Protein AF-0000000071006969 (afdb_homodimer)

Organism: Aspergillus flavus (strain ATCC 200026 / FGSC A1120 / IAM 13836 / NRRL 3357 / JCM 12722 / SRRC 167) (NCBI:txid332952)

Structure (mmCIF, N/CA/C/O backbone):
data_AF-0000000071006969-model_v1
#
loop_
_entity.id
_entity.type
_entity.pdbx_description
1 polymer 'Uncharacterized protein'
#
loop_
_atom_site.group_PDB
_atom_site.id
_atom_site.type_symbol
_atom_site.label_atom_id
_atom_site.label_alt_id
_atom_site.label_comp_id
_atom_site.label_asym_id
_atom_site.label_entity_id
_atom_site.label_seq_id
_atom_site.pdbx_PDB_ins_code
_atom_site.Cartn_x
_atom_site.Cartn_y
_atom_site.Cartn_z
_atom_site.occupancy
_atom_site.B_iso_or_equiv
_atom_site.auth_seq_id
_atom_site.auth_comp_id
_atom_site.auth_asym_id
_atom_site.auth_atom_id
_atom_site.pdbx_PDB_model_num
ATOM 1 N N . MET A 1 1 ? -21.594 11.992 -5.602 1 29.88 1 MET A N 1
ATOM 2 C CA . MET A 1 1 ? -21.719 12.938 -4.488 1 29.88 1 MET A CA 1
ATOM 3 C C . MET A 1 1 ? -23.078 13.617 -4.5 1 29.88 1 MET A C 1
ATOM 5 O O . MET A 1 1 ? -23.547 14.062 -5.547 1 29.88 1 MET A O 1
ATOM 9 N N . TYR A 1 2 ? -23.828 13.289 -3.615 1 34.81 2 TYR A N 1
ATOM 10 C CA . TYR A 1 2 ? -25.125 13.953 -3.523 1 34.81 2 TYR A CA 1
ATOM 11 C C . TYR A 1 2 ? -24.953 15.469 -3.611 1 34.81 2 TYR A C 1
ATOM 13 O O . TYR A 1 2 ? -23.953 16.016 -3.148 1 34.81 2 TYR A O 1
ATOM 21 N N . ASP A 1 3 ? -25.453 16 -4.625 1 36.06 3 ASP A N 1
ATOM 22 C CA . ASP A 1 3 ? -25.641 17.453 -4.578 1 36.06 3 ASP A CA 1
ATOM 23 C C . ASP A 1 3 ? -26.016 17.906 -3.172 1 36.06 3 ASP A C 1
ATOM 25 O O . ASP A 1 3 ? -26.984 17.406 -2.588 1 36.06 3 ASP A O 1
ATOM 29 N N . ASN A 1 4 ? -25.047 18.328 -2.479 1 39.75 4 ASN A N 1
ATOM 30 C CA . ASN A 1 4 ? -25.281 18.906 -1.158 1 39.75 4 ASN A CA 1
ATOM 31 C C . ASN A 1 4 ? -26.641 19.609 -1.08 1 39.75 4 ASN A C 1
ATOM 33 O O . ASN A 1 4 ? -27.047 20.078 -0.011 1 39.75 4 ASN A O 1
ATOM 37 N N . THR A 1 5 ? -27.156 19.922 -2.189 1 41.53 5 THR A N 1
ATOM 38 C CA . THR A 1 5 ? -28.391 20.688 -2.1 1 41.53 5 THR A CA 1
ATOM 39 C C . THR A 1 5 ? -29.531 19.812 -1.578 1 41.53 5 THR A C 1
ATOM 41 O O . THR A 1 5 ? -30.469 20.328 -0.952 1 41.53 5 THR A O 1
ATOM 44 N N . ASP A 1 6 ? -29.562 18.625 -2.066 1 43.06 6 ASP A N 1
ATOM 45 C CA . ASP A 1 6 ? -30.672 17.812 -1.592 1 43.06 6 ASP A CA 1
ATOM 46 C C . ASP A 1 6 ? -30.25 16.938 -0.41 1 43.06 6 ASP A C 1
ATOM 48 O O . ASP A 1 6 ? -30.672 15.789 -0.304 1 43.06 6 ASP A O 1
ATOM 52 N N . TYR A 1 7 ? -29.375 17.484 0.213 1 48.09 7 TYR A N 1
ATOM 53 C CA . TYR A 1 7 ? -28.844 16.922 1.445 1 48.09 7 TYR A CA 1
ATOM 54 C C . TYR A 1 7 ? -29.938 16.703 2.471 1 48.09 7 TYR A C 1
ATOM 56 O O . TYR A 1 7 ? -30.719 17.625 2.754 1 48.09 7 TYR A O 1
ATOM 64 N N . ASP A 1 8 ? -30.312 15.562 2.594 1 55.59 8 ASP A N 1
ATOM 65 C CA . ASP A 1 8 ? -31.25 15.312 3.684 1 55.59 8 ASP A CA 1
ATOM 66 C C . ASP A 1 8 ? -30.703 15.828 5.012 1 55.59 8 ASP A C 1
ATOM 68 O O . ASP A 1 8 ? -30 15.102 5.723 1 55.59 8 ASP A O 1
ATOM 72 N N . HIS A 1 9 ? -30.844 17.141 5.176 1 54.31 9 HIS A N 1
ATOM 73 C CA . HIS A 1 9 ? -30.344 17.844 6.344 1 54.31 9 HIS A CA 1
ATOM 74 C C . HIS A 1 9 ? -30.922 17.281 7.633 1 54.31 9 HIS A C 1
ATOM 76 O O . HIS A 1 9 ? -30.422 17.578 8.727 1 54.31 9 HIS A O 1
ATOM 82 N N . VAL A 1 10 ? -31.828 16.547 7.426 1 61.34 10 VAL A N 1
ATOM 83 C CA . VAL A 1 10 ? -32.438 15.977 8.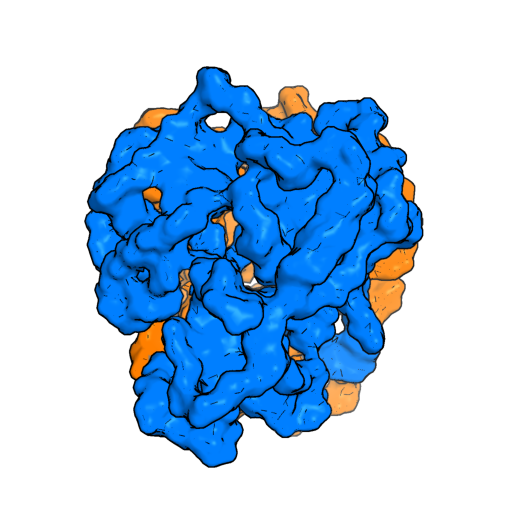617 1 61.34 10 VAL A CA 1
ATOM 84 C C . VAL A 1 10 ? -31.609 14.805 9.125 1 61.34 10 VAL A C 1
ATOM 86 O O . VAL A 1 10 ? -31.406 14.648 10.328 1 61.34 10 VAL A O 1
ATOM 89 N N . ARG A 1 11 ? -30.969 14.234 8.242 1 78.69 11 ARG A N 1
ATOM 90 C CA . ARG A 1 11 ? -30.312 13 8.656 1 78.69 11 ARG A CA 1
ATOM 91 C C . ARG A 1 11 ? -28.797 13.195 8.742 1 78.69 11 ARG A C 1
ATOM 93 O O . ARG A 1 11 ? -28.109 12.469 9.461 1 78.69 11 ARG A O 1
ATOM 100 N N . PHE A 1 12 ? -28.359 14.32 8.078 1 86.56 12 PHE A N 1
ATOM 101 C CA . PHE A 1 12 ? -26.906 14.469 8.016 1 86.56 12 PHE A CA 1
ATOM 102 C C . PHE A 1 12 ? -26.5 15.906 8.344 1 86.56 12 PHE A C 1
ATOM 104 O O . PHE A 1 12 ? -27.078 16.859 7.816 1 86.56 12 PHE A O 1
ATOM 111 N N . ASP A 1 13 ? -25.531 16.062 9.227 1 87.25 13 ASP A N 1
ATOM 112 C CA . ASP A 1 13 ? -25.031 17.359 9.641 1 87.25 13 ASP A CA 1
ATOM 113 C C . ASP A 1 13 ? -24.312 18.062 8.492 1 87.25 13 ASP A C 1
ATOM 115 O O . ASP A 1 13 ? -23.609 17.406 7.707 1 87.25 13 ASP A O 1
ATOM 119 N N . PRO A 1 14 ? -24.484 19.328 8.438 1 88.25 14 PRO A N 1
ATOM 120 C CA . PRO A 1 14 ? -23.688 20.062 7.449 1 88.25 14 PRO A CA 1
ATOM 121 C C . PRO A 1 14 ? -22.188 19.922 7.684 1 88.25 14 PRO A C 1
ATOM 123 O O . PRO A 1 14 ? -21.75 19.781 8.828 1 88.25 14 PRO A O 1
ATOM 126 N N . ILE A 1 15 ? -21.422 19.969 6.57 1 91.5 15 ILE A N 1
ATOM 127 C CA . ILE A 1 15 ? -19.969 19.938 6.672 1 91.5 15 ILE A CA 1
ATOM 128 C C . ILE A 1 15 ? -19.359 21.094 5.895 1 91.5 15 ILE A C 1
ATOM 130 O O . ILE A 1 15 ? -20.016 21.703 5.059 1 91.5 15 ILE A O 1
ATOM 134 N N . TRP A 1 16 ? -18.188 21.422 6.227 1 91.44 16 TRP A N 1
ATOM 135 C CA . TRP A 1 16 ? -17.422 22.391 5.434 1 91.44 16 TRP A CA 1
ATOM 136 C C . TRP A 1 16 ? -16.844 21.734 4.184 1 91.44 16 TRP A C 1
ATOM 138 O O . TRP A 1 16 ? -16.156 20.719 4.273 1 91.44 16 TRP A O 1
ATOM 148 N N . TYR A 1 17 ? -17.141 22.219 3.037 1 88.06 17 TYR A N 1
ATOM 149 C CA . TYR A 1 17 ? -16.656 21.75 1.742 1 88.06 17 TYR A CA 1
ATOM 150 C C . TYR A 1 17 ? -16.391 22.922 0.807 1 88.06 17 TYR A C 1
ATOM 152 O O . TYR A 1 17 ? -16.969 23.016 -0.276 1 88.06 17 TYR A O 1
ATOM 160 N N . GLY A 1 18 ? -15.406 23.766 1.217 1 82.31 18 GLY A N 1
ATOM 161 C CA . GLY A 1 18 ? -15.164 25.031 0.561 1 82.31 18 GLY A CA 1
ATOM 162 C C . GLY A 1 18 ? -15.961 26.172 1.156 1 82.31 18 GLY A C 1
ATOM 163 O O . GLY A 1 18 ? -15.5 27.312 1.178 1 82.31 18 GLY A O 1
ATOM 164 N N . ASP A 1 19 ? -17.109 25.766 1.57 1 86.75 19 ASP A N 1
ATOM 165 C CA . ASP A 1 19 ? -18 26.641 2.312 1 86.75 19 ASP A CA 1
ATOM 166 C C . ASP A 1 19 ? -18.859 25.844 3.299 1 86.75 19 ASP A C 1
ATOM 168 O O . ASP A 1 19 ? -18.906 24.625 3.227 1 86.75 19 ASP A O 1
ATOM 172 N N . TYR A 1 20 ? -19.375 26.609 4.277 1 89.81 20 TYR A N 1
ATOM 173 C CA . TYR A 1 20 ? -20.25 25.953 5.246 1 89.81 20 TYR A CA 1
ATOM 174 C C . TYR A 1 20 ? -21.688 26.375 5.039 1 89.81 20 TYR A C 1
ATOM 176 O O . TYR A 1 20 ? -22.031 27.562 5.18 1 89.81 20 TYR A O 1
ATOM 184 N N . PRO A 1 21 ? -22.578 25.5 4.746 1 86 21 PRO A N 1
ATOM 185 C CA . PRO A 1 21 ? -23.938 25.875 4.379 1 86 21 PRO A CA 1
ATOM 186 C C . PRO A 1 21 ? -24.812 26.188 5.59 1 86 21 PRO A C 1
ATOM 188 O O . PRO A 1 21 ? -25.875 26.797 5.453 1 86 21 PRO A O 1
ATOM 191 N N . GLY A 1 22 ? -24.438 25.922 6.754 1 81.06 22 GLY A N 1
ATOM 192 C CA . GLY A 1 22 ? -25.234 26.203 7.938 1 81.06 22 GLY A CA 1
ATOM 193 C C . GLY A 1 22 ? -25.109 27.641 8.422 1 81.06 22 GLY A C 1
ATOM 194 O O . GLY A 1 22 ? -24.281 28.406 7.91 1 81.06 22 GLY A O 1
ATOM 195 N N . ASP A 1 23 ? -25.969 28.031 9.312 1 83.81 23 ASP A N 1
ATOM 196 C CA . ASP A 1 23 ? -26 29.375 9.859 1 83.81 23 ASP A CA 1
ATOM 197 C C . ASP A 1 23 ? -24.703 29.672 10.625 1 83.81 23 ASP A C 1
ATOM 199 O O . ASP A 1 23 ? -24.094 30.734 10.445 1 83.81 23 ASP A O 1
ATOM 203 N N . GLU A 1 24 ? -24.375 28.719 11.492 1 89.38 24 GLU A N 1
ATOM 204 C CA . GLU A 1 24 ? -23.141 28.859 12.273 1 89.38 24 GLU A CA 1
ATOM 205 C C . GLU A 1 24 ? -22.297 27.594 12.195 1 89.38 24 GLU A C 1
ATOM 207 O O . GLU A 1 24 ? -22.797 26.484 12.375 1 89.38 24 GLU A O 1
ATOM 212 N N . MET A 1 25 ? -21.156 27.875 11.922 1 90.88 25 MET A N 1
ATOM 213 C CA . MET A 1 25 ? -20.219 26.75 11.875 1 90.88 25 MET A CA 1
ATOM 214 C C . MET A 1 25 ? -19.906 26.234 13.281 1 90.88 25 MET A C 1
ATOM 216 O O . MET A 1 25 ? -19.484 27.016 14.141 1 90.88 25 MET A O 1
ATOM 220 N N . PRO A 1 26 ? -20.094 24.984 13.469 1 90.62 26 PRO A N 1
ATOM 221 C CA . PRO A 1 26 ? -19.75 24.438 14.781 1 90.62 26 PRO A CA 1
ATOM 222 C C . PRO A 1 26 ? -18.281 24.641 15.141 1 90.62 26 PRO A C 1
ATOM 224 O O . PRO A 1 26 ? -17.422 24.562 14.266 1 90.62 26 PRO A O 1
ATOM 227 N N . LEU A 1 27 ? -18.062 24.734 16.422 1 91.25 27 LEU A N 1
ATOM 228 C CA . LEU A 1 27 ? -16.719 24.984 16.938 1 91.25 27 LEU A CA 1
ATOM 229 C C . LEU A 1 27 ? -15.773 23.844 16.547 1 91.25 27 LEU A C 1
ATOM 231 O O . LEU A 1 27 ? -14.602 24.062 16.25 1 91.25 27 LEU A O 1
ATOM 235 N N . GLU A 1 28 ? -16.266 22.656 16.562 1 90.25 28 GLU A N 1
ATOM 236 C CA . GLU A 1 28 ? -15.453 21.469 16.266 1 90.25 28 GLU A CA 1
ATOM 237 C C . GLU A 1 28 ? -14.914 21.516 14.844 1 90.25 28 GLU A C 1
ATOM 239 O O . GLU A 1 28 ? -13.805 21.031 14.578 1 90.25 28 GLU A O 1
ATOM 244 N N . ILE A 1 29 ? -15.656 22.078 13.969 1 92.19 29 ILE A N 1
ATOM 245 C CA . ILE A 1 29 ? -15.219 22.203 12.586 1 92.19 29 ILE A CA 1
ATOM 246 C C . ILE A 1 29 ? -14.273 23.406 12.453 1 92.19 29 ILE A C 1
ATOM 248 O O . ILE A 1 29 ? -13.227 23.297 11.812 1 92.19 29 ILE A O 1
ATOM 252 N N . ALA A 1 30 ? -14.641 24.453 13.117 1 92.62 30 ALA A N 1
ATOM 253 C CA . ALA A 1 30 ? -13.859 25.688 13.055 1 92.62 30 ALA A CA 1
ATOM 254 C C . ALA A 1 30 ? -12.445 25.469 13.586 1 92.62 30 ALA A C 1
ATOM 256 O O . ALA A 1 30 ? -11.492 26.094 13.094 1 92.62 30 ALA A O 1
ATOM 257 N N . GLU A 1 31 ? -12.266 24.641 14.539 1 91.5 31 GLU A N 1
ATOM 258 C CA . GLU A 1 31 ? -10.961 24.375 15.133 1 91.5 31 GLU A CA 1
ATOM 259 C C . GLU A 1 31 ? -9.984 23.828 14.094 1 91.5 31 GLU A C 1
ATOM 261 O O . GLU A 1 31 ? -8.781 24.109 14.164 1 91.5 31 GLU A O 1
ATOM 266 N N . TYR A 1 32 ? -10.516 23.078 13.148 1 92.12 32 TYR A N 1
ATOM 267 C CA . TYR A 1 32 ? -9.664 22.531 12.094 1 92.12 32 TYR A CA 1
ATOM 268 C C . TYR A 1 32 ? -9.273 23.625 11.102 1 92.12 32 TYR A C 1
ATOM 270 O O . TYR A 1 32 ? -8.156 23.625 10.578 1 92.12 32 TYR A O 1
ATOM 278 N N . LEU A 1 33 ? -10.172 24.531 10.906 1 92.25 33 LEU A N 1
ATOM 279 C CA . LEU A 1 33 ? -10.031 25.484 9.82 1 92.25 33 LEU A CA 1
ATOM 280 C C . LEU A 1 33 ? -9.297 26.734 10.297 1 92.25 33 LEU A C 1
ATOM 282 O O . LEU A 1 33 ? -8.789 27.516 9.484 1 92.25 33 LEU A O 1
ATOM 286 N N . GLY A 1 34 ? -9.266 26.906 11.578 1 89.19 34 GLY A N 1
ATOM 287 C CA . GLY A 1 34 ? -8.727 28.141 12.133 1 89.19 34 GLY A CA 1
ATOM 288 C C . GLY A 1 34 ? -9.773 29.219 12.336 1 89.19 34 GLY A C 1
ATOM 289 O O . GLY A 1 34 ? -10.812 29.219 11.672 1 89.19 34 GLY A O 1
ATOM 290 N N . GLU A 1 35 ? -9.469 30.156 13.195 1 83.38 35 GLU A N 1
ATOM 291 C CA . GLU A 1 35 ? -10.406 31.203 13.555 1 83.38 35 GLU A CA 1
ATOM 292 C C . GLU A 1 35 ? -10.781 32.062 12.336 1 83.38 35 GLU A C 1
ATOM 294 O O . GLU A 1 35 ? -11.93 32.469 12.203 1 83.38 35 GLU A O 1
ATOM 299 N N . ASN A 1 36 ? -9.859 32.25 11.516 1 88.06 36 ASN A N 1
ATOM 300 C CA . ASN A 1 36 ? -10.086 33.062 10.312 1 88.06 36 ASN A CA 1
ATOM 301 C C . ASN A 1 36 ? -10 32.219 9.047 1 88.06 36 ASN A C 1
ATOM 303 O O . ASN A 1 36 ? -9.625 32.719 7.984 1 88.06 36 ASN A O 1
ATOM 307 N N . LEU A 1 37 ? -10.172 30.922 9.156 1 90.81 37 LEU A N 1
ATOM 308 C CA . LEU A 1 37 ? -10.148 29.984 8.055 1 90.81 37 LEU A CA 1
ATOM 309 C C . LEU A 1 37 ? -8.758 29.922 7.414 1 90.81 37 LEU A C 1
ATOM 311 O O . LEU A 1 37 ? -8.633 29.688 6.211 1 90.81 37 LEU A O 1
ATOM 315 N N . GLU A 1 38 ? -7.754 30.234 8.211 1 89.81 38 GLU A N 1
ATOM 316 C CA . GLU A 1 38 ? -6.395 30.297 7.68 1 89.81 38 GLU A CA 1
ATOM 317 C C . GLU A 1 38 ? -5.898 28.906 7.266 1 89.81 38 GLU A C 1
ATOM 319 O O . GLU A 1 38 ? -4.934 28.797 6.504 1 89.81 38 GLU A O 1
ATOM 324 N N . TYR A 1 39 ? -6.57 27.875 7.754 1 89.56 39 TYR A N 1
ATOM 325 C CA . TYR A 1 39 ? -6.129 26.516 7.398 1 89.56 39 TYR A CA 1
ATOM 326 C C . TYR A 1 39 ? -7.129 25.844 6.473 1 89.56 39 TYR A C 1
ATOM 328 O O . TYR A 1 39 ? -7.031 24.641 6.207 1 89.56 39 TYR A O 1
ATOM 336 N N . ALA A 1 40 ? -8.055 26.562 5.949 1 87.69 40 ALA A N 1
ATOM 337 C CA . ALA A 1 40 ? -9.062 26.031 5.039 1 87.69 40 ALA A CA 1
ATOM 338 C C . ALA A 1 40 ? -8.406 25.453 3.781 1 87.69 40 ALA A C 1
ATOM 340 O O . ALA A 1 40 ? -8.883 24.453 3.229 1 87.69 40 ALA A O 1
ATOM 341 N N . HIS A 1 41 ? -7.324 26 3.432 1 83.25 41 HIS A N 1
ATOM 342 C CA . HIS A 1 41 ? -6.695 25.656 2.164 1 83.25 41 HIS A CA 1
ATOM 343 C C . HIS A 1 41 ? -6.039 24.281 2.232 1 83.25 41 HIS A C 1
ATOM 345 O O . HIS A 1 41 ? -5.695 23.703 1.199 1 83.25 41 HIS A O 1
ATOM 351 N N . VAL A 1 42 ? -5.859 23.734 3.4 1 84.88 42 VAL A N 1
ATOM 352 C CA . VAL A 1 42 ? -5.199 22.438 3.508 1 84.88 42 VAL A CA 1
ATOM 353 C C . VAL A 1 42 ? -6.246 21.328 3.596 1 84.88 42 VAL A C 1
ATOM 355 O O . VAL A 1 42 ? -5.902 20.141 3.629 1 84.88 42 VAL A O 1
ATOM 358 N N . HIS A 1 43 ? -7.465 21.734 3.621 1 87.19 43 HIS A N 1
ATOM 359 C CA . HIS A 1 43 ? -8.531 20.766 3.768 1 87.19 43 HIS A CA 1
ATOM 360 C C . HIS A 1 43 ? -9.445 20.75 2.547 1 87.19 43 HIS A C 1
ATOM 362 O O . HIS A 1 43 ? -9.711 21.812 1.961 1 87.19 43 HIS A O 1
ATOM 368 N N . GLN A 1 44 ? -9.891 19.562 2.254 1 85.38 44 GLN A N 1
ATOM 369 C CA . GLN A 1 44 ? -10.922 19.438 1.229 1 85.38 44 GLN A CA 1
ATOM 370 C C . GLN A 1 44 ? -12.32 19.438 1.848 1 85.38 44 GLN A C 1
ATOM 372 O O . GLN A 1 44 ? -13.266 19.953 1.25 1 85.38 44 GLN A O 1
ATOM 377 N N . MET A 1 45 ? -12.414 18.781 2.973 1 88.81 45 MET A N 1
ATOM 378 C CA . MET A 1 45 ? -13.672 18.688 3.709 1 88.81 45 MET A CA 1
ATOM 379 C C . MET A 1 45 ? -13.422 18.578 5.207 1 88.81 45 MET A C 1
ATOM 381 O O . MET A 1 45 ? -12.438 17.953 5.629 1 88.81 45 MET A O 1
ATOM 385 N N . VAL A 1 46 ? -14.336 19.203 5.93 1 91.25 46 VAL A N 1
ATOM 386 C CA . VAL A 1 46 ? -14.289 19.062 7.383 1 91.25 46 VAL A CA 1
ATOM 387 C C . VAL A 1 46 ? -15.703 18.906 7.934 1 91.25 46 VAL A C 1
ATOM 389 O O . VAL A 1 46 ? -16.594 19.703 7.641 1 91.25 46 VAL A O 1
ATOM 392 N N . GLY A 1 47 ? -15.906 17.797 8.727 1 92.75 47 GLY A N 1
ATOM 393 C CA . GLY A 1 47 ? -17.219 17.578 9.328 1 92.75 47 GLY A CA 1
ATOM 394 C C . GLY A 1 47 ? -17.438 16.125 9.742 1 92.75 47 GLY A C 1
ATOM 395 O O . GLY A 1 47 ? -16.484 15.367 9.914 1 92.75 47 GLY A O 1
ATOM 396 N N . SER A 1 48 ? -18.641 15.844 9.977 1 92.38 48 SER A N 1
ATOM 397 C CA . SER A 1 48 ? -19.031 14.5 10.391 1 92.38 48 SER A CA 1
ATOM 398 C C . SER A 1 48 ? -18.578 13.453 9.383 1 92.38 48 SER A C 1
ATOM 400 O O . SER A 1 48 ? -18.828 13.586 8.18 1 92.38 48 SER A O 1
ATOM 402 N N . SER A 1 49 ? -17.922 12.414 9.961 1 90.5 49 SER A N 1
ATOM 403 C CA . SER A 1 49 ? -17.5 11.328 9.078 1 90.5 49 SER A CA 1
ATOM 404 C C . SER A 1 49 ? -18.703 10.656 8.422 1 90.5 49 SER A C 1
ATOM 406 O O . SER A 1 49 ? -18.641 10.281 7.246 1 90.5 49 SER A O 1
ATOM 408 N N . ARG A 1 50 ? -19.766 10.578 9.141 1 89.19 50 ARG A N 1
ATOM 409 C CA . ARG A 1 50 ? -21 10.008 8.625 1 89.19 50 ARG A CA 1
ATOM 410 C C . ARG A 1 50 ? -21.484 10.773 7.391 1 89.19 50 ARG A C 1
ATOM 412 O O . ARG A 1 50 ? -21.828 10.164 6.375 1 89.19 50 ARG A O 1
ATOM 419 N N . THR A 1 51 ? -21.453 12.023 7.523 1 88.31 51 THR A N 1
ATOM 420 C CA . THR A 1 51 ? -21.906 12.875 6.422 1 88.31 51 THR A CA 1
ATOM 421 C C . THR A 1 51 ? -20.938 12.766 5.238 1 88.31 51 THR A C 1
ATOM 423 O O . THR A 1 51 ? -21.375 12.719 4.086 1 88.31 51 THR A O 1
ATOM 426 N N . ILE A 1 52 ? -19.703 12.773 5.531 1 86.88 52 ILE A N 1
ATOM 427 C CA . ILE A 1 52 ? -18.703 12.695 4.48 1 86.88 52 ILE A CA 1
ATOM 428 C C . ILE A 1 52 ? -18.859 11.383 3.715 1 86.88 52 ILE A C 1
ATOM 430 O O . ILE A 1 52 ? -18.859 11.375 2.482 1 86.88 52 ILE A O 1
ATOM 434 N N . PHE A 1 53 ? -19.031 10.273 4.383 1 82.94 53 PHE A N 1
ATOM 435 C CA . PHE A 1 53 ? -19.234 8.984 3.723 1 82.94 53 PHE A CA 1
ATOM 436 C C . PHE A 1 53 ? -20.516 8.992 2.9 1 82.94 53 PHE A C 1
ATOM 438 O O . PHE A 1 53 ? -20.562 8.438 1.801 1 82.94 53 PHE A O 1
ATOM 445 N N . HIS A 1 54 ? -21.516 9.625 3.436 1 82.62 54 HIS A N 1
ATOM 446 C CA . HIS A 1 54 ? -22.766 9.742 2.699 1 82.62 54 HIS A CA 1
ATOM 447 C C . HIS A 1 54 ? -22.578 10.539 1.41 1 82.62 54 HIS A C 1
ATOM 449 O O . HIS A 1 54 ? -23 10.102 0.339 1 82.62 54 HIS A O 1
ATOM 455 N N . MET A 1 55 ? -21.891 11.672 1.542 1 78.31 55 MET A N 1
ATOM 456 C CA . MET A 1 55 ? -21.672 12.555 0.396 1 78.31 55 MET A CA 1
ATOM 457 C C . MET A 1 55 ? -20.828 11.852 -0.667 1 78.31 55 MET A C 1
ATOM 459 O O . MET A 1 55 ? -20.969 12.125 -1.858 1 78.31 55 MET A O 1
ATOM 463 N N . CYS A 1 56 ? -20.016 11.008 -0.16 1 75.5 56 CYS A N 1
ATOM 464 C CA . CYS A 1 56 ? -19.125 10.297 -1.074 1 75.5 56 CYS A CA 1
ATOM 465 C C . CYS A 1 56 ? -19.797 9.039 -1.615 1 75.5 56 CYS A C 1
ATOM 467 O O . CYS A 1 56 ? -19.156 8.242 -2.301 1 75.5 56 CYS A O 1
ATOM 469 N N . GLY A 1 57 ? -21.031 8.773 -1.201 1 71.25 57 GLY A N 1
ATOM 470 C CA . GLY A 1 57 ? -21.781 7.664 -1.748 1 71.25 57 GLY A CA 1
ATOM 471 C C . GLY A 1 57 ? -21.453 6.336 -1.098 1 71.25 57 GLY A C 1
ATOM 472 O O . GLY A 1 57 ? -21.375 5.309 -1.776 1 71.25 57 GLY A O 1
ATOM 473 N N . ARG A 1 58 ? -21.219 6.449 0.152 1 74.06 58 ARG A N 1
ATOM 474 C CA . ARG A 1 58 ? -20.891 5.227 0.878 1 74.06 58 ARG A CA 1
ATOM 475 C C . ARG A 1 58 ? -21.922 4.949 1.969 1 74.06 58 ARG A C 1
ATOM 477 O O . ARG A 1 58 ? -21.594 4.938 3.156 1 74.06 58 ARG A O 1
ATOM 484 N N . PRO A 1 59 ? -23.078 4.598 1.589 1 70.94 59 PRO A N 1
ATOM 485 C CA . PRO A 1 59 ? -24.109 4.316 2.59 1 70.94 59 PRO A CA 1
ATOM 486 C C . PRO A 1 59 ? -23.781 3.105 3.459 1 70.94 59 PRO A C 1
ATOM 488 O O . PRO A 1 59 ? -24.25 3.008 4.598 1 70.94 59 PRO A O 1
ATOM 491 N N . ASP A 1 60 ? -23.016 2.268 2.898 1 68.19 60 ASP A N 1
ATOM 492 C CA . ASP A 1 60 ? -22.594 1.087 3.646 1 68.19 60 ASP A CA 1
ATOM 493 C C . ASP A 1 60 ? -21.797 1.478 4.887 1 68.19 60 ASP A C 1
ATOM 495 O O . ASP A 1 60 ? -22.031 0.952 5.977 1 68.19 60 ASP A O 1
ATOM 499 N N . VAL A 1 61 ? -20.938 2.354 4.637 1 72.69 61 VAL A N 1
ATOM 500 C CA . VAL A 1 61 ? -20.125 2.797 5.77 1 72.69 61 VAL A CA 1
ATOM 501 C C . VAL A 1 61 ? -21 3.592 6.738 1 72.69 61 VAL A C 1
ATOM 503 O O . VAL A 1 61 ? -20.828 3.496 7.957 1 72.69 61 VAL A O 1
ATOM 506 N N . VAL A 1 62 ? -21.891 4.316 6.203 1 78.56 62 VAL A N 1
ATOM 507 C CA . VAL A 1 62 ? -22.828 5.055 7.055 1 78.56 62 VAL A CA 1
ATOM 508 C C . VAL A 1 62 ? -23.609 4.082 7.938 1 78.56 62 VAL A C 1
ATOM 510 O O . VAL A 1 62 ? -23.766 4.316 9.141 1 78.56 62 VAL A O 1
ATOM 513 N N . ARG A 1 63 ? -24 3.018 7.352 1 73.5 63 ARG A N 1
ATOM 514 C CA . ARG A 1 63 ? -24.734 2.008 8.102 1 73.5 63 ARG A CA 1
ATOM 515 C C . ARG A 1 63 ? -23.875 1.403 9.203 1 73.5 63 ARG A C 1
ATOM 517 O O . ARG A 1 63 ? -24.359 1.085 10.289 1 73.5 63 ARG A O 1
ATOM 524 N N . MET A 1 64 ? -22.672 1.31 8.883 1 72 64 MET A N 1
ATOM 525 C CA . MET A 1 64 ? -21.75 0.777 9.891 1 72 64 MET A CA 1
ATOM 526 C C . MET A 1 64 ? -21.609 1.751 11.055 1 72 64 MET A C 1
ATOM 528 O O . MET A 1 64 ? -21.547 1.335 12.211 1 72 64 MET A O 1
ATOM 532 N N . ILE A 1 65 ? -21.531 2.945 10.711 1 74.5 65 ILE A N 1
ATOM 533 C CA . ILE A 1 65 ? -21.406 3.977 11.734 1 74.5 65 ILE A CA 1
ATOM 534 C C . ILE A 1 65 ? -22.656 4.012 12.586 1 74.5 65 ILE A C 1
ATOM 536 O O . ILE A 1 65 ? -22.594 4.203 13.805 1 74.5 65 ILE A O 1
ATOM 540 N N . ASP A 1 66 ? -23.766 3.754 11.961 1 76.94 66 ASP A N 1
ATOM 541 C CA . ASP A 1 66 ? -25.047 3.83 12.648 1 76.94 66 ASP A CA 1
ATOM 542 C C . ASP A 1 66 ? -25.328 2.555 13.445 1 76.94 66 ASP A C 1
ATOM 544 O O . ASP A 1 66 ? -26.203 2.529 14.305 1 76.94 66 ASP A O 1
ATOM 548 N N . ASP A 1 67 ? -24.625 1.572 13.07 1 69.56 67 ASP A N 1
ATOM 549 C CA . ASP A 1 67 ? -24.859 0.285 13.727 1 69.56 67 ASP A CA 1
ATOM 550 C C . ASP A 1 67 ? -23.984 0.141 14.977 1 69.56 67 ASP A C 1
ATOM 552 O O . ASP A 1 67 ? -22.766 0.125 14.883 1 69.56 67 ASP A O 1
ATOM 556 N N . PRO A 1 68 ? -24.641 0.056 16.062 1 66.25 68 PRO A N 1
ATOM 557 C CA . PRO A 1 68 ? -23.891 -0.046 17.312 1 66.25 68 PRO A CA 1
ATOM 558 C C . PRO A 1 68 ? -22.984 -1.272 17.344 1 66.25 68 PRO A C 1
ATOM 560 O O . PRO A 1 68 ? -22.062 -1.345 18.188 1 66.25 68 PRO A O 1
ATOM 563 N N . ALA A 1 69 ? -23.25 -2.152 16.484 1 61 69 ALA A N 1
ATOM 564 C CA . ALA A 1 69 ? -22.438 -3.365 16.469 1 61 69 ALA A CA 1
ATOM 565 C C . ALA A 1 69 ? -21.031 -3.064 15.984 1 61 69 ALA A C 1
ATOM 567 O O . ALA A 1 69 ? -20.094 -3.842 16.234 1 61 69 ALA A O 1
ATOM 568 N N . TYR A 1 70 ? -21 -1.841 15.352 1 62.19 70 TYR A N 1
ATOM 569 C CA . TYR A 1 70 ? -19.672 -1.506 14.812 1 62.19 70 TYR A CA 1
ATOM 570 C C . TYR A 1 70 ? -18.984 -0.464 15.688 1 62.19 70 TYR A C 1
ATOM 572 O O . TYR A 1 70 ? -19.656 0.328 16.359 1 62.19 70 TYR A O 1
ATOM 580 N N . VAL A 1 71 ? -17.641 -0.549 15.625 1 61.91 71 VAL A N 1
ATOM 581 C CA . VAL A 1 71 ? -16.828 0.295 16.5 1 61.91 71 VAL A CA 1
ATOM 582 C C . VAL A 1 71 ? -16.5 1.603 15.789 1 61.91 71 VAL A C 1
ATOM 584 O O . VAL A 1 71 ? -15.648 2.369 16.25 1 61.91 71 VAL A O 1
ATOM 587 N N . ILE A 1 72 ? -17.109 1.833 14.734 1 69.38 72 ILE A N 1
ATOM 588 C CA . ILE A 1 72 ? -16.844 3.102 14.062 1 69.38 72 ILE A CA 1
ATOM 589 C C . ILE A 1 72 ? -17.844 4.156 14.547 1 69.38 72 ILE A C 1
ATOM 591 O O . ILE A 1 72 ? -19.062 3.984 14.398 1 69.38 72 ILE A O 1
ATOM 595 N N . ASP A 1 73 ? -17.297 5.125 15.234 1 78.25 73 ASP A N 1
ATOM 596 C CA . ASP A 1 73 ? -18.141 6.219 15.711 1 78.25 73 ASP A CA 1
ATOM 597 C C . ASP A 1 73 ? -18.078 7.41 14.758 1 78.25 73 ASP A C 1
ATOM 599 O O . ASP A 1 73 ? -17.047 7.648 14.117 1 78.25 73 ASP A O 1
ATOM 603 N N . ASP A 1 74 ? -19.203 7.973 14.719 1 86.94 74 ASP A N 1
ATOM 604 C CA . ASP A 1 74 ? -19.172 9.25 14.008 1 86.94 74 ASP A CA 1
ATOM 605 C C . ASP A 1 74 ? -18.234 10.242 14.688 1 86.94 74 ASP A C 1
ATOM 607 O O . ASP A 1 74 ? -18.188 10.305 15.922 1 86.94 74 ASP A O 1
ATOM 611 N N . GLU A 1 75 ? -17.438 10.844 13.938 1 88.38 75 GLU A N 1
ATOM 612 C CA . GLU A 1 75 ? -16.5 11.836 14.453 1 88.38 75 GLU A CA 1
ATOM 613 C C . GLU A 1 75 ? -16.312 12.984 13.469 1 88.38 75 GLU A C 1
ATOM 615 O O . GLU A 1 75 ? -16.578 12.836 12.273 1 88.38 75 GLU A O 1
ATOM 620 N N . ILE A 1 76 ? -15.945 14.109 14.047 1 90.56 76 ILE A N 1
ATOM 621 C CA . ILE A 1 76 ? -15.555 15.219 13.18 1 90.56 76 ILE A CA 1
ATOM 622 C C . ILE A 1 76 ? -14.148 14.992 12.641 1 90.56 76 ILE A C 1
ATOM 624 O O . ILE A 1 76 ? -13.203 14.805 13.414 1 90.56 76 ILE A O 1
ATOM 628 N N . VAL A 1 77 ? -14.094 14.992 11.344 1 91 77 VAL A N 1
ATOM 629 C CA . VAL A 1 77 ? -12.82 14.695 10.711 1 91 77 VAL A CA 1
ATOM 630 C C . VAL A 1 77 ? -12.477 15.789 9.703 1 91 77 VAL A C 1
ATOM 632 O O . VAL A 1 77 ? -13.359 16.5 9.227 1 91 77 VAL A O 1
ATOM 635 N N . ALA A 1 78 ? -11.203 15.953 9.523 1 89.81 78 ALA A N 1
ATOM 636 C CA . ALA A 1 78 ? -10.68 16.797 8.445 1 89.81 78 ALA A CA 1
ATOM 637 C C . ALA A 1 78 ? -10.008 15.945 7.371 1 89.81 78 ALA A C 1
ATOM 639 O O . ALA A 1 78 ? -9.125 15.133 7.668 1 89.81 78 ALA A O 1
ATOM 640 N N . VAL A 1 79 ? -10.461 16.109 6.152 1 85.94 79 VAL A N 1
ATOM 641 C CA . VAL A 1 79 ? -9.867 15.422 5.012 1 85.94 79 VAL A CA 1
ATOM 642 C C . VAL A 1 79 ? -8.922 16.375 4.277 1 85.94 79 VAL A C 1
ATOM 644 O O . VAL A 1 79 ? -9.344 17.422 3.779 1 85.94 79 VAL A O 1
ATOM 647 N N . PRO A 1 80 ? -7.684 16.047 4.266 1 83.75 80 PRO A N 1
ATOM 648 C CA . PRO A 1 80 ? -6.73 16.938 3.604 1 83.75 80 PRO A CA 1
ATOM 649 C C . PRO A 1 80 ? -6.918 17 2.09 1 83.75 80 PRO A C 1
ATOM 651 O O . PRO A 1 80 ? -7.555 16.109 1.514 1 83.75 80 PRO A O 1
ATOM 654 N N . ILE A 1 81 ? -6.426 18.016 1.512 1 79 81 ILE A N 1
ATOM 655 C CA . ILE A 1 81 ? -6.387 18.109 0.056 1 79 81 ILE A CA 1
ATOM 656 C C . ILE A 1 81 ? -5.469 17.031 -0.508 1 79 81 ILE A C 1
ATOM 658 O O . ILE A 1 81 ? -4.609 16.5 0.201 1 79 81 ILE A O 1
ATOM 662 N N . GLY A 1 82 ? -5.668 16.703 -1.714 1 71.75 82 GLY A N 1
ATOM 663 C CA . GLY A 1 82 ? -4.766 15.797 -2.404 1 71.75 82 GLY A CA 1
ATOM 664 C C . GLY A 1 82 ? -5.113 14.336 -2.193 1 71.75 82 GLY A C 1
ATOM 665 O O . GLY A 1 82 ? -4.398 13.445 -2.658 1 71.75 82 GLY A O 1
ATOM 666 N N . CYS A 1 83 ? -6.199 14.125 -1.432 1 74.12 83 CYS A N 1
ATOM 667 C CA . CYS A 1 83 ? -6.582 12.734 -1.217 1 74.12 83 CYS A CA 1
ATOM 668 C C . CYS A 1 83 ? -8.055 12.516 -1.537 1 74.12 83 CYS A C 1
ATOM 670 O O . CYS A 1 83 ? -8.812 13.484 -1.669 1 74.12 83 CYS A O 1
ATOM 672 N N . PHE A 1 84 ? -8.43 11.211 -1.654 1 7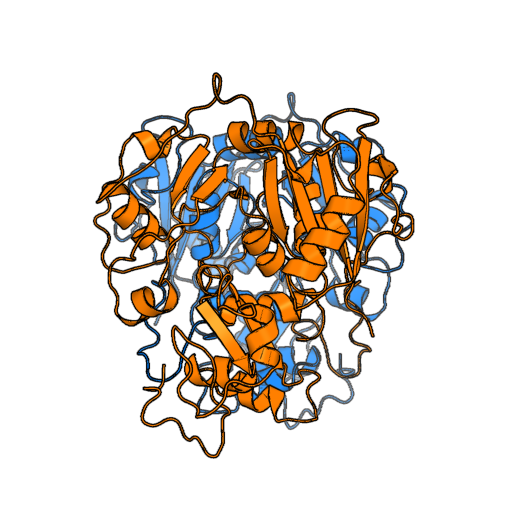2.81 84 PHE A N 1
ATOM 673 C CA . PHE A 1 84 ? -9.836 10.844 -1.722 1 72.81 84 PHE A CA 1
ATOM 674 C C . PHE A 1 84 ? -10.406 10.633 -0.325 1 72.81 84 PHE A C 1
ATOM 676 O O . PHE A 1 84 ? -9.859 9.867 0.467 1 72.81 84 PHE A O 1
ATOM 683 N N . PRO A 1 85 ? -11.469 11.273 -0.067 1 77.12 85 PRO A N 1
ATOM 684 C CA . PRO A 1 85 ? -11.969 11.273 1.311 1 77.12 85 PRO A CA 1
ATOM 685 C C . PRO A 1 85 ? -12.227 9.867 1.844 1 77.12 85 PRO A C 1
ATOM 687 O O . PRO A 1 85 ? -11.805 9.531 2.955 1 77.12 85 PRO A O 1
ATOM 690 N N . VAL A 1 86 ? -12.859 9.062 1.068 1 75 86 VAL A N 1
ATOM 691 C CA . VAL A 1 86 ? -13.25 7.727 1.518 1 75 86 VAL A CA 1
ATOM 692 C C . VAL A 1 86 ? -12 6.883 1.771 1 75 86 VAL A C 1
ATOM 694 O O . VAL A 1 86 ? -11.859 6.27 2.83 1 75 86 VAL A O 1
ATOM 697 N N . SER A 1 87 ? -11.109 6.934 0.838 1 72.12 87 SER A N 1
ATOM 698 C CA . SER A 1 87 ? -9.891 6.152 0.972 1 72.12 87 SER A CA 1
ATOM 699 C C . SER A 1 87 ? -9.047 6.633 2.152 1 72.12 87 SER A C 1
ATOM 701 O O . SER A 1 87 ? -8.469 5.824 2.877 1 72.12 87 SER A O 1
ATOM 703 N N . PHE A 1 88 ? -9.047 7.863 2.283 1 77.19 88 PHE A N 1
ATOM 704 C CA . PHE A 1 88 ? -8.281 8.453 3.379 1 77.19 88 PHE A CA 1
ATOM 705 C C . PHE A 1 88 ? -8.836 8.008 4.727 1 77.19 88 PHE A C 1
ATOM 707 O O . PHE A 1 88 ? -8.094 7.52 5.582 1 77.19 88 PHE A O 1
ATOM 714 N N . LEU A 1 89 ? -10.094 8.172 4.902 1 80.25 89 LEU A N 1
ATOM 715 C CA . LEU A 1 89 ? -10.711 7.875 6.184 1 80.25 89 LEU A CA 1
ATOM 716 C C . LEU A 1 89 ? -10.688 6.375 6.461 1 80.25 89 LEU A C 1
ATOM 718 O O . LEU A 1 89 ? -10.383 5.949 7.578 1 80.25 89 LEU A O 1
ATOM 722 N N . LEU A 1 90 ? -10.945 5.566 5.488 1 74.38 90 LEU A N 1
ATOM 723 C CA . LEU A 1 90 ? -10.969 4.121 5.691 1 74.38 90 LEU A CA 1
ATOM 724 C C . LEU A 1 90 ? -9.57 3.59 5.996 1 74.38 90 LEU A C 1
ATOM 726 O O . LEU A 1 90 ? -9.414 2.691 6.824 1 74.38 90 LEU A O 1
ATOM 730 N N . SER A 1 91 ? -8.641 4.145 5.293 1 72 91 SER A N 1
ATOM 731 C CA . SER A 1 91 ? -7.266 3.744 5.578 1 72 91 SER A CA 1
ATOM 732 C C . SER A 1 91 ? -6.875 4.094 7.012 1 72 91 SER A C 1
ATOM 734 O O . SER A 1 91 ? -6.219 3.301 7.691 1 72 91 SER A O 1
ATOM 736 N N . ARG A 1 92 ? -7.258 5.281 7.391 1 75.88 92 ARG A N 1
ATOM 737 C CA . ARG A 1 92 ? -6.988 5.691 8.766 1 75.88 92 ARG A CA 1
ATOM 738 C C . ARG A 1 92 ? -7.648 4.738 9.758 1 75.88 92 ARG A C 1
ATOM 740 O O . ARG A 1 92 ? -7.016 4.309 10.727 1 75.88 92 ARG A O 1
ATOM 747 N N . TYR A 1 93 ? -8.867 4.441 9.492 1 74.06 93 TYR A N 1
ATOM 748 C CA . TYR A 1 93 ? -9.602 3.561 10.398 1 74.06 93 TYR A CA 1
ATOM 749 C C . TYR A 1 93 ? -8.961 2.18 10.453 1 74.06 93 TYR A C 1
ATOM 751 O O . TYR A 1 93 ? -8.883 1.564 11.516 1 74.06 93 TYR A O 1
ATOM 759 N N . GLN A 1 94 ? -8.523 1.781 9.367 1 71.19 94 GLN A N 1
ATOM 760 C CA . GLN A 1 94 ? -7.836 0.496 9.305 1 71.19 94 GLN A CA 1
ATOM 761 C C . GLN A 1 94 ? -6.539 0.525 10.109 1 71.19 94 GLN A C 1
ATOM 763 O O . GLN A 1 94 ? -6.281 -0.371 10.914 1 71.19 94 GLN A O 1
ATOM 768 N N . ASP A 1 95 ? -5.82 1.521 9.875 1 69.56 95 ASP A N 1
ATOM 769 C CA . ASP A 1 95 ? -4.516 1.645 10.523 1 69.56 95 ASP A CA 1
ATOM 770 C C . ASP A 1 95 ? -4.664 1.802 12.031 1 69.56 95 ASP A C 1
ATOM 772 O O . ASP A 1 95 ? -3.797 1.37 12.797 1 69.56 95 ASP A O 1
ATOM 776 N N . GLU A 1 96 ? -5.816 2.428 12.391 1 68.75 96 GLU A N 1
ATOM 777 C CA . GLU A 1 96 ? -6.074 2.662 13.812 1 68.75 96 GLU A CA 1
ATOM 778 C C . GLU A 1 96 ? -6.773 1.465 14.453 1 68.75 96 GLU A C 1
ATOM 780 O O . GLU A 1 96 ? -7.035 1.463 15.656 1 68.75 96 GLU A O 1
ATOM 785 N N . GLY A 1 97 ? -7.078 0.467 13.594 1 61.75 97 GLY A N 1
ATOM 786 C CA . GLY A 1 97 ? -7.707 -0.742 14.102 1 61.75 97 GLY A CA 1
ATOM 787 C C . GLY A 1 97 ? -9.195 -0.583 14.352 1 61.75 97 GLY A C 1
ATOM 788 O O . GLY A 1 97 ? -9.805 -1.391 15.055 1 61.75 97 GLY A O 1
ATOM 789 N N . ILE A 1 98 ? -9.695 0.532 13.953 1 62.56 98 ILE A N 1
ATOM 790 C CA . ILE A 1 98 ? -11.109 0.817 14.141 1 62.56 98 ILE A CA 1
ATOM 791 C C . ILE A 1 98 ? -11.938 0.008 13.141 1 62.56 98 ILE A C 1
ATOM 793 O O . ILE A 1 98 ? -13.016 -0.487 13.477 1 62.56 98 ILE A O 1
ATOM 797 N N . PHE A 1 99 ? -11.539 0.08 11.914 1 55.5 99 PHE A N 1
ATOM 798 C CA . PHE A 1 99 ? -12.242 -0.663 10.875 1 55.5 99 PHE A CA 1
ATOM 799 C C . PHE A 1 99 ? -11.656 -2.061 10.719 1 55.5 99 PHE A C 1
ATOM 801 O O . PHE A 1 99 ? -10.477 -2.213 10.375 1 55.5 99 PHE A O 1
ATOM 808 N N . PRO A 1 100 ? -12.32 -2.994 11.43 1 48.94 100 PRO A N 1
ATOM 809 C CA . PRO A 1 100 ? -11.711 -4.324 11.508 1 48.94 100 PRO A CA 1
ATOM 810 C C . PRO A 1 100 ? -11.516 -4.969 10.141 1 48.94 100 PRO A C 1
ATOM 812 O O . PRO A 1 100 ? -12.352 -5.77 9.711 1 48.94 100 PRO A O 1
ATOM 815 N N . TRP A 1 101 ? -11.008 -4.258 9.211 1 47.69 101 TRP A N 1
ATOM 816 C CA . TRP A 1 101 ? -10.883 -5.176 8.086 1 47.69 101 TRP A CA 1
ATOM 817 C C . TRP A 1 101 ? -10.367 -6.539 8.555 1 47.69 101 TRP A C 1
ATOM 819 O O . TRP A 1 101 ? -10.758 -7.57 8 1 47.69 101 TRP A O 1
ATOM 829 N N . ASP A 1 102 ? -9.43 -6.445 9.484 1 44.25 102 ASP A N 1
ATOM 830 C CA . ASP A 1 102 ? -8.891 -7.684 10.047 1 44.25 102 ASP A CA 1
ATOM 831 C C . ASP A 1 102 ? -9.68 -8.117 11.281 1 44.25 102 ASP A C 1
ATOM 833 O O . ASP A 1 102 ? -9.336 -9.109 11.922 1 44.25 102 ASP A O 1
ATOM 837 N N . HIS A 1 103 ? -10.609 -7.254 11.641 1 38.94 103 HIS A N 1
ATOM 838 C CA . HIS A 1 103 ? -11.32 -7.672 12.844 1 38.94 103 HIS A CA 1
ATOM 839 C C . HIS A 1 103 ? -12.289 -8.812 12.547 1 38.94 103 HIS A C 1
ATOM 841 O O . HIS A 1 103 ? -13.164 -8.68 11.695 1 38.94 103 HIS A O 1
ATOM 847 N N . VAL A 1 104 ? -11.891 -10 12.773 1 35.03 104 VAL A N 1
ATOM 848 C CA . VAL A 1 104 ? -12.773 -11.156 12.945 1 35.03 104 VAL A CA 1
ATOM 849 C C . VAL A 1 104 ? -13.656 -10.945 14.172 1 35.03 104 VAL A C 1
ATOM 851 O O . VAL A 1 104 ? -13.156 -10.789 15.289 1 35.03 104 VAL A O 1
ATOM 854 N N . PRO A 1 105 ? -14.859 -10.781 14.156 1 33.81 105 PRO A N 1
ATOM 855 C CA . PRO A 1 105 ? -15.727 -10.766 15.344 1 33.81 105 PRO A CA 1
ATOM 856 C C . PRO A 1 105 ? -15.523 -11.992 16.234 1 33.81 105 PRO A C 1
ATOM 858 O O . PRO A 1 105 ? -15.453 -13.117 15.734 1 33.81 105 PRO A O 1
ATOM 861 N N . GLY A 1 106 ? -15.539 -11.773 17.719 1 33.72 106 GLY A N 1
ATOM 862 C CA . GLY A 1 106 ? -15.258 -12.766 18.75 1 33.72 106 GLY A CA 1
ATOM 863 C C . GLY A 1 106 ? -13.773 -13 18.953 1 33.72 106 GLY A C 1
ATOM 864 O O . GLY A 1 106 ? -13.375 -13.703 19.891 1 33.72 106 GLY A O 1
ATOM 865 N N . LEU A 1 107 ? -13.219 -13.305 17.938 1 32.72 107 LEU A N 1
ATOM 866 C CA . LEU A 1 107 ? -11.805 -13.188 18.266 1 32.72 107 LEU A CA 1
ATOM 867 C C . LEU A 1 107 ? -11.492 -11.812 18.859 1 32.72 107 LEU A C 1
ATOM 869 O O . LEU A 1 107 ? -12.008 -10.805 18.375 1 32.72 107 LEU A O 1
ATOM 873 N N . GLU A 1 108 ? -11.477 -11.719 20.062 1 31.02 108 GLU A N 1
ATOM 874 C CA . GLU A 1 108 ? -10.766 -10.516 20.5 1 31.02 108 GLU A CA 1
ATOM 875 C C . GLU A 1 108 ? -9.898 -9.953 19.375 1 31.02 108 GLU A C 1
ATOM 877 O O . GLU A 1 108 ? -9.188 -10.695 18.688 1 31.02 108 GLU A O 1
ATOM 882 N N . SER A 1 109 ? -10.562 -9.148 18.562 1 34.75 109 SER A N 1
ATOM 883 C CA . SER A 1 109 ? -9.773 -8.445 17.562 1 34.75 109 SER A CA 1
ATOM 884 C C . SER A 1 109 ? -8.281 -8.656 17.766 1 34.75 109 SER A C 1
ATOM 886 O O . SER A 1 109 ? -7.699 -8.102 18.719 1 34.75 109 SER A O 1
ATOM 888 N N . GLY A 1 110 ? -7.965 -9.82 17.969 1 33.84 110 GLY A N 1
ATOM 889 C CA . GLY A 1 110 ? -6.527 -9.781 18.188 1 33.84 110 GLY A CA 1
ATOM 890 C C . GLY A 1 110 ? -5.844 -8.633 17.453 1 33.84 110 GLY A C 1
ATOM 891 O O . GLY A 1 110 ? -6.074 -8.43 16.266 1 33.84 110 GLY A O 1
ATOM 892 N N . ALA A 1 111 ? -5.77 -7.668 18.219 1 34.91 111 ALA A N 1
ATOM 893 C CA . ALA A 1 111 ? -5.141 -6.371 17.969 1 34.91 111 ALA A CA 1
ATOM 894 C C . ALA A 1 111 ? -3.99 -6.5 16.984 1 34.91 111 ALA A C 1
ATOM 896 O O . ALA A 1 111 ? -3.006 -7.191 17.25 1 34.91 111 ALA A O 1
ATOM 897 N N . VAL A 1 112 ? -4.301 -7.047 15.75 1 41.34 112 VAL A N 1
ATOM 898 C CA . VAL A 1 112 ? -3.115 -6.688 14.984 1 41.34 112 VAL A CA 1
ATOM 899 C C . VAL A 1 112 ? -2.367 -5.551 15.68 1 41.34 112 VAL A C 1
ATOM 901 O O . VAL A 1 112 ? -2.982 -4.59 16.141 1 41.34 112 VAL A O 1
ATOM 904 N N . LYS A 1 113 ? -1.39 -6.074 16.391 1 47.81 113 LYS A N 1
ATOM 905 C CA . LYS A 1 113 ? -0.599 -5.094 17.125 1 47.81 113 LYS A CA 1
ATOM 906 C C . LYS A 1 113 ? -0.626 -3.734 16.422 1 47.81 113 LYS A C 1
ATOM 908 O O . LYS A 1 113 ? -0.232 -3.617 15.258 1 47.81 113 LYS A O 1
ATOM 913 N N . LYS A 1 114 ? -1.594 -2.803 16.859 1 55.59 114 LYS A N 1
ATOM 914 C CA . LYS A 1 114 ? -1.558 -1.362 16.625 1 55.59 114 LYS A CA 1
ATOM 915 C C . LYS A 1 114 ? -0.145 -0.812 16.797 1 55.59 114 LYS A C 1
ATOM 917 O O . LYS A 1 114 ? 0.547 -1.156 17.75 1 55.59 114 LYS A O 1
ATOM 922 N N . CYS A 1 115 ? 0.317 -0.539 15.617 1 71.5 115 CYS A N 1
ATOM 923 C CA . CYS A 1 115 ? 1.574 0.181 15.789 1 71.5 115 CYS A CA 1
ATOM 924 C C . CYS A 1 115 ? 1.438 1.272 16.844 1 71.5 115 CYS A C 1
A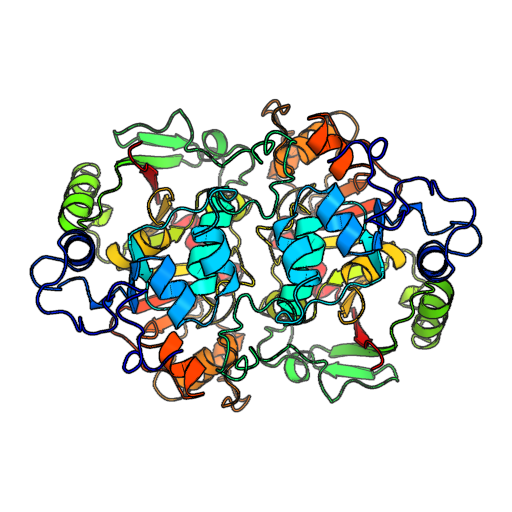TOM 926 O O . CYS A 1 115 ? 0.438 1.992 16.875 1 71.5 115 CYS A O 1
ATOM 928 N N . SER A 1 116 ? 2.25 1.114 17.891 1 82.94 116 SER A N 1
ATOM 929 C CA . SER A 1 116 ? 2.254 2.119 18.953 1 82.94 116 SER A CA 1
ATOM 930 C C . SER A 1 116 ? 3.521 2.967 18.891 1 82.94 116 SER A C 1
ATOM 932 O O . SER A 1 116 ? 4.516 2.572 18.281 1 82.94 116 SER A O 1
ATOM 934 N N . ILE A 1 117 ? 3.316 4.074 19.469 1 92.62 117 ILE A N 1
ATOM 935 C CA . ILE A 1 117 ? 4.496 4.91 19.656 1 92.62 117 ILE A CA 1
ATOM 936 C C . ILE A 1 117 ? 5.512 4.195 20.531 1 92.62 117 ILE A C 1
ATOM 938 O O . ILE A 1 117 ? 5.16 3.666 21.594 1 92.62 117 ILE A O 1
ATOM 942 N N . PRO A 1 118 ? 6.711 4.16 20.109 1 92.5 118 PRO A N 1
ATOM 943 C CA . PRO A 1 118 ? 7.711 3.531 20.984 1 92.5 118 PRO A CA 1
ATOM 944 C C . PRO A 1 118 ? 7.734 4.133 22.391 1 92.5 118 PRO A C 1
ATOM 946 O O . PRO A 1 118 ? 7.652 5.352 22.531 1 92.5 118 PRO A O 1
ATOM 949 N N . ALA A 1 119 ? 7.898 3.316 23.344 1 91.88 119 ALA A N 1
ATOM 950 C CA . ALA A 1 119 ? 7.789 3.715 24.734 1 91.88 119 ALA A CA 1
ATOM 951 C C . ALA A 1 119 ? 8.891 4.707 25.109 1 91.88 119 ALA A C 1
ATOM 953 O O . ALA A 1 119 ? 8.695 5.559 25.984 1 91.88 119 ALA A O 1
ATOM 954 N N . SER A 1 120 ? 9.977 4.66 24.516 1 95.06 120 SER A N 1
ATOM 955 C CA . SER A 1 120 ? 11.125 5.496 24.859 1 95.06 120 SER A CA 1
ATOM 956 C C . SER A 1 120 ? 10.914 6.934 24.391 1 95.06 120 SER A C 1
ATOM 958 O O . SER A 1 120 ? 11.656 7.832 24.797 1 95.06 120 SER A O 1
ATOM 960 N N . VAL A 1 121 ? 9.945 7.105 23.547 1 96.81 121 VAL A N 1
ATOM 961 C CA . VAL A 1 121 ? 9.68 8.445 23.047 1 96.81 121 VAL A CA 1
ATOM 962 C C . VAL A 1 121 ? 8.859 9.234 24.062 1 96.81 121 VAL A C 1
ATOM 964 O O . VAL A 1 121 ? 7.773 8.805 24.469 1 96.81 121 VAL A O 1
ATOM 967 N N . THR A 1 122 ? 9.391 10.367 24.422 1 96.5 122 THR A N 1
ATOM 968 C CA . THR A 1 122 ? 8.742 11.188 25.438 1 96.5 122 THR A CA 1
ATOM 969 C C . THR A 1 122 ? 8.336 12.539 24.859 1 96.5 122 THR A C 1
ATOM 971 O O . THR A 1 122 ? 8.383 12.742 23.656 1 96.5 122 THR A O 1
ATOM 974 N N . GLU A 1 123 ? 7.973 13.414 25.797 1 95.62 123 GLU A N 1
ATOM 975 C CA . GLU A 1 123 ? 7.504 14.734 25.375 1 95.62 123 GLU A CA 1
ATOM 976 C C . GLU A 1 123 ? 8.672 15.703 25.188 1 95.62 123 GLU A C 1
ATOM 978 O O . GLU A 1 123 ? 8.477 16.844 24.75 1 95.62 123 GLU A O 1
ATOM 983 N N . THR A 1 124 ? 9.789 15.227 25.469 1 96.38 124 THR A N 1
ATOM 984 C CA . THR A 1 124 ? 11 16.016 25.266 1 96.38 124 THR A CA 1
ATOM 985 C C . THR A 1 124 ? 11.805 15.477 24.094 1 96.38 124 THR A C 1
ATOM 987 O O . THR A 1 124 ? 12.008 14.266 23.969 1 96.38 124 THR A O 1
ATOM 990 N N . VAL A 1 125 ? 12.203 16.406 23.312 1 97.5 125 VAL A N 1
ATOM 991 C CA . VAL A 1 125 ? 12.984 16 22.141 1 97.5 125 VAL A CA 1
ATOM 992 C C . VAL A 1 125 ? 14.258 15.281 22.594 1 97.5 125 VAL A C 1
ATOM 994 O O . VAL A 1 125 ? 14.977 15.773 23.453 1 97.5 125 VAL A O 1
ATOM 997 N N . ALA A 1 126 ? 14.547 14.164 22.016 1 97.06 126 ALA A N 1
ATOM 998 C CA . ALA A 1 126 ? 15.742 13.383 22.297 1 97.06 126 ALA A CA 1
ATOM 999 C C . ALA A 1 126 ? 16.281 12.719 21.047 1 97.06 126 ALA A C 1
ATOM 1001 O O . ALA A 1 126 ? 15.516 12.367 20.141 1 97.06 126 ALA A O 1
ATOM 1002 N N . ALA A 1 127 ? 17.578 12.664 21 1 96.75 127 ALA A N 1
ATOM 1003 C CA . ALA A 1 127 ? 18.203 11.891 19.938 1 96.75 127 ALA A CA 1
ATOM 1004 C C . ALA A 1 127 ? 18.234 10.406 20.281 1 96.75 127 ALA A C 1
ATOM 1006 O O . ALA A 1 127 ? 18.734 10.016 21.344 1 96.75 127 ALA A O 1
ATOM 1007 N N . GLN A 1 128 ? 17.672 9.594 19.391 1 96.75 128 GLN A N 1
ATOM 1008 C CA . GLN A 1 128 ? 17.641 8.148 19.609 1 96.75 128 GLN A CA 1
ATOM 1009 C C . GLN A 1 128 ? 18.078 7.398 18.359 1 96.75 128 GLN A C 1
ATOM 1011 O O . GLN A 1 128 ? 17.922 7.898 17.234 1 96.75 128 GLN A O 1
ATOM 1016 N N . GLU A 1 129 ? 18.625 6.238 18.641 1 94.62 129 GLU A N 1
ATOM 1017 C CA . GLU A 1 129 ? 18.984 5.379 17.516 1 94.62 129 GLU A CA 1
ATOM 1018 C C . GLU A 1 129 ? 17.734 4.84 16.812 1 94.62 129 GLU A C 1
ATOM 1020 O O . GLU A 1 129 ? 16.812 4.344 17.484 1 94.62 129 GLU A O 1
ATOM 1025 N N . LEU A 1 130 ? 17.734 4.934 15.508 1 92.06 130 LEU A N 1
ATOM 1026 C CA . LEU A 1 130 ? 16.578 4.48 14.75 1 92.06 130 LEU A CA 1
ATOM 1027 C C . LEU A 1 130 ? 16.328 2.996 14.977 1 92.06 130 LEU A C 1
ATOM 1029 O O . LEU A 1 130 ? 15.172 2.58 15.133 1 92.06 130 LEU A O 1
ATOM 1033 N N . LYS A 1 131 ? 17.375 2.25 15.078 1 88.5 131 LYS A N 1
ATOM 1034 C CA . LYS A 1 131 ? 17.25 0.811 15.281 1 88.5 131 LYS A CA 1
ATOM 1035 C C . LYS A 1 131 ? 16.594 0.5 16.625 1 88.5 131 LYS A C 1
ATOM 1037 O O . LYS A 1 131 ? 15.898 -0.506 16.766 1 88.5 131 LYS A O 1
ATOM 1042 N N . ALA A 1 132 ? 16.844 1.289 17.531 1 89.12 132 ALA A N 1
ATOM 1043 C CA . ALA A 1 132 ? 16.234 1.101 18.859 1 89.12 132 ALA A CA 1
ATOM 1044 C C . ALA A 1 132 ? 14.742 1.402 18.828 1 89.12 132 ALA A C 1
ATOM 1046 O O . ALA A 1 132 ? 13.961 0.751 19.516 1 89.12 132 ALA A O 1
ATOM 1047 N N . LEU A 1 133 ? 14.367 2.371 18.047 1 91.19 133 LEU A N 1
ATOM 1048 C CA . LEU A 1 133 ? 12.969 2.764 17.922 1 91.19 133 LEU A CA 1
ATOM 1049 C C . LEU A 1 133 ? 12.188 1.742 17.109 1 91.19 133 LEU A C 1
ATOM 1051 O O . LEU A 1 133 ? 11.078 1.356 17.469 1 91.19 133 LEU A O 1
ATOM 1055 N N . TYR A 1 134 ? 12.812 1.4 16.031 1 89.12 134 TYR A N 1
ATOM 1056 C CA . TYR A 1 134 ? 12.242 0.433 15.094 1 89.12 134 TYR A CA 1
ATOM 1057 C C . TYR A 1 134 ? 13.258 -0.651 14.75 1 89.12 134 TYR A C 1
ATOM 1059 O O . TYR A 1 134 ? 13.953 -0.556 13.734 1 89.12 134 TYR A O 1
ATOM 1067 N N . PRO A 1 135 ? 13.234 -1.644 15.438 1 85.94 135 PRO A N 1
ATOM 1068 C CA . PRO A 1 135 ? 14.266 -2.678 15.32 1 85.94 135 PRO A CA 1
ATOM 1069 C C . PRO A 1 135 ? 14.297 -3.33 13.945 1 85.94 135 PRO A C 1
ATOM 1071 O O . PRO A 1 135 ? 15.312 -3.924 13.562 1 85.94 135 PRO A O 1
ATOM 1074 N N . PHE A 1 136 ? 13.297 -3.221 13.195 1 85.94 136 PHE A N 1
ATOM 1075 C CA . PHE A 1 136 ? 13.273 -3.883 11.898 1 85.94 136 PHE A CA 1
ATOM 1076 C C . PHE A 1 136 ? 13.453 -2.873 10.773 1 85.94 136 PHE A C 1
ATOM 1078 O O . PHE A 1 136 ? 13.148 -3.168 9.609 1 85.94 136 PHE A O 1
ATOM 1085 N N . SER A 1 137 ? 13.805 -1.758 11.188 1 87.69 137 SER A N 1
ATOM 1086 C CA . SER A 1 137 ? 14.227 -0.779 10.195 1 87.69 137 SER A CA 1
ATOM 1087 C C . SER A 1 137 ? 15.664 -1.012 9.758 1 87.69 137 SER A C 1
ATOM 1089 O O . SER A 1 137 ? 16.5 -1.46 10.555 1 87.69 137 SER A O 1
ATOM 1091 N N . ARG A 1 138 ? 15.914 -0.798 8.523 1 86.81 138 ARG A N 1
ATOM 1092 C CA . ARG A 1 138 ? 17.281 -0.888 8.031 1 86.81 138 ARG A CA 1
ATOM 1093 C C . ARG A 1 138 ? 17.953 0.486 7.996 1 86.81 138 ARG A C 1
ATOM 1095 O O . ARG A 1 138 ? 17.609 1.319 7.152 1 86.81 138 ARG A O 1
ATOM 1102 N N . PRO A 1 139 ? 18.891 0.669 8.867 1 79.88 139 PRO A N 1
ATOM 1103 C CA . PRO A 1 139 ? 19.516 1.99 8.922 1 79.88 139 PRO A CA 1
ATOM 1104 C C . PRO A 1 139 ? 20.5 2.229 7.777 1 79.88 139 PRO A C 1
ATOM 1106 O O . PRO A 1 139 ? 21.016 1.272 7.195 1 79.88 139 PRO A O 1
ATOM 1109 N N . VAL A 1 140 ? 20.688 3.428 7.426 1 80 140 VAL A N 1
ATOM 1110 C CA . VAL A 1 140 ? 21.656 3.812 6.395 1 80 140 VAL A CA 1
ATOM 1111 C C . VAL A 1 140 ? 23.078 3.648 6.918 1 80 140 VAL A C 1
ATOM 1113 O O . VAL A 1 140 ? 23.953 3.188 6.195 1 80 140 VAL A O 1
ATOM 1116 N N . THR A 1 141 ? 23.219 4.121 8.125 1 79.62 141 THR A N 1
ATOM 1117 C CA . THR A 1 141 ? 24.516 3.982 8.773 1 79.62 141 THR A CA 1
ATOM 1118 C C . THR A 1 141 ? 24.375 3.381 10.172 1 79.62 141 THR A C 1
ATOM 1120 O O . THR A 1 141 ? 23.312 3.496 10.789 1 79.62 141 THR A O 1
ATOM 1123 N N . SER A 1 142 ? 25.422 2.758 10.453 1 79.81 142 SER A N 1
ATOM 1124 C CA . SER A 1 142 ? 25.438 2.203 11.805 1 79.81 142 SER A CA 1
ATOM 1125 C C . SER A 1 142 ? 25.359 3.307 12.859 1 79.81 142 SER A C 1
ATOM 1127 O O . SER A 1 142 ? 26.062 4.32 12.75 1 79.81 142 SER A O 1
ATOM 1129 N N . GLY A 1 143 ? 24.5 3.152 13.781 1 81.62 143 GLY A N 1
ATOM 1130 C CA . GLY A 1 143 ? 24.391 4.105 14.875 1 81.62 143 GLY A CA 1
ATOM 1131 C C . GLY A 1 143 ? 23.625 5.363 14.5 1 81.62 143 GLY A C 1
ATOM 1132 O O . GLY A 1 143 ? 23.703 6.375 15.195 1 81.62 143 GLY A O 1
ATOM 1133 N N . GLU A 1 144 ? 22.922 5.277 13.43 1 89.94 144 GLU A N 1
ATOM 1134 C CA . GLU A 1 144 ? 22.141 6.426 12.984 1 89.94 144 GLU A CA 1
ATOM 1135 C C . GLU A 1 144 ? 21.156 6.879 14.07 1 89.94 144 GLU A C 1
ATOM 1137 O O . GLU A 1 144 ? 20.438 6.062 14.633 1 89.94 144 GLU A O 1
ATOM 1142 N N . THR A 1 145 ? 21.25 8.234 14.367 1 94.44 145 THR A N 1
ATOM 1143 C CA . THR A 1 145 ? 20.359 8.797 15.367 1 94.44 145 THR A CA 1
ATOM 1144 C C . THR A 1 145 ? 19.438 9.836 14.742 1 94.44 145 THR A C 1
ATOM 1146 O O . THR A 1 145 ? 19.828 10.547 13.82 1 94.44 145 THR A O 1
ATOM 1149 N N . ILE A 1 146 ? 18.234 9.883 15.258 1 95.69 146 ILE A N 1
ATOM 1150 C CA . ILE A 1 146 ? 17.266 10.891 14.836 1 95.69 146 ILE A CA 1
ATOM 1151 C C . ILE A 1 146 ? 16.594 11.508 16.062 1 95.69 146 ILE A C 1
ATOM 1153 O O . ILE A 1 146 ? 16.531 10.883 17.125 1 95.69 146 ILE A O 1
ATOM 1157 N N . LYS A 1 147 ? 16.156 12.672 15.898 1 97.75 147 LYS A N 1
ATOM 1158 C CA . LYS A 1 147 ? 15.383 13.297 16.969 1 97.75 147 LYS A CA 1
ATOM 1159 C C . LYS A 1 147 ? 13.945 12.781 16.984 1 97.75 147 LYS A C 1
ATOM 1161 O O . LYS A 1 147 ? 13.336 12.586 15.93 1 97.75 147 LYS A O 1
ATOM 1166 N N . VAL A 1 148 ? 13.445 12.57 18.188 1 98.12 148 VAL A N 1
ATOM 1167 C CA . VAL A 1 148 ? 12.07 12.102 18.312 1 98.12 148 VAL A CA 1
ATOM 1168 C C . VAL A 1 148 ? 11.359 12.852 19.422 1 98.12 148 VAL A C 1
ATOM 1170 O O . VAL A 1 148 ? 11.992 13.258 20.406 1 98.12 148 VAL A O 1
ATOM 1173 N N . VAL A 1 149 ? 10.078 13.008 19.25 1 98.12 149 VAL A N 1
ATOM 1174 C CA . VAL A 1 149 ? 9.258 13.648 20.281 1 98.12 149 VAL A CA 1
ATOM 1175 C C . VAL A 1 149 ? 7.816 13.164 20.156 1 98.12 149 VAL A C 1
ATOM 1177 O O . VAL A 1 149 ? 7.359 12.812 19.078 1 98.12 149 VAL A O 1
ATOM 1180 N N . ARG A 1 150 ? 7.242 13.094 21.266 1 97.19 150 ARG A N 1
ATOM 1181 C CA . ARG A 1 150 ? 5.812 12.828 21.344 1 97.19 150 ARG A CA 1
ATOM 1182 C C . ARG A 1 150 ? 5.031 14.094 21.656 1 97.19 150 ARG A C 1
ATOM 1184 O O . ARG A 1 150 ? 5.379 14.836 22.594 1 97.19 150 ARG A O 1
ATOM 1191 N N . VAL A 1 151 ? 4.023 14.344 20.859 1 96.62 151 VAL A N 1
ATOM 1192 C CA . VAL A 1 151 ? 3.215 15.547 21.047 1 96.62 151 VAL A CA 1
ATOM 1193 C C . VAL A 1 151 ? 1.733 15.172 21.062 1 96.62 151 VAL A C 1
ATOM 1195 O O . VAL A 1 151 ? 1.314 14.242 20.359 1 96.62 151 VAL A O 1
ATOM 1198 N N . GLN A 1 152 ? 0.958 15.898 21.828 1 94.81 152 GLN A N 1
ATOM 1199 C CA . GLN A 1 152 ? -0.482 15.672 21.891 1 94.81 152 GLN A CA 1
ATOM 1200 C C . GLN A 1 152 ? -1.184 16.234 20.656 1 94.81 152 GLN A C 1
ATOM 1202 O O . GLN A 1 152 ? -0.849 17.328 20.188 1 94.81 152 GLN A O 1
ATOM 1207 N N . HIS A 1 153 ? -2.068 15.438 20.234 1 92.94 153 HIS A N 1
ATOM 1208 C CA . HIS A 1 153 ? -2.904 15.922 19.141 1 92.94 153 HIS A CA 1
ATOM 1209 C C . HIS A 1 153 ? -3.709 17.141 19.562 1 92.94 153 HIS A C 1
ATOM 1211 O O . HIS A 1 153 ? -4.203 17.219 20.688 1 92.94 153 HIS A O 1
ATOM 1217 N N . ASN A 1 154 ? -3.74 18.078 18.672 1 90.94 154 ASN A N 1
ATOM 1218 C CA . ASN A 1 154 ? -4.613 19.234 18.812 1 90.94 154 ASN A CA 1
ATOM 1219 C C . ASN A 1 154 ? -5.328 19.562 17.516 1 90.94 154 ASN A C 1
ATOM 1221 O O . ASN A 1 154 ? -4.688 19.703 16.469 1 90.94 154 ASN A O 1
ATOM 1225 N N . ARG A 1 155 ? -6.594 19.75 17.578 1 84.75 155 ARG A N 1
ATOM 1226 C CA . ARG A 1 155 ? -7.375 20.094 16.391 1 84.75 155 ARG A CA 1
ATOM 1227 C C . ARG A 1 155 ? -7.004 21.484 15.867 1 84.75 155 ARG A C 1
ATOM 1229 O O . ARG A 1 155 ? -7.035 21.719 14.656 1 84.75 155 ARG A O 1
ATOM 1236 N N . ASN A 1 156 ? -6.793 22.25 16.891 1 87 156 ASN A N 1
ATOM 1237 C CA . ASN A 1 156 ? -6.305 23.578 16.531 1 87 156 ASN A CA 1
ATOM 1238 C C . ASN A 1 156 ? -4.836 23.547 16.109 1 87 156 ASN A C 1
ATOM 1240 O O . ASN A 1 156 ? -3.951 23.359 16.953 1 87 156 ASN A O 1
ATOM 1244 N N . PHE A 1 157 ? -4.602 23.812 14.891 1 90.69 157 PHE A N 1
ATOM 1245 C CA . PHE A 1 157 ? -3.252 23.656 14.367 1 90.69 157 PHE A CA 1
ATOM 1246 C C . PHE A 1 157 ? -2.307 24.672 14.984 1 90.69 157 PHE A C 1
ATOM 1248 O O . PHE A 1 157 ? -1.132 24.375 15.211 1 90.69 157 PHE A O 1
ATOM 1255 N N . ASN A 1 158 ? -2.752 25.906 15.148 1 91.69 158 ASN A N 1
ATOM 1256 C CA . ASN A 1 158 ? -1.886 26.922 15.75 1 91.69 158 ASN A CA 1
ATOM 1257 C C . ASN A 1 158 ? -1.335 26.453 17.094 1 91.69 158 ASN A C 1
ATOM 1259 O O . ASN A 1 158 ? -0.153 26.641 17.391 1 91.69 158 ASN A O 1
ATOM 1263 N N . LYS A 1 159 ? -2.203 25.844 17.844 1 91.62 159 LYS A N 1
ATOM 1264 C CA . LYS A 1 159 ? -1.771 25.344 19.141 1 91.62 159 LYS A CA 1
ATOM 1265 C C . LYS A 1 159 ? -0.797 24.172 18.969 1 91.62 159 LYS A C 1
ATOM 1267 O O . LYS A 1 159 ? 0.213 24.109 19.672 1 91.62 159 LYS A O 1
ATOM 1272 N N . PHE A 1 160 ? -1.142 23.375 18.078 1 93.38 160 PHE A N 1
ATOM 1273 C CA . PHE A 1 160 ? -0.268 22.234 17.797 1 93.38 160 PHE A CA 1
ATOM 1274 C C . PHE A 1 160 ? 1.107 22.719 17.344 1 93.38 160 PHE A C 1
ATOM 1276 O O . PHE A 1 160 ? 2.129 22.25 17.844 1 93.38 160 PHE A O 1
ATOM 1283 N N . GLU A 1 161 ? 1.121 23.578 16.375 1 94.81 161 GLU A N 1
ATOM 1284 C CA . GLU A 1 161 ? 2.363 24.094 15.805 1 94.81 161 GLU A CA 1
ATOM 1285 C C . GLU A 1 161 ? 3.223 24.781 16.859 1 94.81 161 GLU A C 1
ATOM 1287 O O . GLU A 1 161 ? 4.441 24.578 16.906 1 94.81 161 GLU A O 1
ATOM 1292 N N . LYS A 1 162 ? 2.609 25.562 17.641 1 93.88 162 LYS A N 1
ATOM 1293 C CA . LYS A 1 162 ? 3.332 26.234 18.703 1 93.88 162 LYS A CA 1
ATOM 1294 C C . LYS A 1 162 ? 3.977 25.234 19.656 1 93.88 162 LYS A C 1
ATOM 1296 O O . LYS A 1 162 ? 5.141 25.391 20.031 1 93.88 162 LYS A O 1
ATOM 1301 N N . ASP A 1 163 ? 3.225 24.281 20 1 95.19 163 ASP A N 1
ATOM 1302 C CA . ASP A 1 163 ? 3.709 23.25 20.922 1 95.19 163 ASP A CA 1
ATOM 1303 C C . ASP A 1 163 ? 4.902 22.5 20.344 1 95.19 163 ASP A C 1
ATOM 1305 O O . ASP A 1 163 ? 5.93 22.344 21.016 1 95.19 163 ASP A O 1
ATOM 1309 N N . VAL A 1 164 ? 4.75 22.094 19.141 1 96.19 164 VAL A N 1
ATOM 1310 C CA . VAL A 1 164 ? 5.789 21.281 18.547 1 96.19 164 VAL A CA 1
ATOM 1311 C C . VAL A 1 164 ? 7.027 22.125 18.266 1 96.19 164 VAL A C 1
ATOM 1313 O O . VAL A 1 164 ? 8.156 21.672 18.484 1 96.19 164 VAL A O 1
ATOM 1316 N N . THR A 1 165 ? 6.879 23.328 17.812 1 95.25 165 THR A N 1
ATOM 1317 C CA . THR A 1 165 ? 8 24.219 17.484 1 95.25 165 THR A CA 1
ATOM 1318 C C . THR A 1 165 ? 8.797 24.547 18.75 1 95.25 165 THR A C 1
ATOM 1320 O O . THR A 1 165 ? 10.031 24.625 18.703 1 95.25 165 THR A O 1
ATOM 1323 N N . ALA A 1 166 ? 8.062 24.688 19.797 1 94.44 166 ALA A N 1
ATOM 1324 C CA . ALA A 1 166 ? 8.711 25.016 21.062 1 94.44 166 ALA A CA 1
ATOM 1325 C C . ALA A 1 166 ? 9.633 23.891 21.531 1 94.44 166 ALA A C 1
ATOM 1327 O O . ALA A 1 166 ? 10.617 24.141 22.219 1 94.44 166 ALA A O 1
ATOM 1328 N N . ARG A 1 167 ? 9.336 22.766 21.172 1 94.56 167 ARG A N 1
ATOM 1329 C CA . ARG A 1 167 ? 10.109 21.625 21.625 1 94.56 167 ARG A CA 1
ATOM 1330 C C . ARG A 1 167 ? 11.414 21.5 20.844 1 94.56 167 ARG A C 1
ATOM 1332 O O . ARG A 1 167 ? 12.383 20.922 21.344 1 94.56 167 ARG A O 1
ATOM 1339 N N . PHE A 1 168 ? 11.375 21.969 19.672 1 95.62 168 PHE A N 1
ATOM 1340 C CA . PHE A 1 168 ? 12.586 21.953 18.875 1 95.62 168 PHE A CA 1
ATOM 1341 C C . PHE A 1 168 ? 13.352 23.266 19.016 1 95.62 168 PHE A C 1
ATOM 1343 O O . PHE A 1 168 ? 13.336 24.094 18.125 1 95.62 168 PHE A O 1
ATOM 1350 N N . ALA A 1 169 ? 14.18 23.344 19.938 1 91.19 169 ALA A N 1
ATOM 1351 C CA . ALA A 1 169 ? 14.875 24.578 20.312 1 91.19 169 ALA A CA 1
ATOM 1352 C C . ALA A 1 169 ? 15.938 24.938 19.266 1 91.19 169 ALA A C 1
ATOM 1354 O O . ALA A 1 169 ? 16.359 26.094 19.188 1 91.19 169 ALA A O 1
ATOM 1355 N N . ASP A 1 170 ? 16.391 24.016 18.5 1 92.75 170 ASP A N 1
ATOM 1356 C CA . ASP A 1 170 ? 17.453 24.266 17.531 1 92.75 170 ASP A CA 1
ATOM 1357 C C . ASP A 1 170 ? 16.891 24.875 16.25 1 92.75 170 ASP A C 1
ATOM 1359 O O . ASP A 1 170 ? 17.625 25.094 15.281 1 92.75 170 ASP A O 1
ATOM 1363 N N . GLY A 1 171 ? 15.586 25.047 16.156 1 92.25 171 GLY A N 1
ATOM 1364 C CA . GLY A 1 171 ? 14.961 25.719 15.023 1 92.25 171 GLY A CA 1
ATOM 1365 C C . GLY A 1 171 ? 14.773 24.812 13.82 1 92.25 171 GLY A C 1
ATOM 1366 O O . GLY A 1 171 ? 14.547 25.281 12.703 1 92.25 171 GLY A O 1
ATOM 1367 N N . LEU A 1 172 ? 14.867 23.562 13.969 1 94.5 172 LEU A N 1
ATOM 1368 C CA . LEU A 1 172 ? 14.781 22.609 12.867 1 94.5 172 LEU A CA 1
ATOM 1369 C C . LEU A 1 172 ? 13.5 22.812 12.07 1 94.5 172 LEU A C 1
ATOM 1371 O O . LEU A 1 172 ? 13.523 22.828 10.836 1 94.5 172 LEU A O 1
ATOM 1375 N N . LEU A 1 173 ? 12.43 23.016 12.742 1 95.44 173 LEU A N 1
ATOM 1376 C CA . LEU A 1 173 ? 11.117 23.047 12.102 1 95.44 173 LEU A CA 1
ATOM 1377 C C . LEU A 1 173 ? 10.883 24.391 11.406 1 95.44 173 LEU A C 1
ATOM 1379 O O . LEU A 1 173 ? 9.961 24.516 10.602 1 95.44 173 LEU A O 1
ATOM 1383 N N . GLN A 1 174 ? 11.641 25.375 11.68 1 91.5 174 GLN A N 1
ATOM 1384 C CA . GLN A 1 174 ? 11.438 26.719 11.156 1 91.5 174 GLN A CA 1
ATOM 1385 C C . GLN A 1 174 ? 12.344 26.984 9.961 1 91.5 174 GLN A C 1
ATOM 1387 O O . GLN A 1 174 ? 12.25 28.031 9.328 1 91.5 174 GLN A O 1
ATOM 1392 N N . ARG A 1 175 ? 13.164 26.062 9.68 1 93 175 ARG A N 1
ATOM 1393 C CA . ARG A 1 175 ? 14.062 26.234 8.547 1 93 175 ARG A CA 1
ATOM 1394 C C . ARG A 1 175 ? 13.289 26.203 7.23 1 93 175 ARG A C 1
ATOM 1396 O O . ARG A 1 175 ? 12.328 25.438 7.082 1 93 175 ARG A O 1
ATOM 1403 N N . LYS A 1 176 ? 13.719 26.938 6.293 1 91.5 176 LYS A N 1
ATOM 1404 C CA . LYS A 1 176 ? 13.055 27.062 5 1 91.5 176 LYS A CA 1
ATOM 1405 C C . LYS A 1 176 ? 13.211 25.781 4.184 1 91.5 176 LYS A C 1
ATOM 1407 O O . LYS A 1 176 ? 12.367 25.469 3.336 1 91.5 176 LYS A O 1
ATOM 1412 N N . ASP A 1 177 ? 14.25 25.078 4.449 1 94.31 177 ASP A N 1
ATOM 1413 C CA . ASP A 1 177 ? 14.539 23.891 3.65 1 94.31 177 ASP A CA 1
ATOM 1414 C C . ASP A 1 177 ? 14.023 22.625 4.332 1 94.31 177 ASP A C 1
ATOM 1416 O O . ASP A 1 177 ? 14.453 21.516 4.004 1 94.31 177 ASP A O 1
ATOM 1420 N N . THR A 1 178 ? 13.125 22.797 5.324 1 97.62 178 THR A N 1
ATOM 1421 C CA . THR A 1 178 ? 12.586 21.641 6.035 1 97.62 178 THR A CA 1
ATOM 1422 C C . THR A 1 178 ? 11.414 21.031 5.27 1 97.62 178 THR A C 1
ATOM 1424 O O . THR A 1 178 ? 10.562 21.75 4.754 1 97.62 178 THR A O 1
ATOM 1427 N N . LEU A 1 179 ? 11.422 19.719 5.133 1 98.06 179 LEU A N 1
ATOM 1428 C CA . LEU A 1 179 ? 10.359 18.969 4.492 1 98.06 179 LEU A CA 1
ATOM 1429 C C . LEU A 1 179 ? 9.664 18.047 5.496 1 98.06 179 LEU A C 1
ATOM 1431 O O . LEU A 1 179 ? 10.312 17.5 6.391 1 98.06 179 LEU A O 1
ATOM 1435 N N . PHE A 1 180 ? 8.344 17.891 5.289 1 97.44 180 PHE A N 1
ATOM 1436 C CA . PHE A 1 180 ? 7.531 17.094 6.195 1 97.44 180 PHE A CA 1
ATOM 1437 C C . PHE A 1 180 ? 6.777 16.016 5.43 1 97.44 180 PHE A C 1
ATOM 1439 O O . PHE A 1 180 ? 6.348 16.234 4.293 1 97.44 180 PHE A O 1
ATOM 1446 N N . ARG A 1 181 ? 6.625 14.883 6.066 1 96.56 181 ARG A N 1
ATOM 1447 C CA . ARG A 1 181 ? 5.762 13.805 5.59 1 96.56 181 ARG A CA 1
ATOM 1448 C C . ARG A 1 181 ? 4.902 13.25 6.723 1 96.56 181 ARG A C 1
ATOM 1450 O O . ARG A 1 181 ? 5.422 12.664 7.672 1 96.56 181 ARG A O 1
ATOM 1457 N N . GLY A 1 182 ? 3.633 13.508 6.613 1 93.19 182 GLY A N 1
ATOM 1458 C CA . GLY A 1 182 ? 2.697 12.906 7.551 1 93.19 182 GLY A CA 1
ATOM 1459 C C . GLY A 1 182 ? 2.252 11.516 7.141 1 93.19 182 GLY A C 1
ATOM 1460 O O . GLY A 1 182 ? 1.955 11.273 5.969 1 93.19 182 GLY A O 1
ATOM 1461 N N . LEU A 1 183 ? 2.211 10.641 8.078 1 90.06 183 LEU A N 1
ATOM 1462 C CA . LEU A 1 183 ? 1.775 9.281 7.785 1 90.06 183 LEU A CA 1
ATOM 1463 C C . LEU A 1 183 ? 1.267 8.586 9.047 1 90.06 183 LEU A C 1
ATOM 1465 O O . LEU A 1 183 ? 1.474 9.078 10.156 1 90.06 183 LEU A O 1
ATOM 1469 N N . THR A 1 184 ? 0.565 7.469 8.914 1 85.56 184 THR A N 1
ATOM 1470 C CA . THR A 1 184 ? 0.15 6.645 10.047 1 85.56 184 THR A CA 1
ATOM 1471 C C . THR A 1 184 ? 1.35 5.93 10.664 1 85.56 184 THR A C 1
ATOM 1473 O O . THR A 1 184 ? 2.402 5.812 10.031 1 85.56 184 THR A O 1
ATOM 1476 N N . LEU A 1 185 ? 1.188 5.418 11.867 1 88.19 185 LEU A N 1
ATOM 1477 C CA . LEU A 1 185 ? 2.275 4.695 12.516 1 88.19 185 LEU A CA 1
ATOM 1478 C C . LEU A 1 185 ? 2.613 3.418 11.758 1 88.19 185 LEU A C 1
ATOM 1480 O O . LEU A 1 185 ? 3.785 3.049 11.641 1 88.19 185 LEU A O 1
ATOM 1484 N N . LEU A 1 186 ? 1.614 2.822 11.234 1 82.81 186 LEU A N 1
ATOM 1485 C CA . LEU A 1 186 ? 1.836 1.608 10.453 1 82.81 186 LEU A CA 1
ATOM 1486 C C . LEU A 1 186 ? 2.631 1.912 9.188 1 82.81 186 LEU A C 1
ATOM 1488 O O . LEU A 1 186 ? 3.572 1.188 8.852 1 82.81 186 LEU A O 1
ATOM 1492 N N . ALA A 1 187 ? 2.213 2.926 8.477 1 83.94 187 ALA A N 1
ATOM 1493 C CA . ALA A 1 187 ? 2.932 3.324 7.273 1 83.94 187 ALA A CA 1
ATOM 1494 C C . ALA A 1 187 ? 4.375 3.703 7.594 1 83.94 187 ALA A C 1
ATOM 1496 O O . ALA A 1 187 ? 5.285 3.43 6.805 1 83.94 187 ALA A O 1
ATOM 1497 N N . LEU A 1 188 ? 4.527 4.324 8.711 1 91.06 188 LEU A N 1
ATOM 1498 C CA . LEU A 1 188 ? 5.875 4.691 9.141 1 91.06 188 LEU A CA 1
ATOM 1499 C C . LEU A 1 188 ? 6.746 3.451 9.312 1 91.06 188 LEU A C 1
ATOM 1501 O O . LEU A 1 188 ? 7.863 3.396 8.789 1 91.06 188 LEU A O 1
ATOM 1505 N N . GLU A 1 189 ? 6.258 2.572 10.023 1 87.62 189 GLU A N 1
ATOM 1506 C CA . GLU A 1 189 ? 7.012 1.346 10.273 1 87.62 189 GLU A CA 1
ATOM 1507 C C . GLU A 1 189 ? 7.363 0.645 8.961 1 87.62 189 GLU A C 1
ATOM 1509 O O . GLU A 1 189 ? 8.5 0.204 8.773 1 87.62 189 GLU A O 1
ATOM 1514 N N . LYS A 1 190 ? 6.441 0.54 8.109 1 86 190 LYS A N 1
ATOM 1515 C CA . LYS A 1 190 ? 6.68 -0.105 6.82 1 86 190 LYS A CA 1
ATOM 1516 C C . LYS A 1 190 ? 7.684 0.687 5.988 1 86 190 LYS A C 1
ATOM 1518 O O . LYS A 1 190 ? 8.562 0.106 5.352 1 86 190 LYS A O 1
ATOM 1523 N N . CYS A 1 191 ? 7.5 1.93 6 1 89.69 191 CYS A N 1
ATOM 1524 C CA . CYS A 1 191 ? 8.406 2.787 5.246 1 89.69 191 CYS A CA 1
ATOM 1525 C C . CYS A 1 191 ? 9.844 2.623 5.73 1 89.69 191 CYS A C 1
ATOM 1527 O O . CYS A 1 191 ? 10.766 2.533 4.922 1 89.69 191 CYS A O 1
ATOM 1529 N N . LEU A 1 192 ? 9.992 2.525 7.035 1 91.62 192 LEU A N 1
ATOM 1530 C CA . LEU A 1 192 ? 11.32 2.516 7.633 1 91.62 192 LEU A CA 1
ATOM 1531 C C . LEU A 1 192 ? 12 1.165 7.43 1 91.62 192 LEU A C 1
ATOM 1533 O O . LEU A 1 192 ? 13.195 1.019 7.695 1 91.62 192 LEU A O 1
ATOM 1537 N N . ALA A 1 193 ? 11.273 0.182 6.961 1 89.5 193 ALA A N 1
ATOM 1538 C CA . ALA A 1 193 ? 11.906 -1.113 6.719 1 89.5 193 ALA A CA 1
ATOM 1539 C C . ALA A 1 193 ? 13.133 -0.967 5.824 1 89.5 193 ALA A C 1
ATOM 1541 O O . ALA A 1 193 ? 14.211 -1.457 6.156 1 89.5 193 ALA A O 1
ATOM 1542 N N . PHE A 1 194 ? 13.07 -0.295 4.723 1 90.19 194 PHE A N 1
ATOM 1543 C CA . PHE A 1 194 ? 14.234 0.103 3.939 1 90.19 194 PHE A CA 1
ATOM 1544 C C . PHE A 1 194 ? 13.93 1.351 3.117 1 90.19 194 PHE A C 1
ATOM 1546 O O . PHE A 1 194 ? 14.469 1.523 2.021 1 90.19 194 PHE A O 1
ATOM 1553 N N . PHE A 1 195 ? 13 2.164 3.674 1 92.12 195 PHE A N 1
ATOM 1554 C CA . PHE A 1 195 ? 12.609 3.506 3.258 1 92.12 195 PHE A CA 1
ATOM 1555 C C . PHE A 1 195 ? 11.938 3.475 1.889 1 92.12 195 PHE A C 1
ATOM 1557 O O . PHE A 1 195 ? 12.43 4.094 0.94 1 92.12 195 PHE A O 1
ATOM 1564 N N . LEU A 1 196 ? 10.859 2.842 1.866 1 89.5 196 LEU A N 1
ATOM 1565 C CA . LEU A 1 196 ? 10.07 2.695 0.644 1 89.5 196 LEU A CA 1
ATOM 1566 C C . LEU A 1 196 ? 8.766 3.477 0.739 1 89.5 196 LEU A C 1
ATOM 1568 O O . LEU A 1 196 ? 8.25 3.699 1.836 1 89.5 196 LEU A O 1
ATOM 1572 N N . PRO A 1 197 ? 8.336 3.891 -0.462 1 87.12 197 PRO A N 1
ATOM 1573 C CA . PRO A 1 197 ? 6.988 4.453 -0.441 1 87.12 197 PRO A CA 1
ATOM 1574 C C . PRO A 1 197 ? 5.93 3.432 -0.039 1 87.12 197 PRO A C 1
ATOM 1576 O O . PRO A 1 197 ? 6.008 2.266 -0.437 1 87.12 197 PRO A O 1
ATOM 1579 N N . VAL A 1 198 ? 5.176 3.82 0.836 1 79.19 198 VAL A N 1
ATOM 1580 C CA . VAL A 1 198 ? 4.039 2.973 1.187 1 79.19 198 VAL A CA 1
ATOM 1581 C C . VAL A 1 198 ? 2.836 3.336 0.319 1 79.19 198 VAL A C 1
ATOM 1583 O O . VAL A 1 198 ? 2.178 4.352 0.555 1 79.19 198 VAL A O 1
ATOM 1586 N N . ILE A 1 199 ? 2.758 2.527 -0.702 1 70.81 199 ILE A N 1
ATOM 1587 C CA . ILE A 1 199 ? 1.709 2.789 -1.682 1 70.81 199 ILE A CA 1
ATOM 1588 C C . ILE A 1 199 ? 0.404 2.139 -1.228 1 70.81 199 ILE A C 1
ATOM 1590 O O . ILE A 1 199 ? 0.385 0.962 -0.858 1 70.81 199 ILE A O 1
ATOM 1594 N N . ARG A 1 200 ? -0.505 2.988 -1.04 1 58 200 ARG A N 1
ATOM 1595 C CA . ARG A 1 200 ? -1.815 2.445 -0.695 1 58 200 ARG A CA 1
ATOM 1596 C C . ARG A 1 200 ? -2.754 2.477 -1.896 1 58 200 ARG A C 1
ATOM 1598 O O . ARG A 1 200 ? -2.707 3.406 -2.705 1 58 200 ARG A O 1
ATOM 1605 N N . SER A 1 201 ? -3.244 1.342 -2.086 1 48.75 201 SER A N 1
ATOM 1606 C CA . SER A 1 201 ? -4.168 1.255 -3.213 1 48.75 201 SER A CA 1
ATOM 1607 C C . SER A 1 201 ? -5.301 2.266 -3.078 1 48.75 201 SER A C 1
ATOM 1609 O O . SER A 1 201 ? -5.918 2.648 -4.074 1 48.75 201 SER A O 1
ATOM 1611 N N . THR A 1 202 ? -5.465 2.555 -1.832 1 45.19 202 THR A N 1
ATOM 1612 C CA . THR A 1 202 ? -6.625 3.404 -1.578 1 45.19 202 THR A CA 1
ATOM 1613 C C . THR A 1 202 ? -6.238 4.879 -1.644 1 45.19 202 THR A C 1
ATOM 1615 O O . THR A 1 202 ? -7.105 5.754 -1.676 1 45.19 202 THR A O 1
ATOM 1618 N N . ASN A 1 203 ? -5.078 5.113 -1.323 1 46.56 203 ASN A N 1
ATOM 1619 C CA . ASN A 1 203 ? -4.688 6.52 -1.262 1 46.56 203 ASN A CA 1
ATOM 1620 C C . ASN A 1 203 ? -4.121 7 -2.594 1 46.56 203 ASN A C 1
ATOM 1622 O O . ASN A 1 203 ? -3.148 6.438 -3.1 1 46.56 203 ASN A O 1
ATOM 1626 N N . ALA A 1 204 ? -5.016 7.527 -3.346 1 47.06 204 ALA A N 1
ATOM 1627 C CA . ALA A 1 204 ? -4.547 8.266 -4.516 1 47.06 204 ALA A CA 1
ATOM 1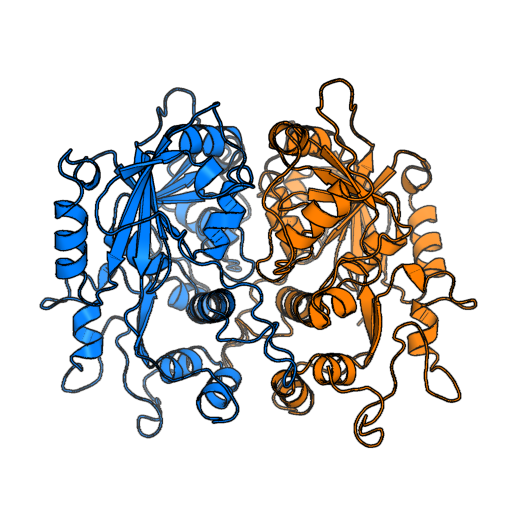628 C C . ALA A 1 204 ? -3.51 9.312 -4.121 1 47.06 204 ALA A C 1
ATOM 1630 O O . ALA A 1 204 ? -3.328 10.312 -4.828 1 47.06 204 ALA A O 1
ATOM 1631 N N . ASP A 1 205 ? -3.047 9.25 -2.98 1 55 205 ASP A N 1
ATOM 1632 C CA . ASP A 1 205 ? -2.029 10.258 -2.707 1 55 205 ASP A CA 1
ATOM 1633 C C . ASP A 1 205 ? -0.896 10.188 -3.729 1 55 205 ASP A C 1
ATOM 1635 O O . ASP A 1 205 ? 0.267 10.422 -3.391 1 55 205 ASP A O 1
ATOM 1639 N N . ASN A 1 206 ? -1.438 9.953 -4.852 1 67.38 206 ASN A N 1
ATOM 1640 C CA . ASN A 1 206 ? -0.408 9.711 -5.855 1 67.38 206 ASN A CA 1
ATOM 1641 C C . ASN A 1 206 ? -0.601 10.602 -7.082 1 67.38 206 ASN A C 1
ATOM 1643 O O . ASN A 1 206 ? -0.745 10.102 -8.203 1 67.38 206 ASN A O 1
ATOM 1647 N N . GLU A 1 207 ? -0.465 11.82 -6.703 1 81.5 207 GLU A N 1
ATOM 1648 C CA . GLU A 1 207 ? -0.724 12.75 -7.805 1 81.5 207 GLU A CA 1
ATOM 1649 C C . GLU A 1 207 ? 0.366 12.656 -8.867 1 81.5 207 GLU A C 1
ATOM 1651 O O . GLU A 1 207 ? 0.101 12.867 -10.055 1 81.5 207 GLU A O 1
ATOM 1656 N N . PHE A 1 208 ? 1.577 12.391 -8.391 1 89.44 208 PHE A N 1
ATOM 1657 C CA . PHE A 1 208 ? 2.697 12.328 -9.32 1 89.44 208 PHE A CA 1
ATOM 1658 C C . PHE A 1 208 ? 3.15 10.891 -9.523 1 89.44 208 PHE A C 1
ATOM 1660 O O . PHE A 1 208 ? 4.223 10.641 -10.086 1 89.44 208 PHE A O 1
ATOM 1667 N N . GLY A 1 209 ? 2.328 9.961 -9.062 1 86.44 209 GLY A N 1
ATOM 1668 C CA . GLY A 1 209 ? 2.695 8.555 -9.102 1 86.44 209 GLY A CA 1
ATOM 1669 C C . GLY A 1 209 ? 3.295 8.055 -7.801 1 86.44 209 GLY A C 1
ATOM 1670 O O . GLY A 1 209 ? 3.463 8.828 -6.855 1 86.44 209 GLY A O 1
ATOM 1671 N N . PRO A 1 210 ? 3.557 6.789 -7.762 1 87.44 210 PRO A N 1
ATOM 1672 C CA . PRO A 1 210 ? 4.133 6.227 -6.539 1 87.44 210 PRO A CA 1
ATOM 1673 C C . PRO A 1 210 ? 5.457 6.887 -6.156 1 87.44 210 PRO A C 1
ATOM 1675 O O . PRO A 1 210 ? 6.289 7.16 -7.023 1 87.44 210 PRO A O 1
ATOM 1678 N N . GLY A 1 211 ? 5.641 7.191 -4.906 1 91.12 211 GLY A N 1
ATOM 1679 C CA . GLY A 1 211 ? 6.828 7.824 -4.359 1 91.12 211 GLY A CA 1
ATOM 1680 C C . GLY A 1 211 ? 6.668 8.25 -2.914 1 91.12 211 GLY A C 1
ATOM 1681 O O . GLY A 1 211 ? 5.637 7.98 -2.293 1 91.12 211 GLY A O 1
ATOM 1682 N N . ILE A 1 212 ? 7.684 8.773 -2.381 1 92.88 212 ILE A N 1
ATOM 1683 C CA . ILE A 1 212 ? 7.598 9.367 -1.054 1 92.88 212 ILE A CA 1
ATOM 1684 C C . ILE A 1 212 ? 7.355 10.875 -1.181 1 92.88 212 ILE A C 1
ATOM 1686 O O . ILE A 1 212 ? 8.195 11.602 -1.72 1 92.88 212 ILE A O 1
ATOM 1690 N N . TYR A 1 213 ? 6.227 11.258 -0.719 1 92.62 213 TYR A N 1
ATOM 1691 C CA . TYR A 1 213 ? 5.816 12.656 -0.838 1 92.62 213 TYR A CA 1
ATOM 1692 C C . TYR A 1 213 ? 6.234 13.453 0.389 1 92.62 213 TYR A C 1
ATOM 1694 O O . TYR A 1 213 ? 6.137 12.969 1.519 1 92.62 213 TYR A O 1
ATOM 1702 N N . THR A 1 214 ? 6.684 14.641 0.122 1 96.38 214 THR A N 1
ATOM 1703 C CA . THR A 1 214 ? 7.004 15.594 1.18 1 96.38 214 THR A CA 1
ATOM 1704 C C . THR A 1 214 ? 6.48 16.984 0.83 1 96.38 214 THR A C 1
ATOM 1706 O O . THR A 1 214 ? 6.121 17.25 -0.32 1 96.38 214 THR A O 1
ATOM 1709 N N . THR A 1 215 ? 6.398 17.812 1.817 1 95.31 215 THR A N 1
ATOM 1710 C CA . THR A 1 215 ? 5.988 19.203 1.649 1 95.31 215 THR A CA 1
ATOM 1711 C C . THR A 1 215 ? 6.645 20.094 2.705 1 95.31 215 THR A C 1
ATOM 1713 O O . THR A 1 215 ? 7 19.609 3.785 1 95.31 215 THR A O 1
ATOM 1716 N N . GLY A 1 216 ? 6.773 21.328 2.361 1 95.81 216 GLY A N 1
ATOM 1717 C CA . GLY A 1 216 ? 7.262 22.297 3.34 1 95.81 216 GLY A CA 1
ATOM 1718 C C . GLY A 1 216 ? 6.184 22.781 4.289 1 95.81 216 GLY A C 1
ATOM 1719 O O . GLY A 1 216 ? 6.461 23.531 5.219 1 95.81 216 GLY A O 1
ATOM 1720 N N . ASP A 1 217 ? 5.016 22.312 4.074 1 92.88 217 ASP A N 1
ATOM 1721 C CA . ASP A 1 217 ? 3.861 22.766 4.844 1 92.88 217 ASP A CA 1
ATOM 1722 C C . ASP A 1 217 ? 3.555 21.812 5.992 1 92.88 217 ASP A C 1
ATOM 1724 O O . ASP A 1 217 ? 2.975 20.734 5.781 1 92.88 217 ASP A O 1
ATOM 1728 N N . LEU A 1 218 ? 3.787 22.203 7.188 1 94.81 218 LEU A N 1
ATOM 1729 C CA . LEU A 1 218 ? 3.604 21.359 8.367 1 94.81 218 LEU A CA 1
ATOM 1730 C C . LEU A 1 218 ? 2.127 21.047 8.578 1 94.81 218 LEU A C 1
ATOM 1732 O O . LEU A 1 218 ? 1.781 19.953 9.023 1 94.81 218 LEU A O 1
ATOM 1736 N N . ALA A 1 219 ? 1.311 22 8.289 1 91.56 219 ALA A N 1
ATOM 1737 C CA . ALA A 1 219 ? -0.124 21.797 8.484 1 91.56 219 ALA A CA 1
ATOM 1738 C C . ALA A 1 219 ? -0.636 20.641 7.629 1 91.56 219 ALA A C 1
ATOM 1740 O O . ALA A 1 219 ? -1.383 19.781 8.117 1 91.56 219 ALA A O 1
ATOM 1741 N N . THR A 1 220 ? -0.172 20.625 6.43 1 88.69 220 THR A N 1
ATOM 1742 C CA . THR A 1 220 ? -0.55 19.547 5.523 1 88.69 220 THR A CA 1
ATOM 1743 C C . THR A 1 220 ? -0.044 18.203 6.043 1 88.69 220 THR A C 1
ATOM 1745 O O . THR A 1 220 ? -0.784 17.219 6.051 1 88.69 220 THR A O 1
ATOM 1748 N N . ALA A 1 221 ? 1.153 18.188 6.418 1 93 221 ALA A N 1
ATOM 1749 C CA . ALA A 1 221 ? 1.727 16.953 6.945 1 93 221 ALA A CA 1
ATOM 1750 C C . ALA A 1 221 ? 0.957 16.469 8.172 1 93 221 ALA A C 1
ATOM 1752 O O . ALA A 1 221 ? 0.704 15.273 8.328 1 93 221 ALA A O 1
ATOM 1753 N N . LYS A 1 222 ? 0.629 17.359 9.016 1 92.62 222 LYS A N 1
ATOM 1754 C CA . LYS A 1 222 ? -0.127 17.016 10.219 1 92.62 222 LYS A CA 1
ATOM 1755 C C . LYS A 1 222 ? -1.478 16.406 9.867 1 92.62 222 LYS A C 1
ATOM 1757 O O . LYS A 1 222 ? -1.919 15.453 10.508 1 92.62 222 LYS A O 1
ATOM 1762 N N . ASP A 1 223 ? -2.053 16.922 8.914 1 85.06 223 ASP A N 1
ATOM 1763 C CA . ASP A 1 223 ? -3.348 16.406 8.492 1 85.06 223 ASP A CA 1
ATOM 1764 C C . ASP A 1 223 ? -3.225 14.969 7.973 1 85.06 223 ASP A C 1
ATOM 1766 O O . ASP A 1 223 ? -4.074 14.125 8.258 1 85.06 223 ASP A O 1
ATOM 1770 N N . TYR A 1 224 ? -2.201 14.742 7.277 1 85.44 224 TYR A N 1
ATOM 1771 C CA . TYR A 1 224 ? -1.984 13.398 6.754 1 85.44 224 TYR A CA 1
ATOM 1772 C C . TYR A 1 224 ? -1.626 12.422 7.871 1 85.44 224 TYR A C 1
ATOM 1774 O O . TYR A 1 224 ? -1.964 11.242 7.809 1 85.44 224 TYR A O 1
ATOM 1782 N N . ALA A 1 225 ? -0.949 12.93 8.859 1 89.69 225 ALA A N 1
ATOM 1783 C CA . ALA A 1 225 ? -0.615 12.102 10.016 1 89.69 225 ALA A CA 1
ATOM 1784 C C . ALA A 1 225 ? -1.862 11.766 10.828 1 89.69 225 ALA A C 1
ATOM 1786 O O . ALA A 1 225 ? -1.931 10.711 11.461 1 89.69 225 ALA A O 1
ATOM 1787 N N . GLY A 1 226 ? -2.74 12.727 10.805 1 84 226 GLY A N 1
ATOM 1788 C CA . GLY A 1 226 ? -3.971 12.531 11.547 1 84 226 GLY A CA 1
ATOM 1789 C C . GLY A 1 226 ? -3.805 12.75 13.039 1 84 226 GLY A C 1
ATOM 1790 O O . GLY A 1 226 ? -3.002 13.578 13.469 1 84 226 GLY A O 1
ATOM 1791 N N . ARG A 1 227 ? -4.664 12.055 13.805 1 85 227 ARG A N 1
ATOM 1792 C CA . ARG A 1 227 ? -4.715 12.297 15.242 1 85 227 ARG A CA 1
ATOM 1793 C C . ARG A 1 227 ? -3.727 11.406 15.984 1 85 227 ARG A C 1
ATOM 1795 O O . ARG A 1 227 ? -3.414 11.648 17.156 1 85 227 ARG A O 1
ATOM 1802 N N . ALA A 1 228 ? -3.324 10.375 15.375 1 88.31 228 ALA A N 1
ATOM 1803 C CA . ALA A 1 228 ? -2.477 9.391 16.047 1 88.31 228 ALA A CA 1
ATOM 1804 C C . ALA A 1 228 ? -1.415 8.844 15.102 1 88.31 228 ALA A C 1
ATOM 1806 O O . ALA A 1 228 ? -1.172 7.633 15.07 1 88.31 228 ALA A O 1
ATOM 1807 N N . GLY A 1 229 ? -0.831 9.648 14.336 1 92.56 229 GLY A N 1
ATOM 1808 C CA . GLY A 1 229 ? 0.207 9.25 13.398 1 92.56 229 GLY A CA 1
ATOM 1809 C C . GLY A 1 229 ? 1.562 9.852 13.719 1 92.56 229 GLY A C 1
ATOM 1810 O O . GLY A 1 229 ? 1.901 10.047 14.883 1 92.56 229 GLY A O 1
ATOM 1811 N N . ALA A 1 230 ? 2.322 10 12.68 1 96.31 230 ALA A N 1
ATOM 1812 C CA . ALA A 1 230 ? 3.666 10.555 12.836 1 96.31 230 ALA A CA 1
ATOM 1813 C C . ALA A 1 230 ? 4.008 11.492 11.68 1 96.31 230 ALA A C 1
ATOM 1815 O O . ALA A 1 230 ? 3.418 11.391 10.594 1 96.31 230 ALA A O 1
ATOM 1816 N N . ILE A 1 231 ? 4.879 12.406 11.945 1 97.25 231 ILE A N 1
ATOM 1817 C CA . ILE A 1 231 ? 5.43 13.297 10.93 1 97.25 231 ILE A CA 1
ATOM 1818 C C . ILE A 1 231 ? 6.941 13.094 10.836 1 97.25 231 ILE A C 1
ATOM 1820 O O . ILE A 1 231 ? 7.668 13.336 11.797 1 97.25 231 ILE A O 1
ATOM 1824 N N . MET A 1 232 ? 7.352 12.664 9.703 1 98 232 MET A N 1
ATOM 1825 C CA . MET A 1 232 ? 8.789 12.648 9.43 1 98 232 MET A CA 1
ATOM 1826 C C . MET A 1 232 ? 9.281 14.031 9.016 1 98 232 MET A C 1
ATOM 1828 O O . MET A 1 232 ? 8.602 14.734 8.273 1 98 232 MET A O 1
ATOM 1832 N N . VAL A 1 233 ? 10.43 14.375 9.516 1 98.5 233 VAL A N 1
ATOM 1833 C CA . VAL A 1 233 ? 11.023 15.68 9.234 1 98.5 233 VAL A CA 1
ATOM 1834 C C . VAL A 1 233 ? 12.359 15.5 8.516 1 98.5 233 VAL A C 1
ATOM 1836 O O . VAL A 1 233 ? 13.234 14.773 8.984 1 98.5 233 VAL A O 1
ATOM 1839 N N . PHE A 1 234 ? 12.508 16.203 7.371 1 98.25 234 PHE A N 1
ATOM 1840 C CA . PHE A 1 234 ? 13.711 16.094 6.551 1 98.25 234 PHE A CA 1
ATOM 1841 C C . PHE A 1 234 ? 14.312 17.469 6.285 1 98.25 234 PHE A C 1
ATOM 1843 O O . PHE A 1 234 ? 13.594 18.469 6.215 1 98.25 234 PHE A O 1
ATOM 1850 N N . SER A 1 235 ? 15.586 17.438 6.137 1 97.06 235 SER A N 1
ATOM 1851 C CA . SER A 1 235 ? 16.188 18.531 5.371 1 97.06 235 SER A CA 1
ATOM 1852 C C . SER A 1 235 ? 16.062 18.281 3.871 1 97.06 235 SER A C 1
ATOM 1854 O O . SER A 1 235 ? 16.016 17.125 3.428 1 97.06 235 SER A O 1
ATOM 1856 N N . THR A 1 236 ? 15.969 19.328 3.148 1 96.38 236 THR A N 1
ATOM 1857 C CA . THR A 1 236 ? 15.945 19.172 1.698 1 96.38 236 THR A CA 1
ATOM 1858 C C . THR A 1 236 ? 17.234 18.531 1.203 1 96.38 236 THR A C 1
ATOM 1860 O O . THR A 1 236 ? 18.328 19.031 1.503 1 96.38 236 THR A O 1
ATOM 1863 N N . PRO A 1 237 ? 17.109 17.531 0.476 1 96.62 237 PRO A N 1
ATOM 1864 C CA . PRO A 1 237 ? 18.328 16.922 -0.055 1 96.62 237 PRO A CA 1
ATOM 1865 C C . PRO A 1 237 ? 19.062 17.812 -1.054 1 96.62 237 PRO A C 1
ATOM 1867 O O . PRO A 1 237 ? 18.453 18.672 -1.686 1 96.62 237 PRO A O 1
ATOM 1870 N N . ASP A 1 238 ? 20.359 17.5 -1.167 1 95.38 238 ASP A N 1
ATOM 1871 C CA . ASP A 1 238 ? 21.125 18.125 -2.24 1 95.38 238 ASP A CA 1
ATOM 1872 C C . ASP A 1 238 ? 20.594 17.703 -3.609 1 95.38 238 ASP A C 1
ATOM 1874 O O . ASP A 1 238 ? 20.641 16.516 -3.963 1 95.38 238 ASP A O 1
ATOM 1878 N N . GLU A 1 239 ? 20.188 18.578 -4.359 1 94.81 239 GLU A N 1
ATOM 1879 C CA . GLU A 1 239 ? 19.484 18.281 -5.605 1 94.81 239 GLU A CA 1
ATOM 1880 C C . GLU A 1 239 ? 20.453 18.188 -6.777 1 94.81 239 GLU A C 1
ATOM 1882 O O . GLU A 1 239 ? 20.094 17.734 -7.863 1 94.81 239 GLU A O 1
ATOM 1887 N N . ARG A 1 240 ? 21.703 18.547 -6.688 1 94.06 240 ARG A N 1
ATOM 1888 C CA . ARG A 1 240 ? 22.656 18.594 -7.785 1 94.06 240 ARG A CA 1
ATOM 1889 C C . ARG A 1 240 ? 22.828 17.234 -8.438 1 94.06 240 ARG A C 1
ATOM 1891 O O . ARG A 1 240 ? 22.797 17.109 -9.664 1 94.06 240 ARG A O 1
ATOM 1898 N N . PRO A 1 241 ? 22.891 16.188 -7.609 1 95.38 241 PRO A N 1
ATOM 1899 C CA . PRO A 1 241 ? 23.062 14.883 -8.234 1 95.38 241 PRO A CA 1
ATOM 1900 C C . PRO A 1 241 ? 21.734 14.273 -8.688 1 95.38 241 PRO A C 1
ATOM 1902 O O . PRO A 1 241 ? 21.703 13.156 -9.211 1 95.38 241 PRO A O 1
ATOM 1905 N N . LEU A 1 242 ? 20.625 14.938 -8.477 1 97.38 242 LEU A N 1
ATOM 1906 C CA . LEU A 1 242 ? 19.297 14.398 -8.742 1 97.38 242 LEU A CA 1
ATOM 1907 C C . LEU A 1 242 ? 18.672 15.062 -9.969 1 97.38 242 LEU A C 1
ATOM 1909 O O . LEU A 1 242 ? 18.891 16.25 -10.219 1 97.38 242 LEU A O 1
ATOM 1913 N N . ASN A 1 243 ? 17.984 14.258 -10.734 1 96.81 243 ASN A N 1
ATOM 1914 C CA . ASN A 1 243 ? 17.141 14.82 -11.781 1 96.81 243 ASN A CA 1
ATOM 1915 C C . ASN A 1 243 ? 15.805 15.312 -11.219 1 96.81 243 ASN A C 1
ATOM 1917 O O . ASN A 1 243 ? 14.891 14.523 -10.977 1 96.81 243 ASN A O 1
ATOM 1921 N N . CYS A 1 244 ? 15.703 16.625 -11.086 1 97.62 244 CYS A N 1
ATOM 1922 C CA . CYS A 1 244 ? 14.492 17.234 -10.547 1 97.62 244 CYS A CA 1
ATOM 1923 C C . CYS A 1 244 ? 13.625 17.797 -11.672 1 97.62 244 CYS A C 1
ATOM 1925 O O . CYS A 1 244 ? 14.109 18.578 -12.5 1 97.62 244 CYS A O 1
ATOM 1927 N N . TRP A 1 245 ? 12.391 17.375 -11.68 1 97.19 245 TRP A N 1
ATOM 1928 C CA . TRP A 1 245 ? 11.445 17.828 -12.695 1 97.19 245 TRP A CA 1
ATOM 1929 C C . TRP A 1 245 ? 10.273 18.562 -12.055 1 97.19 245 TRP A C 1
ATOM 1931 O O . TRP A 1 245 ? 9.727 18.125 -11.039 1 97.19 245 TRP A O 1
ATOM 1941 N N . GLU A 1 246 ? 9.93 19.703 -12.57 1 96.69 246 GLU A N 1
ATOM 1942 C CA . GLU A 1 246 ? 8.812 20.5 -12.086 1 96.69 246 GLU A CA 1
ATOM 1943 C C . GLU A 1 246 ? 7.797 20.766 -13.195 1 96.69 246 GLU A C 1
ATOM 1945 O O . GLU A 1 246 ? 7.805 21.828 -13.812 1 96.69 246 GLU A O 1
ATOM 1950 N N . PRO A 1 247 ? 6.898 19.812 -13.352 1 94.75 247 PRO A N 1
ATOM 1951 C CA . PRO A 1 247 ? 5.879 20 -14.383 1 94.75 247 PRO A CA 1
ATOM 1952 C C . PRO A 1 247 ? 4.953 21.172 -14.086 1 94.75 247 PRO A C 1
ATOM 1954 O O . PRO A 1 247 ? 4.594 21.406 -12.93 1 94.75 247 PRO A O 1
ATOM 1957 N N . THR A 1 248 ? 4.629 21.938 -15.164 1 90.75 248 THR A N 1
ATOM 1958 C CA . THR A 1 248 ? 3.703 23.062 -15.047 1 90.75 248 THR A CA 1
ATOM 1959 C C . THR A 1 248 ? 2.637 23 -16.141 1 90.75 248 THR A C 1
ATOM 1961 O O . THR A 1 248 ? 2.768 22.234 -17.094 1 90.75 248 THR A O 1
ATOM 1964 N N . GLY A 1 249 ? 1.596 23.734 -15.906 1 89.88 249 GLY A N 1
ATOM 1965 C CA . GLY A 1 249 ? 0.549 23.828 -16.906 1 89.88 249 GLY A CA 1
ATOM 1966 C C . GLY A 1 249 ? -0.001 22.484 -17.344 1 89.88 249 GLY A C 1
ATOM 1967 O O . GLY A 1 249 ? -0.42 21.688 -16.5 1 89.88 249 GLY A O 1
ATOM 1968 N N . ASP A 1 250 ? 0.157 22.25 -18.641 1 88.19 250 ASP A N 1
ATOM 1969 C CA . ASP A 1 250 ? -0.44 21.047 -19.234 1 88.19 250 ASP A CA 1
ATOM 1970 C C . ASP A 1 250 ? 0.272 19.781 -18.766 1 88.19 250 ASP A C 1
ATOM 1972 O O . ASP A 1 250 ? -0.358 18.734 -18.594 1 88.19 250 ASP A O 1
ATOM 1976 N N . GLU A 1 251 ? 1.518 19.891 -18.531 1 90.62 251 GLU A N 1
ATOM 1977 C CA . GLU A 1 251 ? 2.268 18.734 -18.062 1 90.62 251 GLU A CA 1
ATOM 1978 C C . GLU A 1 251 ? 1.791 18.297 -16.688 1 90.62 251 GLU A C 1
ATOM 1980 O O . GLU A 1 251 ? 1.604 17.094 -16.438 1 90.62 251 GLU A O 1
ATOM 1985 N N . TRP A 1 252 ? 1.623 19.25 -15.867 1 92.56 252 TRP A N 1
ATOM 1986 C CA . TRP A 1 252 ? 1.126 18.953 -14.531 1 92.56 252 TRP A CA 1
ATOM 1987 C C . TRP A 1 252 ? -0.271 18.344 -14.586 1 92.56 252 TRP A C 1
ATOM 1989 O O . TRP A 1 252 ? -0.554 17.359 -13.906 1 92.56 252 TRP A O 1
ATOM 1999 N N . ARG A 1 253 ? -1.089 18.875 -15.438 1 88.75 253 ARG A N 1
ATOM 2000 C CA . ARG A 1 253 ? -2.469 18.422 -15.562 1 88.75 253 ARG A CA 1
ATOM 2001 C C . ARG A 1 253 ? -2.525 16.984 -16.078 1 88.75 253 ARG A C 1
ATOM 2003 O O . ARG A 1 253 ? -3.305 16.172 -15.586 1 88.75 253 ARG A O 1
ATOM 2010 N N . ARG A 1 254 ? -1.7 16.719 -17.016 1 87.25 254 ARG A N 1
ATOM 2011 C CA . ARG A 1 254 ? -1.694 15.375 -17.594 1 87.25 254 ARG A CA 1
ATOM 2012 C C . ARG A 1 254 ? -1.153 14.352 -16.609 1 87.25 254 ARG A C 1
ATOM 2014 O O . ARG A 1 254 ? -1.691 13.25 -16.484 1 87.25 254 ARG A O 1
ATOM 2021 N N . LEU A 1 255 ? -0.123 14.727 -15.891 1 89.25 255 LEU A N 1
ATOM 2022 C CA . LEU A 1 255 ? 0.49 13.844 -14.906 1 89.25 255 LEU A CA 1
ATOM 2023 C C . LEU A 1 255 ? -0.498 13.5 -13.797 1 89.25 255 LEU A C 1
ATOM 2025 O O . LEU A 1 255 ? -0.693 12.32 -13.477 1 89.25 255 LEU A O 1
ATOM 2029 N N . THR A 1 256 ? -1.16 14.477 -13.281 1 86.62 256 THR A N 1
ATOM 2030 C CA . THR A 1 256 ? -2.092 14.258 -12.172 1 86.62 256 THR A CA 1
ATOM 2031 C C . THR A 1 256 ? -3.33 13.508 -12.656 1 86.62 256 THR A C 1
ATOM 2033 O O . THR A 1 256 ? -3.846 12.641 -11.945 1 86.62 256 THR A O 1
ATOM 2036 N N . ALA A 1 257 ? -3.771 13.82 -13.836 1 83.38 257 ALA A N 1
ATOM 2037 C CA . ALA A 1 257 ? -4.934 13.125 -14.391 1 83.38 257 ALA A CA 1
ATOM 2038 C C . ALA A 1 257 ? -4.66 11.633 -14.539 1 83.38 257 ALA A C 1
ATOM 2040 O O . ALA A 1 257 ? -5.512 10.805 -14.219 1 83.38 257 ALA A O 1
ATOM 2041 N N . ARG A 1 258 ? -3.525 11.328 -14.93 1 81.06 258 ARG A N 1
ATOM 2042 C CA . ARG A 1 258 ? -3.166 9.93 -15.141 1 81.06 258 ARG A CA 1
ATOM 2043 C C . ARG A 1 258 ? -3.154 9.164 -13.82 1 81.06 258 ARG A C 1
ATOM 2045 O O . ARG A 1 258 ? -3.768 8.102 -13.711 1 81.06 258 ARG A O 1
ATOM 2052 N N . TRP A 1 259 ? -2.453 9.648 -12.914 1 81.38 259 TRP A N 1
ATOM 2053 C CA . TRP A 1 259 ? -2.223 8.891 -11.688 1 81.38 259 TRP A CA 1
ATOM 2054 C C . TRP A 1 259 ? -3.459 8.906 -10.797 1 81.38 259 TRP A C 1
ATOM 2056 O O . TRP A 1 259 ? -3.625 8.039 -9.938 1 81.38 259 TRP A O 1
ATOM 2066 N N . LEU A 1 260 ? -4.312 9.844 -11.133 1 75.5 260 LEU A N 1
ATOM 2067 C CA . LEU A 1 260 ? -5.566 9.852 -10.391 1 75.5 260 LEU A CA 1
ATOM 2068 C C . LEU A 1 260 ? -6.648 9.086 -11.148 1 75.5 260 LEU A C 1
ATOM 2070 O O . LEU A 1 260 ? -7.777 8.961 -10.664 1 75.5 260 LEU A O 1
ATOM 2074 N N . GLY A 1 261 ? -6.242 8.586 -12.359 1 72.31 261 GLY A N 1
ATOM 2075 C CA . GLY A 1 261 ? -7.133 7.711 -13.102 1 72.31 261 GLY A CA 1
ATOM 2076 C C . GLY A 1 261 ? -8.195 8.461 -13.875 1 72.31 261 GLY A C 1
ATOM 2077 O O . GLY A 1 261 ? -9.297 7.938 -14.102 1 72.31 261 GLY A O 1
ATOM 2078 N N . LEU A 1 262 ? -7.949 9.68 -14.203 1 71.44 262 LEU A N 1
ATOM 2079 C CA . LEU A 1 262 ? -8.898 10.43 -15.016 1 71.44 262 LEU A CA 1
ATOM 2080 C C . LEU A 1 262 ? -8.828 10.008 -16.484 1 71.44 262 LEU A C 1
ATOM 2082 O O . LEU A 1 262 ? -7.746 9.695 -16.984 1 71.44 262 LEU A O 1
ATOM 2086 N N . SER A 1 263 ? -9.938 9.781 -17.109 1 65.75 263 SER A N 1
ATOM 2087 C CA . SER A 1 263 ? -10.047 9.266 -18.469 1 65.75 263 SER A CA 1
ATOM 2088 C C . SER A 1 263 ? -9.531 10.289 -19.484 1 65.75 263 SER A C 1
ATOM 2090 O O . SER A 1 263 ? -9.508 10.008 -20.688 1 65.75 263 SER A O 1
ATOM 2092 N N . LEU A 1 264 ? -9.125 11.383 -19.094 1 60 264 LEU A N 1
ATOM 2093 C CA . LEU A 1 264 ? -8.789 12.492 -19.984 1 60 264 LEU A CA 1
ATOM 2094 C C . LEU A 1 264 ? -7.363 12.359 -20.5 1 60 264 LEU A C 1
ATOM 2096 O O . LEU A 1 264 ? -6.926 13.164 -21.328 1 60 264 LEU A O 1
ATOM 2100 N N . SER A 1 265 ? -6.57 11.508 -20.062 1 56.81 265 SER A N 1
ATOM 2101 C CA . SER A 1 265 ? -5.145 11.773 -20.234 1 56.81 265 SER A CA 1
ATOM 2102 C C . SER A 1 265 ? -4.602 11.109 -21.484 1 56.81 265 SER A C 1
ATOM 2104 O O . SER A 1 265 ? -4.934 9.953 -21.781 1 56.81 265 SER A O 1
ATOM 2106 N N . ASP A 1 266 ? -4.32 12.094 -22.391 1 59.91 266 ASP A N 1
ATOM 2107 C CA . ASP A 1 266 ? -3.389 11.703 -23.453 1 59.91 266 ASP A CA 1
ATOM 2108 C C . ASP A 1 266 ? -2.088 11.164 -22.859 1 59.91 266 ASP A C 1
ATOM 2110 O O . ASP A 1 266 ? -1.648 11.602 -21.797 1 59.91 266 ASP A O 1
ATOM 2114 N N . THR A 1 267 ? -1.684 10.102 -23.344 1 62.84 267 THR A N 1
ATOM 2115 C CA . THR A 1 267 ? -0.606 9.258 -22.844 1 62.84 267 THR A CA 1
ATOM 2116 C C . THR A 1 267 ? 0.753 9.898 -23.125 1 62.84 267 THR A C 1
ATOM 2118 O O . THR A 1 267 ? 1.789 9.352 -22.734 1 62.84 267 THR A O 1
ATOM 2121 N N . ASP A 1 268 ? 0.743 11.133 -23.484 1 70.75 268 ASP A N 1
ATOM 2122 C CA . ASP A 1 268 ? 2.1 11.547 -23.828 1 70.75 268 ASP A CA 1
ATOM 2123 C C . ASP A 1 268 ? 2.74 12.336 -22.688 1 70.75 268 ASP A C 1
ATOM 2125 O O . ASP A 1 268 ? 2.266 13.414 -22.328 1 70.75 268 ASP A O 1
ATOM 2129 N N . LEU A 1 269 ? 3.609 11.688 -22.062 1 76.81 269 LEU A N 1
ATOM 2130 C CA . LEU A 1 269 ? 4.324 12.359 -20.984 1 76.81 269 LEU A CA 1
ATOM 2131 C C . LEU A 1 269 ? 5.66 12.906 -21.484 1 76.81 269 LEU A C 1
ATOM 2133 O O . LEU A 1 269 ? 6.227 12.398 -22.453 1 76.81 269 LEU A O 1
ATOM 2137 N N . SER A 1 270 ? 6.09 13.93 -20.844 1 84.56 270 SER A N 1
ATOM 2138 C CA . SER A 1 270 ? 7.41 14.508 -21.062 1 84.56 270 SER A CA 1
ATOM 2139 C C . SER A 1 270 ? 8.516 13.492 -20.797 1 84.56 270 SER A C 1
ATOM 2141 O O . SER A 1 270 ? 8.422 12.695 -19.859 1 84.56 270 SER A O 1
ATOM 2143 N N . PRO A 1 271 ? 9.516 13.531 -21.594 1 86.44 271 PRO A N 1
ATOM 2144 C CA . PRO A 1 271 ? 10.68 12.68 -21.344 1 86.44 271 PRO A CA 1
ATOM 2145 C C . PRO A 1 271 ? 11.273 12.883 -19.953 1 86.44 271 PRO A C 1
ATOM 2147 O O . PRO A 1 271 ? 11.867 11.961 -19.391 1 86.44 271 PRO A O 1
ATOM 2150 N N . ALA A 1 272 ? 11.078 14.031 -19.422 1 91.69 272 ALA A N 1
ATOM 2151 C CA . ALA A 1 272 ? 11.602 14.344 -18.094 1 91.69 272 ALA A CA 1
ATOM 2152 C C . ALA A 1 272 ? 11 13.422 -17.047 1 91.69 272 ALA A C 1
ATOM 2154 O O . ALA A 1 272 ? 11.633 13.148 -16.016 1 91.69 272 ALA A O 1
ATOM 2155 N N . TYR A 1 273 ? 9.891 12.914 -17.312 1 92.19 273 TYR A N 1
ATOM 2156 C CA . TYR A 1 273 ? 9.219 12.016 -16.375 1 92.19 273 TYR A CA 1
ATOM 2157 C C . TYR A 1 273 ? 10.039 10.758 -16.141 1 92.19 273 TYR A C 1
ATOM 2159 O O . TYR A 1 273 ? 10.188 10.312 -15 1 92.19 273 TYR A O 1
ATOM 2167 N N . TYR A 1 274 ? 10.672 10.281 -17.188 1 89.81 274 TYR A N 1
ATOM 2168 C CA . TYR A 1 274 ? 11.312 8.969 -17.125 1 89.81 274 TYR A CA 1
ATOM 2169 C C . TYR A 1 274 ? 12.656 9.055 -16.406 1 89.81 274 TYR A C 1
ATOM 2171 O O . TYR A 1 274 ? 13.148 8.055 -15.883 1 89.81 274 TYR A O 1
ATOM 2179 N N . GLU A 1 275 ? 13.117 10.219 -16.359 1 91.88 275 GLU A N 1
ATOM 2180 C CA . GLU A 1 275 ? 14.445 10.367 -15.773 1 91.88 275 GLU A CA 1
ATOM 2181 C C . GLU A 1 275 ? 14.375 11.016 -14.398 1 91.88 275 GLU A C 1
ATOM 2183 O O . GLU A 1 275 ? 15.383 11.117 -13.695 1 91.88 275 GLU A O 1
ATOM 2188 N N . ALA A 1 276 ? 13.227 11.414 -13.992 1 95.75 276 ALA A N 1
ATOM 2189 C CA . ALA A 1 276 ? 13.07 12.195 -12.773 1 95.75 276 ALA A CA 1
ATOM 2190 C C . ALA A 1 276 ? 13.383 11.359 -11.539 1 95.75 276 ALA A C 1
ATOM 2192 O O . ALA A 1 276 ? 12.938 10.211 -11.422 1 95.75 276 ALA A O 1
ATOM 2193 N N . ASP A 1 277 ? 14.141 11.945 -10.656 1 97.06 277 ASP A N 1
ATOM 2194 C CA . ASP A 1 277 ? 14.312 11.414 -9.312 1 97.06 277 ASP A CA 1
ATOM 2195 C C . ASP A 1 277 ? 13.328 12.055 -8.336 1 97.06 277 ASP A C 1
ATOM 2197 O O . ASP A 1 277 ? 12.898 11.414 -7.375 1 97.06 277 ASP A O 1
ATOM 2201 N N . VAL A 1 278 ? 13.094 13.281 -8.648 1 97.69 278 VAL A N 1
ATOM 2202 C CA . VAL A 1 278 ? 12.18 14.07 -7.836 1 97.69 278 VAL A CA 1
ATOM 2203 C C . VAL A 1 278 ? 11.234 14.859 -8.742 1 97.69 278 VAL A C 1
ATOM 2205 O O . VAL A 1 278 ? 11.664 15.469 -9.719 1 97.69 278 VAL A O 1
ATOM 2208 N N . ILE A 1 279 ? 10 14.805 -8.445 1 96.69 279 ILE A N 1
ATOM 2209 C CA . ILE A 1 279 ? 9.008 15.633 -9.117 1 96.69 279 ILE A CA 1
ATOM 2210 C C . ILE A 1 279 ? 8.438 16.656 -8.141 1 96.69 279 ILE A C 1
ATOM 2212 O O . ILE A 1 279 ? 7.977 16.297 -7.059 1 96.69 279 ILE A O 1
ATOM 2216 N N . LYS A 1 280 ? 8.523 17.875 -8.508 1 97 280 LYS A N 1
ATOM 2217 C CA . LYS A 1 280 ? 8.023 18.984 -7.691 1 97 280 LYS A CA 1
ATOM 2218 C C . LYS A 1 280 ? 6.824 19.656 -8.344 1 97 280 LYS A C 1
ATOM 2220 O O . LYS A 1 280 ? 6.785 19.812 -9.57 1 97 280 LYS A O 1
ATOM 2225 N N . GLY A 1 281 ? 5.895 20.047 -7.512 1 95.25 281 GLY A N 1
ATOM 2226 C CA . GLY A 1 281 ? 4.742 20.75 -8.055 1 95.25 281 GLY A CA 1
ATOM 2227 C C . GLY A 1 281 ? 3.666 21.016 -7.023 1 95.25 281 GLY A C 1
ATOM 2228 O O . GLY A 1 281 ? 3.818 20.672 -5.855 1 95.25 281 GLY A O 1
ATOM 2229 N N . ALA A 1 282 ? 2.635 21.625 -7.484 1 92.94 282 ALA A N 1
ATOM 2230 C CA . ALA A 1 282 ? 1.509 21.969 -6.621 1 92.94 282 ALA A CA 1
ATOM 2231 C C . ALA A 1 282 ? 0.678 20.734 -6.289 1 92.94 282 ALA A C 1
ATOM 2233 O O . ALA A 1 282 ? 0.534 19.844 -7.117 1 92.94 282 ALA A O 1
ATOM 2234 N N . MET A 1 283 ? 0.174 20.703 -5.09 1 89.56 283 MET A N 1
ATOM 2235 C CA . MET A 1 283 ? -0.887 19.75 -4.781 1 89.56 283 MET A CA 1
ATOM 2236 C C . MET A 1 283 ? -2.199 20.156 -5.438 1 89.56 283 MET A C 1
ATOM 2238 O O . MET A 1 283 ? -2.461 21.344 -5.617 1 89.56 283 MET A O 1
ATOM 2242 N N . SER A 1 284 ? -2.973 19.203 -5.742 1 85.69 284 SER A N 1
ATOM 2243 C CA . SER A 1 284 ? -4.281 19.516 -6.312 1 85.69 284 SER A CA 1
ATOM 2244 C C . SER A 1 284 ? -5.211 20.109 -5.266 1 85.69 284 SER A C 1
ATOM 2246 O O . SER A 1 284 ? -5.219 19.672 -4.113 1 85.69 284 SER A O 1
ATOM 2248 N N . ALA A 1 285 ? -6.039 21.031 -5.676 1 80.25 285 ALA A N 1
ATOM 2249 C CA . ALA A 1 285 ? -6.945 21.719 -4.762 1 80.25 285 ALA A CA 1
ATOM 2250 C C . ALA A 1 285 ? -8.32 21.062 -4.758 1 80.25 285 ALA A C 1
ATOM 2252 O O . ALA A 1 285 ? -9.117 21.281 -3.834 1 80.25 285 ALA A O 1
ATOM 2253 N N . ASP A 1 286 ? -8.617 20.281 -5.793 1 77.88 286 ASP A N 1
ATOM 2254 C CA . ASP A 1 286 ? -10 19.844 -5.973 1 77.88 286 ASP A CA 1
ATOM 2255 C C . ASP A 1 286 ? -10.055 18.406 -6.496 1 77.88 286 ASP A C 1
ATOM 2257 O O . ASP A 1 286 ? -10.773 18.125 -7.457 1 77.88 286 ASP A O 1
ATOM 2261 N N . GLN A 1 287 ? -9.406 17.547 -5.902 1 72.81 287 GLN A N 1
ATOM 2262 C CA . GLN A 1 287 ? -9.289 16.172 -6.379 1 72.81 287 GLN A CA 1
ATOM 2263 C C . GLN A 1 287 ? -10.664 15.5 -6.457 1 72.81 287 GLN A C 1
ATOM 2265 O O . GLN A 1 287 ? -11.016 14.906 -7.48 1 72.81 287 GLN A O 1
ATOM 2270 N N . SER A 1 288 ? -11.328 15.641 -5.371 1 65 288 SER A N 1
ATOM 2271 C CA . SER A 1 288 ? -12.625 14.977 -5.316 1 65 288 SER A CA 1
ATOM 2272 C C . SER A 1 288 ? -13.578 15.523 -6.375 1 65 288 SER A C 1
ATOM 2274 O O . SER A 1 288 ? -14.266 14.758 -7.055 1 65 288 SER A O 1
ATOM 2276 N N . LYS A 1 289 ? -13.641 16.781 -6.488 1 69.06 289 LYS A N 1
ATOM 2277 C CA . LYS A 1 289 ? -14.5 17.406 -7.488 1 69.06 289 LYS A CA 1
ATOM 2278 C C . LYS A 1 289 ? -14.039 17.047 -8.898 1 69.06 289 LYS A C 1
ATOM 2280 O O . LYS A 1 289 ? -14.867 16.766 -9.773 1 69.06 289 LYS A O 1
ATOM 2285 N N . GLY A 1 290 ? -12.812 17.109 -9.117 1 71.62 290 GLY A N 1
ATOM 2286 C CA . GLY A 1 290 ? -12.266 16.75 -10.414 1 71.62 290 GLY A CA 1
ATOM 2287 C C . GLY A 1 290 ? -12.594 15.328 -10.836 1 71.62 290 GLY A C 1
ATOM 2288 O O . GLY A 1 290 ? -12.938 15.086 -11.992 1 71.62 290 GLY A O 1
ATOM 2289 N N . GLN A 1 291 ? -12.414 14.461 -9.977 1 67.88 291 GLN A N 1
ATOM 2290 C CA . GLN A 1 291 ? -12.703 13.062 -10.281 1 67.88 291 GLN A CA 1
ATOM 2291 C C . GLN A 1 291 ? -14.18 12.867 -10.609 1 67.88 291 GLN A C 1
ATOM 2293 O O . GLN A 1 291 ? -14.523 12.156 -11.555 1 67.88 291 GLN A O 1
ATOM 2298 N N . ARG A 1 292 ? -14.969 13.516 -9.852 1 64.62 292 ARG A N 1
ATOM 2299 C CA . ARG A 1 292 ? -16.406 13.391 -10.039 1 64.62 292 ARG A CA 1
ATOM 2300 C C . ARG A 1 292 ? -16.828 13.953 -11.398 1 64.62 292 ARG A C 1
ATOM 2302 O O . ARG A 1 292 ? -17.719 13.398 -12.055 1 64.62 292 ARG A O 1
ATOM 2309 N N . GLN A 1 293 ? -16.266 14.969 -11.758 1 74 293 GLN A N 1
ATOM 2310 C CA . GLN A 1 293 ? -16.625 15.664 -12.992 1 74 293 GLN A CA 1
ATOM 2311 C C . GLN A 1 293 ? -15.758 15.203 -14.156 1 74 293 GLN A C 1
ATOM 2313 O O . GLN A 1 293 ? -15.922 15.688 -15.281 1 74 293 GLN A O 1
ATOM 2318 N N . ASN A 1 294 ? -14.914 14.312 -13.852 1 75.19 294 ASN A N 1
ATOM 23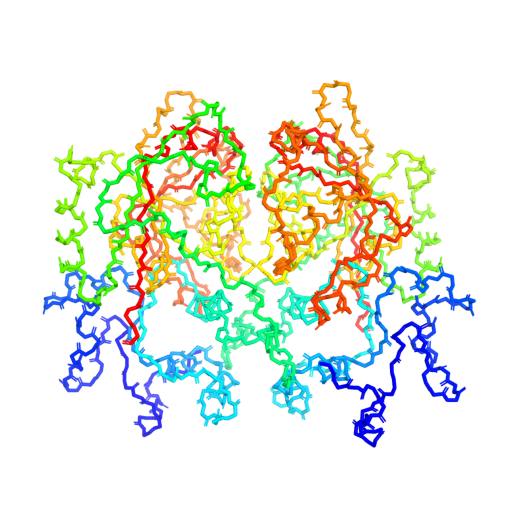19 C CA . ASN A 1 294 ? -13.977 13.828 -14.859 1 75.19 294 ASN A CA 1
ATOM 2320 C C . ASN A 1 294 ? -13.32 14.984 -15.609 1 75.19 294 ASN A C 1
ATOM 2322 O O . ASN A 1 294 ? -13.352 15.031 -16.844 1 75.19 294 ASN A O 1
ATOM 2326 N N . ARG A 1 295 ? -12.812 15.852 -14.82 1 82.94 295 ARG A N 1
ATOM 2327 C CA . ARG A 1 295 ? -12.109 17.016 -15.375 1 82.94 295 ARG A CA 1
ATOM 2328 C C . ARG A 1 295 ? -10.688 17.109 -14.82 1 82.94 295 ARG A C 1
ATOM 2330 O O . ARG A 1 295 ? -10.375 16.484 -13.797 1 82.94 295 ARG A O 1
ATOM 2337 N N . PHE A 1 296 ? -9.969 17.938 -15.547 1 85.25 296 PHE A N 1
ATOM 2338 C CA . PHE A 1 296 ? -8.617 18.188 -15.062 1 85.25 296 PHE A CA 1
ATOM 2339 C C . PHE A 1 296 ? -8.648 18.875 -13.703 1 85.25 296 PHE A C 1
ATOM 2341 O O . PHE A 1 296 ? -9.555 19.672 -13.422 1 85.25 296 PHE A O 1
ATOM 2348 N N . LEU A 1 297 ? -7.633 18.609 -12.961 1 85.12 297 LEU A N 1
ATOM 2349 C CA . LEU A 1 297 ? -7.527 19.172 -11.625 1 85.12 297 LEU A CA 1
ATOM 2350 C C . LEU A 1 297 ? -6.945 20.578 -11.664 1 85.12 297 LEU A C 1
ATOM 2352 O O . LEU A 1 297 ? -6.324 20.969 -12.656 1 85.12 297 LEU A O 1
ATOM 2356 N N . THR A 1 298 ? -7.246 21.312 -10.633 1 88.06 298 THR A N 1
ATOM 2357 C CA . THR A 1 298 ? -6.676 22.641 -10.461 1 88.06 298 THR A CA 1
ATOM 2358 C C . THR A 1 298 ? -5.555 22.625 -9.43 1 88.06 298 THR A C 1
ATOM 2360 O O . THR A 1 298 ? -5.715 22.062 -8.344 1 88.06 298 THR A O 1
ATOM 2363 N N . PRO A 1 299 ? -4.406 23.203 -9.844 1 90 299 PRO A N 1
ATOM 2364 C CA . PRO A 1 299 ? -3.316 23.25 -8.867 1 90 299 PRO A CA 1
ATOM 2365 C C . PRO A 1 299 ? -3.629 24.172 -7.684 1 90 299 PRO A C 1
ATOM 2367 O O . PRO A 1 299 ? -4.23 25.234 -7.863 1 90 299 PRO A O 1
ATOM 2370 N N . GLY A 1 300 ? -3.287 23.688 -6.473 1 87.81 300 GLY A N 1
ATOM 2371 C CA . GLY A 1 300 ? -3.422 24.516 -5.277 1 87.81 300 GLY A CA 1
ATOM 2372 C C . GLY A 1 300 ? -2.162 25.281 -4.941 1 87.81 300 GLY A C 1
ATOM 2373 O O . GLY A 1 300 ? -1.265 25.406 -5.777 1 87.81 300 GLY A O 1
ATOM 2374 N N . ASN A 1 301 ? -2.143 25.797 -3.758 1 88.31 301 ASN A N 1
ATOM 2375 C CA . ASN A 1 301 ? -1.045 26.656 -3.34 1 88.31 301 ASN A CA 1
ATOM 2376 C C . ASN A 1 301 ? 0.036 25.875 -2.6 1 88.31 301 ASN A C 1
ATOM 2378 O O . ASN A 1 301 ? 1.156 26.359 -2.434 1 88.31 301 ASN A O 1
ATOM 2382 N N . ILE A 1 302 ? -0.271 24.75 -2.193 1 90.56 302 ILE A N 1
ATOM 2383 C CA . ILE A 1 302 ? 0.695 23.969 -1.435 1 90.56 302 ILE A CA 1
ATOM 2384 C C . ILE A 1 302 ? 1.615 23.219 -2.393 1 90.56 302 ILE A C 1
ATOM 2386 O O . ILE A 1 302 ? 1.146 22.516 -3.297 1 90.56 302 ILE A O 1
ATOM 2390 N N . LYS A 1 303 ? 2.848 23.391 -2.121 1 93.31 303 LYS A N 1
ATOM 2391 C CA . LYS A 1 303 ? 3.844 22.703 -2.934 1 93.31 303 LYS A CA 1
ATOM 2392 C C . LYS A 1 303 ? 4.242 21.375 -2.303 1 93.31 303 LYS A C 1
ATOM 2394 O O . LYS A 1 303 ? 4.273 21.25 -1.076 1 93.31 303 LYS A O 1
ATOM 2399 N N . GLN A 1 304 ? 4.508 20.438 -3.191 1 94.5 304 GLN A N 1
ATOM 2400 C CA . GLN A 1 304 ? 4.953 19.125 -2.742 1 94.5 304 GLN A CA 1
ATOM 2401 C C . GLN A 1 304 ? 6.086 18.594 -3.619 1 94.5 304 GLN A C 1
ATOM 2403 O O . GLN A 1 304 ? 6.32 19.109 -4.711 1 94.5 304 GLN A O 1
ATOM 2408 N N . GLN A 1 305 ? 6.797 17.703 -3.059 1 96.12 305 GLN A N 1
ATOM 2409 C CA . GLN A 1 305 ? 7.824 16.938 -3.758 1 96.12 305 GLN A CA 1
ATOM 2410 C C . GLN A 1 305 ? 7.594 15.445 -3.609 1 96.12 305 GLN A C 1
ATOM 2412 O O . GLN A 1 305 ? 7.285 14.961 -2.518 1 96.12 305 GLN A O 1
ATOM 2417 N N . ALA A 1 306 ? 7.648 14.781 -4.738 1 95.31 306 ALA A N 1
ATOM 2418 C CA . ALA A 1 306 ? 7.578 13.328 -4.738 1 95.31 306 ALA A CA 1
ATOM 2419 C C . ALA A 1 306 ? 8.914 12.711 -5.16 1 95.31 306 ALA A C 1
ATOM 2421 O O . ALA A 1 306 ? 9.438 13.023 -6.23 1 95.31 306 ALA A O 1
ATOM 2422 N N . PHE A 1 307 ? 9.469 11.953 -4.281 1 96.38 307 PHE A N 1
ATOM 2423 C CA . PHE A 1 307 ? 10.656 11.18 -4.625 1 96.38 307 PHE A CA 1
ATOM 2424 C C . PHE A 1 307 ? 10.273 9.875 -5.305 1 96.38 307 PHE A C 1
ATOM 2426 O O . PHE A 1 307 ? 9.703 8.977 -4.668 1 96.38 307 PHE A O 1
ATOM 2433 N N . VAL A 1 308 ? 10.695 9.719 -6.613 1 94.69 308 VAL A N 1
ATOM 2434 C CA . VAL A 1 308 ? 10.016 8.75 -7.457 1 94.69 308 VAL A CA 1
ATOM 2435 C C . VAL A 1 308 ? 11.031 7.773 -8.047 1 94.69 308 VAL A C 1
ATOM 2437 O O . VAL A 1 308 ? 10.75 7.098 -9.039 1 94.69 308 VAL A O 1
ATOM 2440 N N . SER A 1 309 ? 12.211 7.695 -7.516 1 94.56 309 SER A N 1
ATOM 2441 C CA . SER A 1 309 ? 13.25 6.738 -7.875 1 94.56 309 SER A CA 1
ATOM 2442 C C . SER A 1 309 ? 14.008 6.258 -6.641 1 94.56 309 SER A C 1
ATOM 2444 O O . SER A 1 309 ? 13.914 6.863 -5.574 1 94.56 309 SER A O 1
ATOM 2446 N N . TYR A 1 310 ? 14.75 5.215 -6.781 1 94.12 310 TYR A N 1
ATOM 2447 C CA . TYR A 1 310 ? 15.555 4.738 -5.66 1 94.12 310 TYR A CA 1
ATOM 2448 C C . TYR A 1 310 ? 16.594 5.777 -5.254 1 94.12 310 TYR A C 1
ATOM 2450 O O . TYR A 1 310 ? 16.797 6.027 -4.062 1 94.12 310 TYR A O 1
ATOM 2458 N N . ARG A 1 311 ? 17.188 6.379 -6.281 1 94.75 311 ARG A N 1
ATOM 2459 C CA . ARG A 1 311 ? 18.156 7.422 -6 1 94.75 311 ARG A CA 1
ATOM 2460 C C . ARG A 1 311 ? 17.531 8.578 -5.23 1 94.75 311 ARG A C 1
ATOM 2462 O O . ARG A 1 311 ? 18.109 9.078 -4.266 1 94.75 311 ARG A O 1
ATOM 2469 N N . GLY A 1 312 ? 16.359 8.977 -5.703 1 96.44 312 GLY A N 1
ATOM 2470 C CA . GLY A 1 312 ? 15.648 10.031 -5.004 1 96.44 312 GLY A CA 1
ATOM 2471 C C . GLY A 1 312 ? 15.281 9.656 -3.576 1 96.44 312 GLY A C 1
ATOM 2472 O O . GLY A 1 312 ? 15.516 10.438 -2.648 1 96.44 312 GLY A O 1
ATOM 2473 N N . CYS A 1 313 ? 14.742 8.477 -3.369 1 95.81 313 CYS A N 1
ATOM 2474 C CA . CYS A 1 313 ? 14.32 8.016 -2.051 1 95.81 313 CYS A CA 1
ATOM 2475 C C . CYS A 1 313 ? 15.516 7.879 -1.112 1 95.81 313 CYS A C 1
ATOM 2477 O O . CYS A 1 313 ? 15.43 8.25 0.06 1 95.81 313 CYS A O 1
ATOM 2479 N N . GLU A 1 314 ? 16.625 7.402 -1.646 1 95.12 314 GLU A N 1
ATOM 2480 C CA . GLU A 1 314 ? 17.828 7.266 -0.833 1 95.12 314 GLU A CA 1
ATOM 2481 C C . GLU A 1 314 ? 18.344 8.625 -0.386 1 95.12 314 GLU A C 1
ATOM 2483 O O . GLU A 1 314 ? 18.797 8.781 0.749 1 95.12 314 GLU A O 1
ATOM 2488 N N . SER A 1 315 ? 18.328 9.516 -1.313 1 96.81 315 SER A N 1
ATOM 2489 C CA . SER A 1 315 ? 18.766 10.867 -0.981 1 96.81 315 SER A CA 1
ATOM 2490 C C . SER A 1 315 ? 17.906 11.477 0.121 1 96.81 315 SER A C 1
ATOM 2492 O O . SER A 1 315 ? 18.422 12.141 1.023 1 96.81 315 SER A O 1
ATOM 2494 N N . LEU A 1 316 ? 16.625 11.25 0.04 1 97.38 316 LEU A N 1
ATOM 2495 C CA . LEU A 1 316 ? 15.719 11.75 1.071 1 97.38 316 LEU A CA 1
ATOM 2496 C C . LEU A 1 316 ? 15.984 11.055 2.404 1 97.38 316 LEU A C 1
ATOM 2498 O O . LEU A 1 316 ? 16.016 11.711 3.451 1 97.38 316 LEU A O 1
ATOM 2502 N N . ARG A 1 317 ? 16.203 9.789 2.326 1 96.69 317 ARG A N 1
ATOM 2503 C CA . ARG A 1 317 ? 16.422 9 3.531 1 96.69 317 ARG A CA 1
ATOM 2504 C C . ARG A 1 317 ? 17.609 9.539 4.324 1 96.69 317 ARG A C 1
ATOM 2506 O O . ARG A 1 317 ? 17.578 9.555 5.555 1 96.69 317 ARG A O 1
ATOM 2513 N N . ARG A 1 318 ? 18.609 9.977 3.674 1 94.94 318 ARG A N 1
ATOM 2514 C CA . ARG A 1 318 ? 19.812 10.492 4.312 1 94.94 318 ARG A CA 1
ATOM 2515 C C . ARG A 1 318 ? 19.531 11.789 5.059 1 94.94 318 ARG A C 1
ATOM 2517 O O . ARG A 1 318 ? 20.297 12.188 5.945 1 94.94 318 ARG A O 1
ATOM 2524 N N . GLU A 1 319 ? 18.406 12.375 4.703 1 96.56 319 GLU A N 1
ATOM 2525 C CA . GLU A 1 319 ? 18.109 13.695 5.254 1 96.56 319 GLU A CA 1
ATOM 2526 C C . GLU A 1 319 ? 17.094 13.602 6.391 1 96.56 319 GLU A C 1
ATOM 2528 O O . GLU A 1 319 ? 16.625 14.625 6.895 1 96.56 319 GLU A O 1
ATOM 2533 N N . LEU A 1 320 ? 16.703 12.422 6.766 1 97 320 LEU A N 1
ATOM 2534 C CA . LEU A 1 320 ? 15.773 12.281 7.879 1 97 320 LEU A CA 1
ATOM 2535 C C . LEU A 1 320 ? 16.391 12.789 9.172 1 97 320 LEU A C 1
ATOM 2537 O O . LEU A 1 320 ? 17.422 12.273 9.625 1 97 320 LEU A O 1
ATOM 2541 N N . LYS A 1 321 ? 15.734 13.766 9.797 1 97.19 321 LYS A N 1
ATOM 2542 C CA . LYS A 1 321 ? 16.312 14.43 10.961 1 97.19 321 LYS A CA 1
ATOM 2543 C C . LYS A 1 321 ? 15.492 14.148 12.219 1 97.19 321 LYS A C 1
ATOM 2545 O O . LYS A 1 321 ? 16.031 14.133 13.328 1 97.19 321 LYS A O 1
ATOM 2550 N N . ALA A 1 322 ? 14.195 13.969 12.008 1 98.31 322 ALA A N 1
ATOM 2551 C CA . ALA A 1 322 ? 13.352 13.812 13.188 1 98.31 322 ALA A CA 1
ATOM 2552 C C . ALA A 1 322 ? 12.047 13.086 12.836 1 98.31 322 ALA A C 1
ATOM 2554 O O . ALA A 1 322 ? 11.664 13.016 11.664 1 98.31 322 ALA A O 1
ATOM 2555 N N . ILE A 1 323 ? 11.445 12.531 13.828 1 98.38 323 ILE A N 1
ATOM 2556 C CA . ILE A 1 323 ? 10.086 12.008 13.758 1 98.38 323 ILE A CA 1
ATOM 2557 C C . ILE A 1 323 ? 9.258 12.562 14.914 1 98.38 323 ILE A C 1
ATOM 2559 O O . ILE A 1 323 ? 9.656 12.453 16.078 1 98.38 323 ILE A O 1
ATOM 2563 N N . ILE A 1 324 ? 8.172 13.195 14.547 1 98.44 324 ILE A N 1
ATOM 2564 C CA . ILE A 1 324 ? 7.203 13.695 15.523 1 98.44 324 ILE A CA 1
ATOM 2565 C C . ILE A 1 324 ? 6.035 12.719 15.641 1 98.44 324 ILE A C 1
ATOM 2567 O O . ILE A 1 324 ? 5.301 12.5 14.672 1 98.44 324 ILE A O 1
ATOM 2571 N N . PHE A 1 325 ? 5.887 12.195 16.797 1 97.69 325 PHE A N 1
ATOM 2572 C CA . PHE A 1 325 ? 4.773 11.289 17.062 1 97.69 325 PHE A CA 1
ATOM 2573 C C . PHE A 1 325 ? 3.592 12.039 17.656 1 97.69 325 PHE A C 1
ATOM 2575 O O . PHE A 1 325 ? 3.758 12.805 18.609 1 97.69 325 PHE A O 1
ATOM 2582 N N . ILE A 1 326 ? 2.436 11.789 17.094 1 95.38 326 ILE A N 1
ATOM 2583 C CA . ILE A 1 326 ? 1.226 12.461 17.562 1 95.38 326 ILE A CA 1
ATOM 2584 C C . ILE A 1 326 ? 0.376 11.492 18.375 1 95.38 326 ILE A C 1
ATOM 2586 O O . ILE A 1 326 ? 0.078 10.383 17.938 1 95.38 326 ILE A O 1
ATOM 2590 N N . GLU A 1 327 ? 0.042 11.867 19.516 1 92.19 327 GLU A N 1
ATOM 2591 C CA . GLU A 1 327 ? -0.768 11.039 20.406 1 92.19 327 GLU A CA 1
ATOM 2592 C C . GLU A 1 327 ? -2.168 11.617 20.578 1 92.19 327 GLU A C 1
ATOM 2594 O O . GLU A 1 327 ? -2.322 12.828 20.75 1 92.19 327 GLU A O 1
ATOM 2599 N N . SER A 1 328 ? -3.164 10.734 20.297 1 81.62 328 SER A N 1
ATOM 2600 C CA . SER A 1 328 ? -4.535 11.18 20.516 1 81.62 328 SER A CA 1
ATOM 2601 C C . SER A 1 328 ? -4.938 11.039 21.984 1 81.62 328 SER A C 1
ATOM 2603 O O . SER A 1 328 ? -4.508 10.109 22.656 1 81.62 328 SER A O 1
ATOM 2605 N N . SER A 1 329 ? -5.344 12.125 22.672 1 63.81 329 SER A N 1
ATOM 2606 C CA . SER A 1 329 ? -5.828 12.039 24.047 1 63.81 329 SER A CA 1
ATOM 2607 C C . SER A 1 329 ? -7.012 11.086 24.156 1 63.81 329 SER A C 1
ATOM 2609 O O . SER A 1 329 ? -7.82 10.977 23.234 1 63.81 329 SER A O 1
ATOM 2611 N N . LYS A 1 330 ? -6.957 9.938 25.062 1 48.09 330 LYS A N 1
ATOM 2612 C CA . LYS A 1 330 ? -8.148 9.203 25.469 1 48.09 330 LYS A CA 1
ATOM 2613 C C . LYS A 1 330 ? -9.273 10.156 25.859 1 48.09 330 LYS A C 1
ATOM 2615 O O . LYS A 1 330 ? -9.016 11.25 26.375 1 48.09 330 LYS A O 1
ATOM 2620 N N . MET B 1 1 ? -12.773 -16.25 14.742 1 29.53 1 MET B N 1
ATOM 2621 C CA . MET B 1 1 ? -13.234 -17.297 13.836 1 29.53 1 MET B CA 1
ATOM 2622 C C . MET B 1 1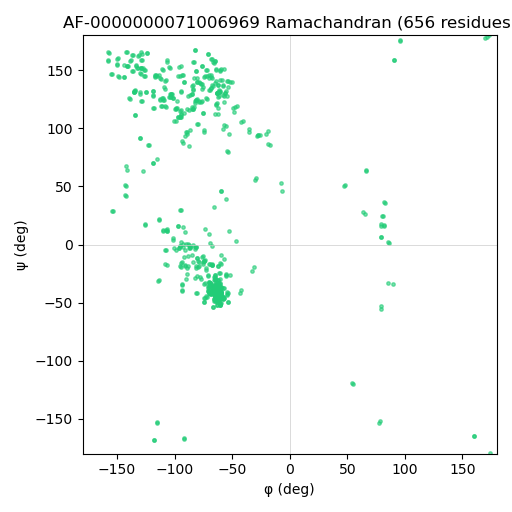 ? -14.227 -18.219 14.531 1 29.53 1 MET B C 1
ATOM 2624 O O . MET B 1 1 ? -13.984 -18.672 15.648 1 29.53 1 MET B O 1
ATOM 2628 N N . TYR B 1 2 ? -15.375 -18.109 14.141 1 34.75 2 TYR B N 1
ATOM 2629 C CA . TYR B 1 2 ? -16.359 -19.016 14.727 1 34.75 2 TYR B CA 1
ATOM 2630 C C . TYR B 1 2 ? -15.875 -20.453 14.68 1 34.75 2 TYR B C 1
ATOM 2632 O O . TYR B 1 2 ? -15.148 -20.844 13.758 1 34.75 2 TYR B O 1
ATOM 2640 N N . ASP B 1 3 ? -15.711 -21.016 15.781 1 35.03 3 ASP B N 1
ATOM 2641 C CA . ASP B 1 3 ? -15.594 -22.469 15.797 1 35.03 3 ASP B CA 1
ATOM 2642 C C . ASP B 1 3 ? -16.5 -23.094 14.734 1 35.03 3 ASP B C 1
ATOM 2644 O O . ASP B 1 3 ? -17.688 -22.812 14.68 1 35.03 3 ASP B O 1
ATOM 2648 N N . ASN B 1 4 ? -15.883 -23.422 13.664 1 38.97 4 ASN B N 1
ATOM 2649 C CA . ASN B 1 4 ? -16.578 -24.172 12.625 1 38.97 4 ASN B CA 1
ATOM 2650 C C . ASN B 1 4 ? -17.609 -25.125 13.219 1 38.97 4 ASN B C 1
ATOM 2652 O O . ASN B 1 4 ? -18.375 -25.766 12.492 1 38.97 4 ASN B O 1
ATOM 2656 N N . THR B 1 5 ? -17.375 -25.422 14.406 1 40.16 5 THR B N 1
ATOM 2657 C CA . THR B 1 5 ? -18.297 -26.438 14.922 1 40.16 5 THR B CA 1
ATOM 2658 C C . THR B 1 5 ? -19.703 -25.875 15.07 1 40.16 5 THR B C 1
ATOM 2660 O O . THR B 1 5 ? -20.688 -26.625 15.023 1 40.16 5 THR B O 1
ATOM 2663 N N . ASP B 1 6 ? -19.75 -24.672 15.562 1 41.34 6 ASP B N 1
ATOM 2664 C CA . ASP B 1 6 ? -21.109 -24.172 15.703 1 41.34 6 ASP B CA 1
ATOM 2665 C C . ASP B 1 6 ? -21.531 -23.344 14.492 1 41.34 6 ASP B C 1
ATOM 2667 O O . ASP B 1 6 ? -22.172 -22.312 14.633 1 41.34 6 ASP B O 1
ATOM 2671 N N . TYR B 1 7 ? -20.953 -23.734 13.477 1 47.56 7 TYR B N 1
ATOM 2672 C CA . TYR B 1 7 ? -21.219 -23.219 12.141 1 47.56 7 TYR B CA 1
ATOM 2673 C C . TYR B 1 7 ? -22.688 -23.344 11.789 1 47.56 7 TYR B C 1
ATOM 2675 O O . TYR B 1 7 ? -23.266 -24.422 11.891 1 47.56 7 TYR B O 1
ATOM 2683 N N . ASP B 1 8 ? -23.297 -22.281 11.891 1 55.5 8 ASP B N 1
ATOM 2684 C CA . ASP B 1 8 ? -24.672 -22.328 11.414 1 55.5 8 ASP B CA 1
ATOM 2685 C C . ASP B 1 8 ? -24.734 -22.828 9.969 1 55.5 8 ASP B C 1
ATOM 2687 O O . ASP B 1 8 ? -24.688 -22.016 9.039 1 55.5 8 ASP B O 1
ATOM 2691 N N . HIS B 1 9 ? -24.656 -24.156 9.852 1 54.88 9 HIS B N 1
ATOM 2692 C CA . HIS B 1 9 ? -24.641 -24.828 8.555 1 54.88 9 HIS B CA 1
ATOM 2693 C C . HIS B 1 9 ? -25.906 -24.516 7.766 1 54.88 9 HIS B C 1
ATOM 2695 O O . HIS B 1 9 ? -26 -24.844 6.574 1 54.88 9 HIS B O 1
ATOM 2701 N N . VAL B 1 10 ? -26.734 -23.938 8.422 1 62.88 10 VAL B N 1
ATOM 2702 C CA . VAL B 1 10 ? -27.969 -23.609 7.723 1 62.88 10 VAL B CA 1
ATOM 2703 C C . VAL B 1 10 ? -27.781 -22.328 6.918 1 62.88 10 VAL B C 1
ATOM 2705 O O . VAL B 1 10 ? -28.25 -22.234 5.777 1 62.88 10 VAL B O 1
ATOM 2708 N N . ARG B 1 11 ? -26.969 -21.578 7.395 1 78.56 11 ARG B N 1
ATOM 2709 C CA . ARG B 1 11 ? -26.891 -20.266 6.766 1 78.56 11 ARG B CA 1
ATOM 2710 C C . ARG B 1 11 ? -25.625 -20.141 5.918 1 78.56 11 ARG B C 1
ATOM 2712 O O . ARG B 1 11 ? -25.578 -19.328 4.988 1 78.56 11 ARG B O 1
ATOM 2719 N N . PHE B 1 12 ? -24.641 -21.078 6.184 1 86.5 12 PHE B N 1
ATOM 2720 C CA . PHE B 1 12 ? -23.359 -20.922 5.5 1 86.5 12 PHE B CA 1
ATOM 2721 C C . PHE B 1 12 ? -22.875 -22.25 4.938 1 86.5 12 PHE B C 1
ATOM 2723 O O . PHE B 1 12 ? -22.906 -23.266 5.625 1 86.5 12 PHE B O 1
ATOM 2730 N N . ASP B 1 13 ? -22.469 -22.203 3.674 1 87.38 13 ASP B N 1
ATOM 2731 C CA . ASP B 1 13 ? -21.969 -23.406 2.99 1 87.38 13 ASP B CA 1
ATOM 2732 C C . ASP B 1 13 ? -20.641 -23.859 3.576 1 87.38 13 ASP B C 1
ATOM 2734 O O . ASP B 1 13 ? -19.812 -23.031 3.959 1 87.38 13 ASP B O 1
ATOM 2738 N N . PRO B 1 14 ? -20.484 -25.125 3.627 1 88.25 14 PRO B N 1
ATOM 2739 C CA . PRO B 1 14 ? -19.156 -25.609 4.035 1 88.25 14 PRO B CA 1
ATOM 2740 C C . PRO B 1 14 ? -18.047 -25.156 3.086 1 88.25 14 PRO B C 1
ATOM 2742 O O . PRO B 1 14 ? -18.281 -24.984 1.89 1 88.25 14 PRO B O 1
ATOM 2745 N N . ILE B 1 15 ? -16.828 -24.984 3.652 1 91.62 15 ILE B N 1
ATOM 2746 C CA . ILE B 1 15 ? -15.68 -24.625 2.836 1 91.62 15 ILE B CA 1
ATOM 2747 C C . ILE B 1 15 ? -14.523 -25.578 3.129 1 91.62 15 ILE B C 1
ATOM 2749 O O . ILE B 1 15 ? -14.523 -26.266 4.148 1 91.62 15 ILE B O 1
ATOM 2753 N N . TRP B 1 16 ? -13.641 -25.656 2.24 1 91.19 16 TRP B N 1
ATOM 2754 C CA . TRP B 1 16 ? -12.398 -26.375 2.49 1 91.19 16 TRP B CA 1
ATOM 2755 C C . TRP B 1 16 ? -11.438 -25.531 3.32 1 91.19 16 TRP B C 1
ATOM 2757 O O . TRP B 1 16 ? -11.117 -24.406 2.955 1 91.19 16 TRP B O 1
ATOM 2767 N N . TYR B 1 17 ? -11.008 -26 4.418 1 88.12 17 TYR B N 1
ATOM 2768 C CA . TYR B 1 17 ? -10.062 -25.375 5.328 1 88.12 17 TYR B CA 1
ATOM 2769 C C . TYR B 1 17 ? -9.117 -26.406 5.938 1 88.12 17 TYR B C 1
ATOM 2771 O O . TYR B 1 17 ? -9.109 -26.609 7.152 1 88.12 17 TYR B O 1
ATOM 2779 N N . GLY B 1 18 ? -8.258 -26.969 5.051 1 82.31 18 GLY B N 1
ATOM 2780 C CA . GLY B 1 18 ? -7.445 -28.125 5.422 1 82.31 18 GLY B CA 1
ATOM 2781 C C . GLY B 1 18 ? -8.164 -29.453 5.234 1 82.31 18 GLY B C 1
ATOM 2782 O O . GLY B 1 18 ? -7.531 -30.453 4.926 1 82.31 18 GLY B O 1
ATOM 2783 N N . ASP B 1 19 ? -9.422 -29.328 5.461 1 86.69 19 ASP B N 1
ATOM 2784 C CA . ASP B 1 19 ? -10.352 -30.422 5.219 1 86.69 19 ASP B CA 1
ATOM 2785 C C . ASP B 1 19 ? -11.734 -29.906 4.844 1 86.69 19 ASP B C 1
ATOM 2787 O O . ASP B 1 19 ? -12.023 -28.719 5.012 1 86.69 19 ASP B O 1
ATOM 2791 N N . TYR B 1 20 ? -12.484 -30.812 4.215 1 89.69 20 TYR B N 1
ATOM 2792 C CA . TYR B 1 20 ? -13.844 -30.453 3.859 1 89.69 20 TYR B CA 1
ATOM 2793 C C . TYR B 1 20 ? -14.859 -31.172 4.738 1 89.69 20 TYR B C 1
ATOM 2795 O O . TYR B 1 20 ? -14.938 -32.406 4.711 1 89.69 20 TYR B O 1
ATOM 2803 N N . PRO B 1 21 ? -15.633 -30.5 5.48 1 85.88 21 PRO B N 1
ATOM 2804 C CA . PRO B 1 21 ? -16.516 -31.141 6.461 1 85.88 21 PRO B CA 1
ATOM 2805 C C . PRO B 1 21 ? -17.781 -31.703 5.832 1 85.88 21 PRO B C 1
ATOM 2807 O O . PRO B 1 21 ? -18.453 -32.531 6.445 1 85.88 21 PRO B O 1
ATOM 2810 N N . GLY B 1 22 ? -18.109 -31.422 4.656 1 81.06 22 GLY B N 1
ATOM 2811 C CA . GLY B 1 22 ? -19.312 -31.922 4.02 1 81.06 22 GLY B CA 1
ATOM 2812 C C . GLY B 1 22 ? -19.156 -33.312 3.453 1 81.06 22 GLY B C 1
ATOM 2813 O O . GLY B 1 22 ? -18.047 -33.844 3.428 1 81.06 22 GLY B O 1
ATOM 2814 N N . ASP B 1 23 ? -20.25 -33.906 3.098 1 84.19 23 ASP B N 1
ATOM 2815 C CA . ASP B 1 23 ? -20.25 -35.281 2.551 1 84.19 23 ASP B CA 1
ATOM 2816 C C . ASP B 1 23 ? -19.5 -35.344 1.227 1 84.19 23 ASP B C 1
ATOM 2818 O O . ASP B 1 23 ? -18.656 -36.219 1.023 1 84.19 23 ASP B O 1
ATOM 2822 N N . GLU B 1 24 ? -19.859 -34.406 0.368 1 89.5 24 GLU B N 1
ATOM 2823 C CA . GLU B 1 24 ? -19.188 -34.312 -0.932 1 89.5 24 GLU B CA 1
ATOM 2824 C C . GLU B 1 24 ? -18.719 -32.906 -1.216 1 89.5 24 GLU B C 1
ATOM 2826 O O . GLU B 1 24 ? -19.469 -31.953 -1.052 1 89.5 24 GLU B O 1
ATOM 2831 N N . MET B 1 25 ? -17.547 -32.906 -1.552 1 90.88 25 MET B N 1
ATOM 2832 C CA . MET B 1 25 ? -17 -31.609 -1.908 1 90.88 25 MET B CA 1
ATOM 2833 C C . MET B 1 25 ? -17.547 -31.125 -3.25 1 90.88 25 MET B C 1
ATOM 2835 O O . MET B 1 25 ? -17.453 -31.844 -4.25 1 90.88 25 MET B O 1
ATOM 2839 N N . PRO B 1 26 ? -18.094 -29.984 -3.238 1 90.62 26 PRO B N 1
ATOM 2840 C CA . PRO B 1 26 ? -18.578 -29.438 -4.508 1 90.62 26 PRO B CA 1
ATOM 2841 C C . PRO B 1 26 ? -17.484 -29.344 -5.566 1 90.62 26 PRO B C 1
ATOM 2843 O O . PRO B 1 26 ? -16.328 -29.031 -5.242 1 90.62 26 PRO B O 1
ATOM 2846 N N . LEU B 1 27 ? -17.922 -29.453 -6.812 1 91.25 27 LEU B N 1
ATOM 2847 C CA . LEU B 1 27 ? -17 -29.438 -7.938 1 91.25 27 LEU B CA 1
ATOM 2848 C C . LEU B 1 27 ? -16.266 -28.094 -8.008 1 91.25 27 LEU B C 1
ATOM 2850 O O . LEU B 1 27 ? -15.086 -28.031 -8.352 1 91.25 27 LEU B O 1
ATOM 2854 N N . GLU B 1 28 ? -16.953 -27.047 -7.695 1 90.25 28 GLU B N 1
ATOM 2855 C CA . GLU B 1 28 ? -16.391 -25.703 -7.777 1 90.25 28 GLU B CA 1
ATOM 2856 C C . GLU B 1 28 ? -15.211 -25.531 -6.824 1 90.25 28 GLU B C 1
ATOM 2858 O O . GLU B 1 28 ? -14.258 -24.797 -7.125 1 90.25 28 GLU B O 1
ATOM 2863 N N . ILE B 1 29 ? -15.273 -26.188 -5.734 1 92.19 29 ILE B N 1
ATOM 2864 C CA . ILE B 1 29 ? -14.188 -26.141 -4.766 1 92.19 29 ILE B CA 1
ATOM 2865 C C . ILE B 1 29 ? -13.07 -27.094 -5.199 1 92.19 29 ILE B C 1
ATOM 2867 O O . ILE B 1 29 ? -11.891 -26.719 -5.164 1 92.19 29 ILE B O 1
ATOM 2871 N N . ALA B 1 30 ? -13.469 -28.219 -5.652 1 92.56 30 ALA B N 1
ATOM 2872 C CA . ALA B 1 30 ? -12.516 -29.25 -6.062 1 92.56 30 ALA B CA 1
ATOM 2873 C C . ALA B 1 30 ? -11.648 -28.766 -7.219 1 92.56 30 ALA B C 1
ATOM 2875 O O . ALA B 1 30 ? -10.469 -29.125 -7.312 1 92.56 30 ALA B O 1
ATOM 2876 N N . GLU B 1 31 ? -12.148 -27.969 -8.078 1 91.44 31 GLU B N 1
ATOM 2877 C CA . GLU B 1 31 ? -11.414 -27.453 -9.234 1 91.44 31 GLU B CA 1
ATOM 2878 C C . GLU B 1 31 ? -10.195 -26.656 -8.789 1 91.44 31 GLU B C 1
ATOM 2880 O O . GLU B 1 31 ? -9.164 -26.672 -9.469 1 91.44 31 GLU B O 1
ATOM 2885 N N . TYR B 1 32 ? -10.336 -25.969 -7.656 1 91.81 32 TYR B N 1
ATOM 2886 C CA . TYR B 1 32 ? -9.211 -25.203 -7.141 1 91.81 32 TYR B CA 1
ATOM 2887 C C . TYR B 1 32 ? -8.148 -26.125 -6.551 1 91.81 32 TYR B C 1
ATOM 2889 O O . TYR B 1 32 ? -6.949 -25.859 -6.668 1 91.81 32 TYR B O 1
ATOM 2897 N N . LEU B 1 33 ? -8.617 -27.203 -5.988 1 92.25 33 LEU B N 1
ATOM 2898 C CA . LEU B 1 33 ? -7.738 -28.047 -5.188 1 92.25 33 LEU B CA 1
ATOM 2899 C C . LEU B 1 33 ? -7.09 -29.125 -6.043 1 92.25 33 LEU B C 1
ATOM 2901 O O . LEU B 1 33 ? -6.09 -29.719 -5.645 1 92.25 33 LEU B O 1
ATOM 2905 N N . GLY B 1 34 ? -7.656 -29.344 -7.164 1 89.19 34 GLY B N 1
ATOM 2906 C CA . GLY B 1 34 ? -7.207 -30.438 -7.996 1 89.19 34 GLY B CA 1
ATOM 2907 C C . GLY B 1 34 ? -7.945 -31.734 -7.719 1 89.19 34 GLY B C 1
ATOM 2908 O O . GLY B 1 34 ? -8.484 -31.938 -6.625 1 89.19 34 GLY B O 1
ATOM 2909 N N . GLU B 1 35 ? -7.91 -32.625 -8.688 1 83.44 35 GLU B N 1
ATOM 2910 C CA . GLU B 1 35 ? -8.633 -33.875 -8.594 1 83.44 35 GLU B CA 1
ATOM 2911 C C . GLU B 1 35 ? -8.148 -34.719 -7.406 1 83.44 35 GLU B C 1
ATOM 2913 O O . GLU B 1 35 ? -8.945 -35.375 -6.738 1 83.44 35 GLU B O 1
ATOM 2918 N N . ASN B 1 36 ? -6.914 -34.656 -7.164 1 88.19 36 ASN B N 1
ATOM 2919 C CA . ASN B 1 36 ? -6.316 -35.438 -6.07 1 88.19 36 ASN B CA 1
ATOM 2920 C C . ASN B 1 36 ? -5.801 -34.5 -4.969 1 88.19 36 ASN B C 1
ATOM 2922 O O . ASN B 1 36 ? -4.844 -34.844 -4.27 1 88.19 36 ASN B O 1
ATOM 2926 N N . LEU B 1 37 ? -6.301 -33.312 -4.906 1 90.94 37 LEU B N 1
ATOM 2927 C CA . LEU B 1 37 ? -5.93 -32.312 -3.902 1 90.94 37 LEU B CA 1
ATOM 2928 C C . LEU B 1 37 ? -4.465 -31.922 -4.039 1 90.94 37 LEU B C 1
ATOM 2930 O O . LEU B 1 37 ? -3.809 -31.594 -3.049 1 90.94 37 LEU B O 1
ATOM 2934 N N . GLU B 1 38 ? -3.951 -32.031 -5.258 1 89.94 38 GLU B N 1
ATOM 2935 C CA . GLU B 1 38 ? -2.533 -31.75 -5.484 1 89.94 38 GLU B CA 1
ATOM 2936 C C . GLU B 1 38 ? -2.215 -30.266 -5.281 1 89.94 38 GLU B C 1
ATOM 2938 O O . GLU B 1 38 ? -1.055 -29.906 -5.098 1 89.94 38 GLU B O 1
ATOM 2943 N N . TYR B 1 39 ? -3.277 -29.453 -5.301 1 89.5 39 TYR B N 1
ATOM 2944 C CA . TYR B 1 39 ? -3.031 -28.016 -5.133 1 89.5 39 TYR B CA 1
ATOM 2945 C C . TYR B 1 39 ? -3.557 -27.531 -3.787 1 89.5 39 TYR B C 1
ATOM 2947 O O . TYR B 1 39 ? -3.615 -26.328 -3.537 1 89.5 39 TYR B O 1
ATOM 2955 N N . ALA B 1 40 ? -3.889 -28.391 -2.912 1 87.56 40 ALA B N 1
ATOM 2956 C CA . ALA B 1 40 ? -4.395 -28.047 -1.589 1 87.56 40 ALA B CA 1
ATOM 2957 C C . ALA B 1 40 ? -3.35 -27.266 -0.792 1 87.56 40 ALA B C 1
ATOM 2959 O O . ALA B 1 40 ? -3.691 -26.375 -0.01 1 87.56 40 ALA B O 1
ATOM 2960 N N . HIS B 1 41 ? -2.145 -27.547 -1.075 1 83.06 41 HIS B N 1
ATOM 2961 C CA . HIS B 1 41 ? -1.06 -27 -0.272 1 83.06 41 HIS B CA 1
ATOM 2962 C C . HIS B 1 41 ? -0.848 -25.516 -0.571 1 83.06 41 HIS B C 1
ATOM 2964 O O . HIS B 1 41 ? -0.169 -24.812 0.183 1 83.06 41 HIS B O 1
ATOM 2970 N N . VAL B 1 42 ? -1.407 -25.016 -1.641 1 84.31 42 VAL B N 1
ATOM 2971 C CA . VAL B 1 42 ? -1.189 -23.625 -1.983 1 84.31 42 VAL B CA 1
ATOM 2972 C C . VAL B 1 42 ? -2.352 -22.781 -1.465 1 84.31 42 VAL B C 1
ATOM 2974 O O . VAL B 1 42 ? -2.334 -21.547 -1.584 1 84.31 42 VAL B O 1
ATOM 2977 N N . HIS B 1 43 ? -3.293 -23.438 -0.905 1 87.19 43 HIS B N 1
ATOM 2978 C CA . HIS B 1 43 ? -4.473 -22.734 -0.437 1 87.19 43 HIS B CA 1
ATOM 2979 C C . HIS B 1 43 ? -4.629 -22.859 1.075 1 87.19 43 HIS B C 1
ATOM 2981 O O . HIS B 1 43 ? -4.332 -23.906 1.65 1 87.19 43 HIS B O 1
ATOM 2987 N N . GLN B 1 44 ? -5.121 -21.781 1.629 1 85.19 44 GLN B N 1
ATOM 2988 C CA . GLN B 1 44 ? -5.492 -21.828 3.039 1 85.19 44 GLN B CA 1
ATOM 2989 C C . GLN B 1 44 ? -6.973 -22.172 3.203 1 85.19 44 GLN B C 1
ATOM 2991 O O . GLN B 1 44 ? -7.359 -22.844 4.16 1 85.19 44 GLN B O 1
ATOM 2996 N N . MET B 1 45 ? -7.766 -21.594 2.322 1 88.75 45 MET B N 1
ATOM 2997 C CA . MET B 1 45 ? -9.211 -21.828 2.322 1 88.75 45 MET B CA 1
ATOM 2998 C C . MET B 1 45 ? -9.773 -21.75 0.907 1 88.75 45 MET B C 1
ATOM 3000 O O . MET B 1 45 ? -9.289 -20.969 0.083 1 88.75 45 MET B O 1
ATOM 3004 N N . VAL B 1 46 ? -10.758 -22.609 0.701 1 91.25 46 VAL B N 1
ATOM 3005 C CA . VAL B 1 46 ? -11.477 -22.562 -0.569 1 91.25 46 VAL B CA 1
ATOM 3006 C C . VAL B 1 46 ? -12.969 -22.75 -0.326 1 91.25 46 VAL B C 1
ATOM 3008 O O . VAL B 1 46 ? -13.391 -23.703 0.326 1 91.25 46 VAL B O 1
ATOM 3011 N N . GLY B 1 47 ? -13.781 -21.766 -0.834 1 92.75 47 GLY B N 1
ATOM 3012 C CA . GLY B 1 47 ? -15.227 -21.859 -0.687 1 92.75 47 GLY B CA 1
ATOM 3013 C C . GLY B 1 47 ? -15.938 -20.531 -0.844 1 92.75 47 GLY B C 1
ATOM 3014 O O . GLY B 1 47 ? -15.391 -19.594 -1.434 1 92.75 47 GLY B O 1
ATOM 3015 N N . SER B 1 48 ? -17.125 -20.531 -0.428 1 92.38 48 SER B N 1
ATOM 3016 C CA . SER B 1 48 ? -17.953 -19.344 -0.509 1 92.38 48 SER B CA 1
ATOM 3017 C C . SER B 1 48 ? -17.312 -18.156 0.197 1 92.38 48 SER B C 1
ATOM 3019 O O . SER B 1 48 ? -16.875 -18.281 1.349 1 92.38 48 SER B O 1
ATOM 3021 N N . SER B 1 49 ? -17.281 -17.031 -0.565 1 90.69 49 SER B N 1
ATOM 3022 C CA . SER B 1 49 ? -16.734 -15.836 0.048 1 90.69 49 SER B CA 1
ATOM 3023 C C . SER B 1 49 ? -17.562 -15.398 1.255 1 90.69 49 SER B C 1
ATOM 3025 O O . SER B 1 49 ? -17 -14.945 2.258 1 90.69 49 SER B O 1
ATOM 3027 N N . ARG B 1 50 ? -18.828 -15.594 1.167 1 89.44 50 ARG B N 1
ATOM 3028 C CA . ARG B 1 50 ? -19.734 -15.289 2.27 1 89.44 50 ARG B CA 1
ATOM 3029 C C . ARG B 1 50 ? -19.344 -16.062 3.527 1 89.44 50 ARG B C 1
ATOM 3031 O O . ARG B 1 50 ? -19.266 -15.477 4.613 1 89.44 50 ARG B O 1
ATOM 3038 N N . THR B 1 51 ? -19.109 -17.297 3.324 1 88.31 51 THR B N 1
ATOM 3039 C CA . THR B 1 51 ? -18.734 -18.141 4.445 1 88.31 51 THR B CA 1
ATOM 3040 C C . THR B 1 51 ? -17.359 -17.766 4.992 1 88.31 51 THR B C 1
ATOM 3042 O O . THR B 1 51 ? -17.156 -17.734 6.207 1 88.31 51 THR B O 1
ATOM 3045 N N . ILE B 1 52 ? -16.469 -17.516 4.125 1 87.06 52 ILE B N 1
ATOM 3046 C CA . ILE B 1 52 ? -15.117 -17.141 4.527 1 87.06 52 ILE B CA 1
ATOM 3047 C C . ILE B 1 52 ? -15.156 -15.859 5.352 1 87.06 52 ILE B C 1
ATOM 3049 O O . ILE B 1 52 ? -14.547 -15.781 6.414 1 87.06 52 ILE B O 1
ATOM 3053 N N . PHE B 1 53 ? -15.891 -14.852 4.941 1 82.94 53 PHE B N 1
ATOM 3054 C CA . PHE B 1 53 ? -16.016 -13.609 5.684 1 82.94 53 PHE B CA 1
ATOM 3055 C C . PHE B 1 53 ? -16.672 -13.852 7.039 1 82.94 53 PHE B C 1
ATOM 3057 O O . PHE B 1 53 ? -16.281 -13.25 8.039 1 82.94 53 PHE B O 1
ATOM 3064 N N . HIS B 1 54 ? -17.625 -14.719 7.031 1 82.62 54 HIS B N 1
ATOM 3065 C CA . HIS B 1 54 ? -18.281 -15.07 8.289 1 82.62 54 HIS B CA 1
ATOM 3066 C C . HIS B 1 54 ? -17.297 -15.719 9.258 1 82.62 54 HIS B C 1
ATOM 3068 O O . HIS B 1 54 ? -17.219 -15.328 10.422 1 82.62 54 HIS B O 1
ATOM 3074 N N . MET B 1 55 ? -16.547 -16.688 8.727 1 78.31 55 MET B N 1
ATOM 3075 C CA . MET B 1 55 ? -15.578 -17.406 9.547 1 78.31 55 MET B CA 1
ATOM 3076 C C . MET B 1 55 ? -14.5 -16.484 10.086 1 78.31 55 MET B C 1
ATOM 3078 O O . MET B 1 55 ? -13.953 -16.703 11.164 1 78.31 55 MET B O 1
ATOM 3082 N N . CYS B 1 56 ? -14.273 -15.508 9.289 1 75.38 56 CYS B N 1
ATOM 3083 C CA . CYS B 1 56 ? -13.227 -14.57 9.672 1 75.38 56 CYS B CA 1
ATOM 3084 C C . CYS B 1 56 ? -13.789 -13.453 10.547 1 75.38 56 CYS B C 1
ATOM 3086 O O . CYS B 1 56 ? -13.086 -12.492 10.859 1 75.38 56 CYS B O 1
ATOM 3088 N N . GLY B 1 57 ? -15.078 -13.508 10.82 1 71.12 57 GLY B N 1
ATOM 3089 C CA . GLY B 1 57 ? -15.688 -12.562 11.742 1 71.12 57 GLY B CA 1
ATOM 3090 C C . GLY B 1 57 ? -16.031 -11.234 11.094 1 71.12 57 GLY B C 1
ATOM 3091 O O . GLY B 1 57 ? -15.852 -10.18 11.703 1 71.12 57 GLY B O 1
ATOM 3092 N N . ARG B 1 58 ? -16.438 -11.359 9.883 1 73.88 58 ARG B N 1
ATOM 3093 C CA . ARG B 1 58 ? -16.797 -10.141 9.164 1 73.88 58 ARG B CA 1
ATOM 3094 C C . ARG B 1 58 ? -18.266 -10.172 8.758 1 73.88 58 ARG B C 1
ATOM 3096 O O . ARG B 1 58 ? -18.594 -10.156 7.566 1 73.88 58 ARG B O 1
ATOM 3103 N N . PRO B 1 59 ? -19.125 -10.07 9.703 1 71 59 PRO B N 1
ATOM 3104 C CA . PRO B 1 59 ? -20.547 -10.086 9.375 1 71 59 PRO B CA 1
ATOM 3105 C C . PRO B 1 59 ? -20.969 -8.883 8.531 1 71 59 PRO B C 1
ATOM 3107 O O . PRO B 1 59 ? -21.969 -8.961 7.797 1 71 59 PRO B O 1
ATOM 3110 N N . ASP B 1 60 ? -20.234 -7.863 8.68 1 68.06 60 ASP B N 1
ATOM 3111 C CA . ASP B 1 60 ? -20.516 -6.668 7.891 1 68.06 60 ASP B CA 1
ATOM 3112 C C . ASP B 1 60 ? -20.391 -6.945 6.395 1 68.06 60 ASP B C 1
ATOM 3114 O O . ASP B 1 60 ? -21.25 -6.559 5.609 1 68.06 60 ASP B O 1
ATOM 3118 N N . VAL B 1 61 ? -19.359 -7.586 6.125 1 72.62 61 VAL B N 1
ATOM 3119 C CA . VAL B 1 61 ? -19.156 -7.906 4.715 1 72.62 61 VAL B CA 1
ATOM 3120 C C . VAL B 1 61 ? -20.188 -8.938 4.27 1 72.62 61 VAL B C 1
ATOM 3122 O O . VAL B 1 61 ? -20.688 -8.883 3.139 1 72.62 61 VAL B O 1
ATOM 3125 N N . VAL B 1 62 ? -20.516 -9.82 5.141 1 78.75 62 VAL B N 1
ATOM 3126 C CA . VAL B 1 62 ? -21.547 -10.797 4.832 1 78.75 62 VAL B CA 1
ATOM 3127 C C . VAL B 1 62 ? -22.859 -10.078 4.516 1 78.75 62 VAL B C 1
ATOM 3129 O O . VAL B 1 62 ? -23.547 -10.414 3.541 1 78.75 62 VAL B O 1
ATOM 3132 N N . ARG B 1 63 ? -23.125 -9.094 5.285 1 73.62 63 ARG B N 1
ATOM 3133 C CA . ARG B 1 63 ? -24.344 -8.32 5.066 1 73.62 63 ARG B CA 1
ATOM 3134 C C . ARG B 1 63 ? -24.312 -7.613 3.717 1 73.62 63 ARG B C 1
ATOM 3136 O O . ARG B 1 63 ? -25.344 -7.484 3.047 1 73.62 63 ARG B O 1
ATOM 3143 N N . MET B 1 64 ? -23.156 -7.238 3.395 1 71.81 64 MET B N 1
ATOM 3144 C CA . MET B 1 64 ? -23.031 -6.586 2.096 1 71.81 64 MET B CA 1
ATOM 3145 C C . MET B 1 64 ? -23.266 -7.574 0.96 1 71.81 64 MET B C 1
ATOM 3147 O O . MET B 1 64 ? -23.891 -7.23 -0.046 1 71.81 64 MET B O 1
ATOM 3151 N N . ILE B 1 65 ? -22.781 -8.68 1.144 1 74.69 65 ILE B N 1
ATOM 3152 C CA . ILE B 1 65 ? -22.953 -9.727 0.138 1 74.69 65 ILE B CA 1
ATOM 3153 C C . ILE B 1 65 ? -24.438 -10.094 0.034 1 74.69 65 ILE B C 1
ATOM 3155 O O . ILE B 1 65 ? -24.953 -10.344 -1.062 1 74.69 65 ILE B O 1
ATOM 3159 N N . ASP B 1 66 ? -25.094 -10.047 1.138 1 77.25 66 ASP B N 1
ATOM 3160 C CA . ASP B 1 66 ? -26.5 -10.445 1.187 1 77.25 66 ASP B CA 1
ATOM 3161 C C . ASP B 1 66 ? -27.406 -9.32 0.71 1 77.25 66 ASP B C 1
ATOM 3163 O O . ASP B 1 66 ? -28.578 -9.547 0.412 1 77.25 66 ASP B O 1
ATOM 3167 N N . ASP B 1 67 ? -26.875 -8.188 0.757 1 69.56 67 ASP B N 1
ATOM 3168 C CA . ASP B 1 67 ? -27.672 -7.027 0.385 1 69.56 67 ASP B CA 1
ATOM 3169 C C . ASP B 1 67 ? -27.609 -6.77 -1.118 1 69.56 67 ASP B C 1
ATOM 3171 O O . ASP B 1 67 ? -26.547 -6.473 -1.656 1 69.56 67 ASP B O 1
ATOM 3175 N N . PRO B 1 68 ? -28.719 -6.898 -1.729 1 66.75 68 PRO B N 1
ATOM 3176 C CA . PRO B 1 68 ? -28.734 -6.711 -3.182 1 66.75 68 PRO B CA 1
ATOM 3177 C C . PRO B 1 68 ? -28.281 -5.312 -3.6 1 66.75 68 PRO B C 1
ATOM 3179 O O . PRO B 1 68 ? -27.953 -5.09 -4.77 1 66.75 68 PRO B O 1
ATOM 3182 N N . ALA B 1 69 ? -28.281 -4.465 -2.656 1 61.03 69 ALA B N 1
ATOM 3183 C CA . ALA B 1 69 ? -27.859 -3.104 -2.975 1 61.03 69 ALA B CA 1
ATOM 3184 C C . ALA B 1 69 ? -26.359 -3.045 -3.287 1 61.03 69 ALA B C 1
ATOM 3186 O O . ALA B 1 69 ? -25.891 -2.098 -3.92 1 61.03 69 ALA B O 1
ATOM 3187 N N . TYR B 1 70 ? -25.734 -4.18 -2.83 1 62.22 70 TYR B N 1
ATOM 3188 C CA . TYR B 1 70 ? -24.297 -4.18 -3.047 1 62.22 70 TYR B CA 1
ATOM 3189 C C . TYR B 1 70 ? -23.922 -5.09 -4.207 1 62.22 70 TYR B C 1
ATOM 3191 O O . TYR B 1 70 ? -24.625 -6.062 -4.496 1 62.22 70 TYR B O 1
ATOM 3199 N N . VAL B 1 71 ? -22.781 -4.684 -4.816 1 62.38 71 VAL B N 1
ATOM 3200 C CA . VAL B 1 71 ? -22.359 -5.387 -6.023 1 62.38 71 VAL B CA 1
ATOM 3201 C C . VAL B 1 71 ? -21.406 -6.523 -5.648 1 62.38 71 VAL B C 1
ATOM 3203 O O . VAL B 1 71 ? -20.719 -7.066 -6.508 1 62.38 71 VAL B O 1
ATOM 3206 N N . ILE B 1 72 ? -21.359 -6.863 -4.469 1 70.06 72 ILE B N 1
ATOM 3207 C CA . ILE B 1 72 ? -20.516 -7.992 -4.09 1 70.06 72 ILE B CA 1
ATOM 3208 C C . ILE B 1 72 ? -21.344 -9.273 -4.066 1 70.06 72 ILE B C 1
ATOM 3210 O O . ILE B 1 72 ? -22.312 -9.375 -3.312 1 70.06 72 ILE B O 1
ATOM 3214 N N . ASP B 1 73 ? -21.016 -10.133 -5.008 1 78.44 73 ASP B N 1
ATOM 3215 C CA . ASP B 1 73 ? -21.703 -11.414 -5.062 1 78.44 73 ASP B CA 1
ATOM 3216 C C . ASP B 1 73 ? -20.922 -12.5 -4.332 1 78.44 73 ASP B C 1
ATOM 3218 O O . ASP B 1 73 ? -19.688 -12.445 -4.277 1 78.44 73 ASP B O 1
ATOM 3222 N N . ASP B 1 74 ? -21.719 -13.297 -3.781 1 87.12 74 ASP B N 1
ATOM 3223 C CA . ASP B 1 74 ? -21.062 -14.484 -3.252 1 87.12 74 ASP B CA 1
ATOM 3224 C C . ASP B 1 74 ? -20.391 -15.289 -4.367 1 87.12 74 ASP B C 1
ATOM 3226 O O . ASP B 1 74 ? -20.953 -15.43 -5.457 1 87.12 74 ASP B O 1
ATOM 3230 N N . GLU B 1 75 ? -19.203 -15.633 -4.172 1 88.69 75 GLU B N 1
ATOM 3231 C CA . GLU B 1 75 ? -18.453 -16.422 -5.145 1 88.69 75 GLU B CA 1
ATOM 3232 C C . GLU B 1 75 ? -17.562 -17.453 -4.453 1 88.69 75 GLU B C 1
ATOM 3234 O O . GLU B 1 75 ? -17.219 -17.297 -3.279 1 88.69 75 GLU B O 1
ATOM 3239 N N . ILE B 1 76 ? -17.312 -18.516 -5.199 1 90.62 76 ILE B N 1
ATOM 3240 C CA . ILE B 1 76 ? -16.312 -19.469 -4.715 1 90.62 76 ILE B CA 1
ATOM 3241 C C . ILE B 1 76 ? -14.906 -18.906 -4.949 1 90.62 76 ILE B C 1
ATOM 3243 O O . ILE B 1 76 ? -14.547 -18.578 -6.078 1 90.62 76 ILE B O 1
ATOM 3247 N N . VAL B 1 77 ? -14.211 -18.828 -3.859 1 91 77 VAL B N 1
ATOM 3248 C CA . VAL B 1 77 ? -12.883 -18.219 -3.941 1 91 77 VAL B CA 1
ATOM 3249 C C . VAL B 1 77 ? -11.852 -19.141 -3.299 1 91 77 VAL B C 1
ATOM 3251 O O . VAL B 1 77 ? -12.195 -20 -2.473 1 91 77 VAL B O 1
ATOM 3254 N N . ALA B 1 78 ? -10.648 -19.016 -3.803 1 89.75 78 ALA B N 1
ATOM 3255 C CA . ALA B 1 78 ? -9.492 -19.641 -3.174 1 89.75 78 ALA B CA 1
ATOM 3256 C C . ALA B 1 78 ? -8.578 -18.594 -2.539 1 89.75 78 ALA B C 1
ATOM 3258 O O . ALA B 1 78 ? -8.18 -17.625 -3.193 1 89.75 78 ALA B O 1
ATOM 3259 N N . VAL B 1 79 ? -8.328 -18.781 -1.259 1 85.69 79 VAL B N 1
ATOM 3260 C CA . VAL B 1 79 ? -7.406 -17.906 -0.537 1 85.69 79 VAL B CA 1
ATOM 3261 C C . VAL B 1 79 ? -6.039 -18.578 -0.432 1 85.69 79 VAL B C 1
ATOM 3263 O O . VAL B 1 79 ? -5.91 -19.656 0.148 1 85.69 79 VAL B O 1
ATOM 3266 N N . PRO B 1 80 ? -5.062 -17.984 -1.032 1 83.19 80 PRO B N 1
ATOM 3267 C CA . PRO B 1 80 ? -3.736 -18.609 -0.99 1 83.19 80 PRO B CA 1
ATOM 3268 C C . PRO B 1 80 ? -3.127 -18.594 0.41 1 83.19 80 PRO B C 1
ATOM 3270 O O . PRO B 1 80 ? -3.566 -17.844 1.275 1 83.19 80 PRO B O 1
ATOM 3273 N N . ILE B 1 81 ? -2.197 -19.438 0.612 1 78.75 81 ILE B N 1
ATOM 3274 C CA . ILE B 1 81 ? -1.422 -19.438 1.848 1 78.75 81 ILE B CA 1
ATOM 3275 C C . ILE B 1 81 ? -0.611 -18.141 1.945 1 78.75 81 ILE B C 1
ATOM 3277 O O . ILE B 1 81 ? -0.349 -17.5 0.933 1 78.75 81 ILE B O 1
ATOM 3281 N N . GLY B 1 82 ? -0.259 -17.812 3.1 1 71.12 82 GLY B N 1
ATOM 3282 C CA . GLY B 1 82 ? 0.641 -16.688 3.299 1 71.12 82 GLY B CA 1
ATOM 3283 C C . GLY B 1 82 ? -0.077 -15.352 3.355 1 71.12 82 GLY B C 1
ATOM 3284 O O . GLY B 1 82 ? 0.562 -14.297 3.414 1 71.12 82 GLY B O 1
ATOM 3285 N N . CYS B 1 83 ? -1.406 -15.422 3.252 1 73.31 83 CYS B N 1
ATOM 3286 C CA . CYS B 1 83 ? -2.148 -14.172 3.334 1 73.31 83 CYS B CA 1
ATOM 3287 C C . CYS B 1 83 ? -3.266 -14.266 4.363 1 73.31 83 CYS B C 1
ATOM 3289 O O . CYS B 1 83 ? -3.643 -15.359 4.777 1 73.31 83 CYS B O 1
ATOM 3291 N N . PHE B 1 84 ? -3.777 -13.062 4.746 1 72 84 PHE B N 1
ATOM 3292 C CA . PHE B 1 84 ? -5.008 -13.008 5.531 1 72 84 PHE B CA 1
ATOM 3293 C C . PHE B 1 84 ? -6.23 -13.023 4.621 1 72 84 PHE B C 1
ATOM 3295 O O . PHE B 1 84 ? -6.34 -12.203 3.705 1 72 84 PHE B O 1
ATOM 3302 N N . PRO B 1 85 ? -7.109 -13.891 4.895 1 76.62 85 PRO B N 1
ATOM 3303 C CA . PRO B 1 85 ? -8.211 -14.094 3.955 1 76.62 85 PRO B CA 1
ATOM 3304 C C . PRO B 1 85 ? -9.016 -12.812 3.705 1 76.62 85 PRO B C 1
ATOM 3306 O O . PRO B 1 85 ? -9.289 -12.469 2.555 1 76.62 85 PRO B O 1
ATOM 3309 N N . VAL B 1 86 ? -9.328 -12.117 4.738 1 74.69 86 VAL B N 1
ATOM 3310 C CA . VAL B 1 86 ? -10.18 -10.938 4.625 1 74.69 86 VAL B CA 1
ATOM 3311 C C . VAL B 1 86 ? -9.453 -9.859 3.824 1 74.69 86 VAL B C 1
ATOM 3313 O O . VAL B 1 86 ? -10.008 -9.297 2.877 1 74.69 86 VAL B O 1
ATOM 3316 N N . SER B 1 87 ? -8.227 -9.648 4.176 1 71.38 87 SER B N 1
ATOM 3317 C CA . SER B 1 87 ? -7.445 -8.625 3.486 1 71.38 87 SER B CA 1
ATOM 3318 C C . SER B 1 87 ? -7.234 -8.984 2.02 1 71.38 87 SER B C 1
ATOM 3320 O O . SER B 1 87 ? -7.297 -8.117 1.146 1 71.38 87 SER B O 1
ATOM 3322 N N . PHE B 1 88 ? -7.031 -10.195 1.839 1 77.12 88 PHE B N 1
ATOM 3323 C CA . PHE B 1 88 ? -6.816 -10.672 0.476 1 77.12 88 PHE B CA 1
ATOM 3324 C C . PHE B 1 88 ? -8.055 -10.445 -0.378 1 77.12 88 PHE B C 1
ATOM 3326 O O . PHE B 1 88 ? -7.973 -9.859 -1.462 1 77.12 88 PHE B O 1
ATOM 3333 N N . LEU B 1 89 ? -9.156 -10.891 0.094 1 80.31 89 LEU B N 1
ATOM 3334 C CA . LEU B 1 89 ? -10.391 -10.812 -0.678 1 80.31 89 LEU B CA 1
ATOM 3335 C C . LEU B 1 89 ? -10.844 -9.367 -0.84 1 80.31 89 LEU B C 1
ATOM 3337 O O . LEU B 1 89 ? -11.242 -8.953 -1.932 1 80.31 89 LEU B O 1
ATOM 3341 N N . LEU B 1 90 ? -10.734 -8.57 0.17 1 74.12 90 LEU B N 1
ATOM 3342 C CA . LEU B 1 90 ? -11.18 -7.18 0.091 1 74.12 90 LEU B CA 1
ATOM 3343 C C . LEU B 1 90 ? -10.289 -6.375 -0.843 1 74.12 90 LEU B C 1
ATOM 3345 O O . LEU B 1 90 ? -10.773 -5.523 -1.591 1 74.12 90 LEU B O 1
ATOM 3349 N N . SER B 1 91 ? -9.023 -6.668 -0.729 1 71.75 91 SER B N 1
ATOM 3350 C CA . SER B 1 91 ? -8.102 -5.996 -1.643 1 71.75 91 SER B CA 1
ATOM 3351 C C . SER B 1 91 ? -8.414 -6.344 -3.096 1 71.75 91 SER B C 1
ATOM 3353 O O . SER B 1 91 ? -8.383 -5.473 -3.967 1 71.75 91 SER B O 1
ATOM 3355 N N . ARG B 1 92 ? -8.672 -7.605 -3.295 1 75.62 92 ARG B N 1
ATOM 3356 C CA . ARG B 1 92 ? -9.047 -8.031 -4.637 1 75.62 92 ARG B CA 1
ATOM 3357 C C . ARG B 1 92 ? -10.305 -7.316 -5.109 1 75.62 92 ARG B C 1
ATOM 3359 O O . ARG B 1 92 ? -10.359 -6.824 -6.238 1 75.62 92 ARG B O 1
ATOM 3366 N N . TYR B 1 93 ? -11.258 -7.281 -4.246 1 74.19 93 TYR B N 1
ATOM 3367 C CA . TYR B 1 93 ? -12.516 -6.641 -4.605 1 74.19 93 TYR B CA 1
ATOM 3368 C C . TYR B 1 93 ? -12.312 -5.156 -4.898 1 74.19 93 TYR B C 1
ATOM 3370 O O . TYR B 1 93 ? -12.922 -4.613 -5.82 1 74.19 93 TYR B O 1
ATOM 3378 N N . GLN B 1 94 ? -11.508 -4.59 -4.156 1 70.81 94 GLN B N 1
ATOM 3379 C CA . GLN B 1 94 ? -11.188 -3.184 -4.371 1 70.81 94 GLN B CA 1
ATOM 3380 C C . GLN B 1 94 ? -10.492 -2.979 -5.715 1 70.81 94 GLN B C 1
ATOM 3382 O O . GLN B 1 94 ? -10.883 -2.1 -6.492 1 70.81 94 GLN B O 1
ATOM 3387 N N . ASP B 1 95 ? -9.562 -3.77 -5.922 1 69.12 95 ASP B N 1
ATOM 3388 C CA . ASP B 1 95 ? -8.758 -3.645 -7.133 1 69.12 95 ASP B CA 1
ATOM 3389 C C . ASP B 1 95 ? -9.594 -3.932 -8.375 1 69.12 95 ASP B C 1
ATOM 3391 O O . ASP B 1 95 ? -9.344 -3.375 -9.445 1 69.12 95 ASP B O 1
ATOM 3395 N N . GLU B 1 96 ? -10.602 -4.824 -8.148 1 68.69 96 GLU B N 1
ATOM 3396 C CA . GLU B 1 96 ? -11.477 -5.203 -9.258 1 68.69 96 GLU B CA 1
ATOM 3397 C C . GLU B 1 96 ? -12.641 -4.23 -9.398 1 68.69 96 GLU B C 1
ATOM 3399 O O . GLU B 1 96 ? -13.461 -4.363 -10.312 1 68.69 96 GLU B O 1
ATOM 3404 N N . GLY B 1 97 ? -12.695 -3.262 -8.453 1 61.69 97 GLY B N 1
ATOM 3405 C CA . GLY B 1 97 ? -13.742 -2.256 -8.516 1 61.69 97 GLY B CA 1
ATOM 3406 C C . GLY B 1 97 ? -15.078 -2.752 -7.992 1 61.69 97 GLY B C 1
ATOM 3407 O O . GLY B 1 97 ? -16.109 -2.143 -8.25 1 61.69 97 GLY B O 1
ATOM 3408 N N . ILE B 1 98 ? -15.055 -3.932 -7.449 1 62.72 98 ILE B N 1
ATOM 3409 C CA . ILE B 1 98 ? -16.281 -4.527 -6.91 1 62.72 98 ILE B CA 1
ATOM 3410 C C . ILE B 1 98 ? -16.641 -3.854 -5.594 1 62.72 98 ILE B C 1
ATOM 3412 O O . ILE B 1 98 ? -17.812 -3.607 -5.32 1 62.72 98 ILE B O 1
ATOM 3416 N N . PHE B 1 99 ? -15.664 -3.77 -4.75 1 56.34 99 PHE B N 1
ATOM 3417 C CA . PHE B 1 99 ? -15.891 -3.119 -3.463 1 56.34 99 PHE B CA 1
ATOM 3418 C C . PHE B 1 99 ? -15.664 -1.615 -3.57 1 56.34 99 PHE B C 1
ATOM 3420 O O . PHE B 1 99 ? -14.57 -1.171 -3.93 1 56.34 99 PHE B O 1
ATOM 3427 N N . PRO B 1 100 ? -16.828 -0.916 -3.709 1 49.06 100 PRO B N 1
ATOM 3428 C CA . PRO B 1 100 ? -16.703 0.514 -4.004 1 49.06 100 PRO B CA 1
ATOM 3429 C C . PRO B 1 100 ? -15.938 1.271 -2.924 1 49.06 100 PRO B C 1
ATOM 3431 O O . PRO B 1 100 ? -16.547 1.873 -2.035 1 49.06 100 PRO B O 1
ATOM 3434 N N . TRP B 1 101 ? -14.867 0.764 -2.506 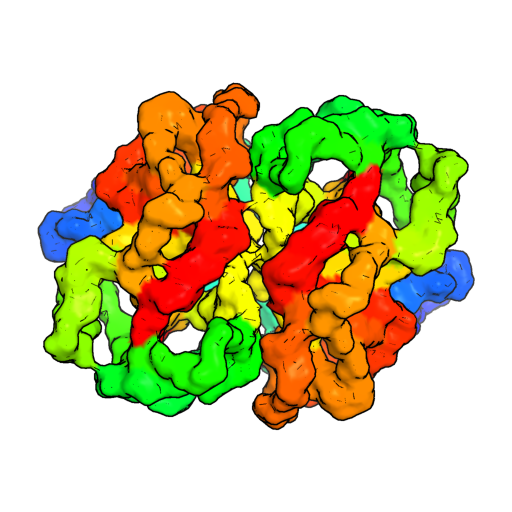1 47.16 101 TRP B N 1
ATOM 3435 C CA . TRP B 1 101 ? -14.352 1.75 -1.56 1 47.16 101 TRP B CA 1
ATOM 3436 C C . TRP B 1 101 ? -14.484 3.162 -2.119 1 47.16 101 TRP B C 1
ATOM 3438 O O . TRP B 1 101 ? -14.734 4.109 -1.373 1 47.16 101 TRP B O 1
ATOM 3448 N N . ASP B 1 102 ? -14.172 3.262 -3.4 1 43.94 102 ASP B N 1
ATOM 3449 C CA . ASP B 1 102 ? -14.297 4.562 -4.055 1 43.94 102 ASP B CA 1
ATOM 3450 C C . ASP B 1 102 ? -15.664 4.715 -4.715 1 43.94 102 ASP B C 1
ATOM 3452 O O . ASP B 1 102 ? -15.922 5.699 -5.414 1 43.94 102 ASP B O 1
ATOM 3456 N N . HIS B 1 103 ? -16.422 3.627 -4.59 1 39.16 103 HIS B N 1
ATOM 3457 C CA . HIS B 1 103 ? -17.719 3.785 -5.246 1 39.16 103 HIS B CA 1
ATOM 3458 C C . HIS B 1 103 ? -18.641 4.691 -4.434 1 39.16 103 HIS B C 1
ATOM 3460 O O . HIS B 1 103 ? -18.891 4.438 -3.254 1 39.16 103 HIS B O 1
ATOM 3466 N N . VAL B 1 104 ? -18.734 5.891 -4.777 1 34.72 104 VAL B N 1
ATOM 3467 C CA . VAL B 1 104 ? -19.828 6.781 -4.391 1 34.72 104 VAL B CA 1
ATOM 3468 C C . VAL B 1 104 ? -21.141 6.297 -5.008 1 34.72 104 VAL B C 1
ATOM 3470 O O . VAL B 1 104 ? -21.25 6.195 -6.23 1 34.72 104 VAL B O 1
ATOM 3473 N N . PRO B 1 105 ? -22.078 5.848 -4.395 1 34.03 105 PRO B N 1
ATOM 3474 C CA . PRO B 1 105 ? -23.391 5.566 -4.98 1 34.03 105 PRO B CA 1
ATOM 3475 C C . PRO B 1 105 ? -23.953 6.742 -5.777 1 34.03 105 PRO B C 1
ATOM 3477 O O . PRO B 1 105 ? -23.906 7.883 -5.309 1 34.03 105 PRO B O 1
ATOM 3480 N N . GLY B 1 106 ? -24.672 6.434 -7.082 1 33.53 106 GLY B N 1
ATOM 3481 C CA . GLY B 1 106 ? -25.188 7.402 -8.039 1 33.53 106 GLY B CA 1
ATOM 3482 C C . GLY B 1 106 ? -24.109 7.984 -8.93 1 33.53 106 GLY B C 1
ATOM 3483 O O . GLY B 1 106 ? -24.406 8.695 -9.891 1 33.53 106 GLY B O 1
ATOM 3484 N N . LEU B 1 107 ? -23.203 8.438 -8.32 1 32.69 107 LEU B N 1
ATOM 3485 C CA . LEU B 1 107 ? -22.125 8.672 -9.281 1 32.69 107 LEU B CA 1
ATOM 3486 C C . LEU B 1 107 ? -21.734 7.383 -9.984 1 32.69 107 LEU B C 1
ATOM 3488 O O . LEU B 1 107 ? -21.703 6.316 -9.367 1 32.69 107 LEU B O 1
ATOM 3492 N N . GLU B 1 108 ? -22.188 7.184 -11.094 1 31.61 108 GLU B N 1
ATOM 3493 C CA . GLU B 1 108 ? -21.469 6.164 -11.852 1 31.61 108 GLU B CA 1
ATOM 3494 C C . GLU B 1 108 ? -20.078 5.93 -11.266 1 31.61 108 GLU B C 1
ATOM 3496 O O . GLU B 1 108 ? -19.359 6.879 -10.945 1 31.61 108 GLU B O 1
ATOM 3501 N N . SER B 1 109 ? -20.031 5.07 -10.297 1 35.03 109 SER B N 1
ATOM 3502 C CA . SER B 1 109 ? -18.734 4.703 -9.758 1 35.03 109 SER B CA 1
ATOM 3503 C C . SER B 1 109 ? -17.594 5.285 -10.594 1 35.03 109 SER B C 1
ATOM 3505 O O . SER B 1 109 ? -17.406 4.879 -11.742 1 35.03 109 SER B O 1
ATOM 3507 N N . GLY B 1 110 ? -17.656 6.516 -10.781 1 34.34 110 GLY B N 1
ATOM 3508 C CA . GLY B 1 110 ? -16.547 6.879 -11.641 1 34.34 110 GLY B CA 1
ATOM 3509 C C . GLY B 1 110 ? -15.375 5.918 -11.539 1 34.34 110 GLY B C 1
ATOM 3510 O O . GLY B 1 110 ? -14.953 5.562 -10.438 1 34.34 110 GLY B O 1
ATOM 3511 N N . ALA B 1 111 ? -15.477 5.066 -12.438 1 35.47 111 ALA B N 1
ATOM 3512 C CA . ALA B 1 111 ? -14.602 3.936 -12.742 1 35.47 111 ALA B CA 1
ATOM 3513 C C . ALA B 1 111 ? -13.156 4.246 -12.359 1 35.47 111 ALA B C 1
ATOM 3515 O O . ALA B 1 111 ? -12.547 5.156 -12.93 1 35.47 111 ALA B O 1
ATOM 3516 N N . VAL B 1 112 ? -12.93 4.621 -11.086 1 41.66 112 VAL B N 1
ATOM 3517 C CA . VAL B 1 112 ? -11.484 4.48 -10.992 1 41.66 112 VAL B CA 1
ATOM 3518 C C . VAL B 1 112 ? -10.984 3.535 -12.078 1 41.66 112 VAL B C 1
ATOM 3520 O O . VAL B 1 112 ? -11.555 2.465 -12.289 1 41.66 112 VAL B O 1
ATOM 3523 N N . LYS B 1 113 ? -10.609 4.234 -13.102 1 48.22 113 LY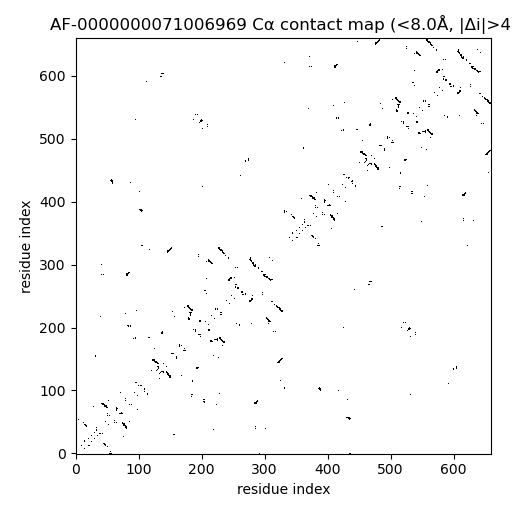S B N 1
ATOM 3524 C CA . LYS B 1 113 ? -10.102 3.428 -14.211 1 48.22 113 LYS B CA 1
ATOM 3525 C C . LYS B 1 113 ? -9.516 2.109 -13.703 1 48.22 113 LYS B C 1
ATOM 3527 O O . LYS B 1 113 ? -8.594 2.104 -12.891 1 48.22 113 LYS B O 1
ATOM 3532 N N . LYS B 1 114 ? -10.398 1.004 -13.711 1 55.38 114 LYS B N 1
ATOM 3533 C CA . LYS B 1 114 ? -9.969 -0.389 -13.648 1 55.38 114 LYS B CA 1
ATOM 3534 C C . LYS B 1 114 ? -8.75 -0.631 -14.539 1 55.38 114 LYS B C 1
ATOM 3536 O O . LYS B 1 114 ? -8.727 -0.198 -15.695 1 55.38 114 LYS B O 1
ATOM 3541 N N . CYS B 1 115 ? -7.707 -0.757 -13.789 1 71.25 115 CYS B N 1
ATOM 3542 C CA . CYS B 1 115 ? -6.582 -1.188 -14.617 1 71.25 115 CYS B CA 1
ATOM 3543 C C . CYS B 1 115 ? -6.984 -2.35 -15.523 1 71.25 115 CYS B C 1
ATOM 3545 O O . CYS B 1 115 ? -7.664 -3.277 -15.078 1 71.25 115 CYS B O 1
ATOM 3547 N N . SER B 1 116 ? -6.887 -2.061 -16.828 1 82.62 116 SER B N 1
ATOM 3548 C CA . SER B 1 116 ? -7.199 -3.102 -17.797 1 82.62 116 SER B CA 1
ATOM 3549 C C . SER B 1 116 ? -5.93 -3.643 -18.453 1 82.62 116 SER B C 1
ATOM 3551 O O . SER B 1 116 ? -4.879 -3.002 -18.406 1 82.62 116 SER B O 1
ATOM 3553 N N . ILE B 1 117 ? -6.152 -4.816 -18.938 1 92.5 117 ILE B N 1
ATOM 3554 C CA . ILE B 1 117 ? -5.07 -5.383 -19.734 1 92.5 117 ILE B CA 1
ATOM 3555 C C . ILE B 1 117 ? -4.828 -4.508 -20.969 1 92.5 117 ILE B C 1
ATOM 3557 O O . ILE B 1 117 ? -5.773 -4.137 -21.656 1 92.5 117 ILE B O 1
ATOM 3561 N N . PRO B 1 118 ? -3.615 -4.172 -21.188 1 92.44 118 PRO B N 1
ATOM 3562 C CA . PRO B 1 118 ? -3.357 -3.389 -22.406 1 92.44 118 PRO B CA 1
ATOM 3563 C C . PRO B 1 118 ? -3.914 -4.051 -23.672 1 92.44 118 PRO B C 1
ATOM 3565 O O . PRO B 1 118 ? -3.795 -5.266 -23.828 1 92.44 118 PRO B O 1
ATOM 3568 N N . ALA B 1 119 ? -4.438 -3.277 -24.516 1 91.94 119 ALA B N 1
ATOM 3569 C CA . ALA B 1 119 ? -5.145 -3.771 -25.688 1 91.94 119 ALA B CA 1
ATOM 3570 C C . ALA B 1 119 ? -4.199 -4.52 -26.625 1 91.94 119 ALA B C 1
ATOM 3572 O O . ALA B 1 119 ? -4.613 -5.438 -27.328 1 91.94 119 ALA B O 1
ATOM 3573 N N . SER B 1 120 ? -3 -4.199 -26.672 1 95.06 120 SER B N 1
ATOM 3574 C CA . SER B 1 120 ? -2.029 -4.781 -27.594 1 95.06 120 SER B CA 1
ATOM 3575 C C . SER B 1 120 ? -1.65 -6.199 -27.172 1 95.06 120 SER B C 1
ATOM 3577 O O . SER B 1 120 ? -1.032 -6.934 -27.938 1 95.06 120 SER B O 1
ATOM 3579 N N . VAL B 1 121 ? -2.01 -6.531 -25.969 1 96.75 121 VAL B N 1
ATOM 3580 C CA . VAL B 1 121 ? -1.681 -7.867 -25.469 1 96.75 121 VAL B CA 1
ATOM 3581 C C . VAL B 1 121 ? -2.705 -8.875 -25.984 1 96.75 121 VAL B C 1
ATOM 3583 O O . VAL B 1 121 ? -3.906 -8.719 -25.766 1 96.75 121 VAL B O 1
ATOM 3586 N N . THR B 1 122 ? -2.188 -9.875 -26.625 1 96.56 122 THR B N 1
ATOM 3587 C CA . THR B 1 122 ? -3.059 -10.883 -27.234 1 96.56 122 THR B CA 1
ATOM 3588 C C . THR B 1 122 ? -2.811 -12.258 -26.609 1 96.56 122 THR B C 1
ATOM 3590 O O . THR B 1 122 ? -2.115 -12.375 -25.609 1 96.56 122 THR B O 1
ATOM 3593 N N . GLU B 1 123 ? -3.387 -13.258 -27.297 1 95.56 123 GLU B N 1
ATOM 3594 C CA . GLU B 1 123 ? -3.283 -14.625 -26.781 1 95.56 123 GLU B CA 1
ATOM 3595 C C . GLU B 1 123 ? -1.999 -15.297 -27.266 1 95.56 123 GLU B C 1
ATOM 3597 O O . GLU B 1 123 ? -1.691 -16.422 -26.859 1 95.56 123 GLU B O 1
ATOM 3602 N N . THR B 1 124 ? -1.306 -14.602 -28.031 1 96.38 124 THR B N 1
ATOM 3603 C CA . THR B 1 124 ? -0.018 -15.102 -28.5 1 96.38 124 THR B CA 1
ATOM 3604 C C . THR B 1 124 ? 1.129 -14.328 -27.859 1 96.38 124 THR B C 1
ATOM 3606 O O . THR B 1 124 ? 1.093 -13.102 -27.781 1 96.38 124 THR B O 1
ATOM 3609 N N . VAL B 1 125 ? 2.07 -15.094 -27.453 1 97.56 125 VAL B N 1
ATOM 3610 C CA . VAL B 1 125 ? 3.221 -14.469 -26.812 1 97.56 125 VAL B CA 1
ATOM 3611 C C . VAL B 1 125 ? 3.902 -13.516 -27.797 1 97.56 125 VAL B C 1
ATOM 3613 O O . VAL B 1 125 ? 4.18 -13.883 -28.938 1 97.56 125 VAL B O 1
ATOM 3616 N N . ALA B 1 126 ? 4.18 -12.32 -27.375 1 97.12 126 ALA B N 1
ATOM 3617 C CA . ALA B 1 126 ? 4.867 -11.32 -28.188 1 97.12 126 ALA B CA 1
ATOM 3618 C C . ALA B 1 126 ? 5.801 -10.469 -27.328 1 97.12 126 ALA B C 1
ATOM 3620 O O . ALA B 1 126 ? 5.531 -10.234 -26.156 1 97.12 126 ALA B O 1
ATOM 3621 N N . ALA B 1 127 ? 6.891 -10.133 -27.953 1 96.81 127 ALA B N 1
ATOM 3622 C CA . ALA B 1 127 ? 7.785 -9.172 -27.297 1 96.81 127 ALA B CA 1
ATOM 3623 C C . ALA B 1 127 ? 7.305 -7.738 -27.531 1 96.81 127 ALA B C 1
ATOM 3625 O O . ALA B 1 127 ? 7.098 -7.32 -28.672 1 96.81 127 ALA B O 1
ATOM 3626 N N . GLN B 1 128 ? 7.078 -7.008 -26.438 1 96.81 128 GLN B N 1
ATOM 3627 C CA . GLN B 1 128 ? 6.633 -5.621 -26.516 1 96.81 128 GLN B CA 1
ATOM 3628 C C . GLN B 1 128 ? 7.465 -4.719 -25.609 1 96.81 128 GLN B C 1
ATOM 3630 O O . GLN B 1 128 ? 8 -5.172 -24.594 1 96.81 128 GLN B O 1
ATOM 3635 N N . GLU B 1 129 ? 7.516 -3.488 -26.062 1 94.69 129 GLU B N 1
ATOM 3636 C CA . GLU B 1 129 ? 8.188 -2.508 -25.203 1 94.69 129 GLU B CA 1
ATOM 3637 C C . GLU B 1 129 ? 7.375 -2.217 -23.953 1 94.69 129 GLU B C 1
ATOM 3639 O O . GLU B 1 129 ? 6.168 -1.978 -24.031 1 94.69 129 GLU B O 1
ATOM 3644 N N . LEU B 1 130 ? 8.07 -2.23 -22.828 1 92.25 130 LEU B N 1
ATOM 3645 C CA . LEU B 1 130 ? 7.387 -2 -21.562 1 92.25 130 LEU B CA 1
ATOM 3646 C C . LEU B 1 130 ? 6.73 -0.623 -21.531 1 92.25 130 LEU B C 1
ATOM 3648 O O . LEU B 1 130 ? 5.602 -0.475 -21.062 1 92.25 130 LEU B O 1
ATOM 3652 N N . LYS B 1 131 ? 7.406 0.326 -22.094 1 88.44 131 LYS B N 1
ATOM 3653 C CA . LYS B 1 131 ? 6.887 1.69 -22.125 1 88.44 131 LYS B CA 1
ATOM 3654 C C . LYS B 1 131 ? 5.59 1.77 -22.922 1 88.44 131 LYS B C 1
ATOM 3656 O O . LYS B 1 131 ? 4.711 2.58 -22.625 1 88.44 131 LYS B O 1
ATOM 3661 N N . ALA B 1 132 ? 5.5 1.029 -23.891 1 89.12 132 ALA B N 1
ATOM 3662 C CA . ALA B 1 132 ? 4.289 1.006 -24.719 1 89.12 132 ALA B CA 1
ATOM 3663 C C . ALA B 1 132 ? 3.123 0.382 -23.953 1 89.12 132 ALA B C 1
ATOM 3665 O O . ALA B 1 132 ? 1.975 0.801 -24.109 1 89.12 132 ALA B O 1
ATOM 3666 N N . LEU B 1 133 ? 3.408 -0.603 -23.141 1 91.19 133 LEU B N 1
ATOM 3667 C CA . LEU B 1 133 ? 2.389 -1.286 -22.359 1 91.19 133 LEU B CA 1
ATOM 3668 C C . LEU B 1 133 ? 1.933 -0.418 -21.188 1 91.19 133 LEU B C 1
ATOM 3670 O O . LEU B 1 133 ? 0.733 -0.307 -20.922 1 91.19 133 LEU B O 1
ATOM 3674 N N . TYR B 1 134 ? 2.916 0.106 -20.562 1 88.94 134 TYR B N 1
ATOM 3675 C CA . TYR B 1 134 ? 2.701 0.972 -19.406 1 88.94 134 TYR B CA 1
ATOM 3676 C C . TYR B 1 134 ? 3.484 2.271 -19.547 1 88.94 134 TYR B C 1
ATOM 3678 O O . TYR B 1 134 ? 4.598 2.393 -19.047 1 88.94 134 TYR B O 1
ATOM 3686 N N . PRO B 1 135 ? 2.9 3.199 -20.078 1 85.81 135 PRO B N 1
ATOM 3687 C CA . PRO B 1 135 ? 3.59 4.441 -20.438 1 85.81 135 PRO B CA 1
ATOM 3688 C C . PRO B 1 135 ? 4.164 5.168 -19.219 1 85.81 135 PRO B C 1
ATOM 3690 O O . PRO B 1 135 ? 5.07 5.992 -19.359 1 85.81 135 PRO B O 1
ATOM 3693 N N . PHE B 1 136 ? 3.719 4.883 -18.078 1 85.5 136 PHE B N 1
ATOM 3694 C CA . PHE B 1 136 ? 4.203 5.594 -16.906 1 85.5 136 PHE B CA 1
ATOM 3695 C C . PHE B 1 136 ? 5.137 4.711 -16.078 1 85.5 136 PHE B C 1
ATOM 3697 O O . PHE B 1 136 ? 5.379 4.98 -14.906 1 85.5 136 PHE B O 1
ATOM 3704 N N . SER B 1 137 ? 5.496 3.688 -16.719 1 87.38 137 SER B N 1
ATOM 3705 C CA . SER B 1 137 ? 6.562 2.883 -16.125 1 87.38 137 SER B CA 1
ATOM 3706 C C . SER B 1 137 ? 7.934 3.453 -16.469 1 87.38 137 SER B C 1
ATOM 3708 O O . SER B 1 137 ? 8.125 4.023 -17.547 1 87.38 137 SER B O 1
ATOM 3710 N N . ARG B 1 138 ? 8.812 3.371 -15.523 1 86.62 138 ARG B N 1
ATOM 3711 C CA . ARG B 1 138 ? 10.188 3.791 -15.781 1 86.62 138 ARG B CA 1
ATOM 3712 C C . ARG B 1 138 ? 11.055 2.602 -16.172 1 86.62 138 ARG B C 1
ATOM 3714 O O . ARG B 1 138 ? 11.398 1.771 -15.328 1 86.62 138 ARG B O 1
ATOM 3721 N N . PRO B 1 139 ? 11.43 2.578 -17.422 1 80.19 139 PRO B N 1
ATOM 3722 C CA . PRO B 1 139 ? 12.219 1.427 -17.859 1 80.19 139 PRO B CA 1
ATOM 3723 C C . PRO B 1 139 ? 13.672 1.484 -17.391 1 80.19 139 PRO B C 1
ATOM 3725 O O . PRO B 1 139 ? 14.188 2.568 -17.109 1 80.19 139 PRO B O 1
ATOM 3728 N N . VAL B 1 140 ? 14.281 0.381 -17.25 1 80.38 140 VAL B N 1
ATOM 3729 C CA . VAL B 1 140 ? 15.68 0.284 -16.859 1 80.38 140 VAL B CA 1
ATOM 3730 C C . VAL B 1 140 ? 16.562 0.719 -18.031 1 80.38 140 VAL B C 1
ATOM 3732 O O . VAL B 1 140 ? 17.562 1.413 -17.828 1 80.38 140 VAL B O 1
ATOM 3735 N N . THR B 1 141 ? 16.188 0.22 -19.188 1 79.88 141 THR B N 1
ATOM 3736 C CA . THR B 1 141 ? 16.922 0.593 -20.391 1 79.88 141 THR B CA 1
ATOM 3737 C C . THR B 1 141 ? 15.953 1.068 -21.469 1 79.88 141 THR B C 1
ATOM 3739 O O . THR B 1 141 ? 14.781 0.694 -21.484 1 79.88 141 THR B O 1
ATOM 3742 N N . SER B 1 142 ? 16.562 1.885 -22.219 1 80.12 142 SER B N 1
ATOM 3743 C CA . SER B 1 142 ? 15.766 2.35 -23.344 1 80.12 142 SER B CA 1
ATOM 3744 C C . SER B 1 142 ? 15.406 1.201 -24.281 1 80.12 142 SER B C 1
ATOM 3746 O O . SER B 1 142 ? 16.266 0.378 -24.609 1 80.12 142 SER B O 1
ATOM 3748 N N . GLY B 1 143 ? 14.188 1.089 -24.625 1 82 143 GLY B N 1
ATOM 3749 C CA . GLY B 1 143 ? 13.75 0.072 -25.562 1 82 143 GLY B CA 1
ATOM 3750 C C . GLY B 1 143 ? 13.594 -1.298 -24.938 1 82 143 GLY B C 1
ATOM 3751 O O . GLY B 1 143 ? 13.516 -2.307 -25.641 1 82 143 GLY B O 1
ATOM 3752 N N . GLU B 1 144 ? 13.516 -1.287 -23.672 1 90.06 144 GLU B N 1
ATOM 3753 C CA . GLU B 1 144 ? 13.336 -2.553 -22.969 1 90.06 144 GLU B CA 1
ATOM 3754 C C . GLU B 1 144 ? 12.07 -3.273 -23.438 1 90.06 144 GLU B C 1
ATOM 3756 O O . GLU B 1 144 ? 11 -2.674 -23.484 1 90.06 144 GLU B O 1
ATOM 3761 N N . THR B 1 145 ? 12.312 -4.605 -23.812 1 94.62 145 THR B N 1
ATOM 3762 C CA . THR B 1 145 ? 11.18 -5.41 -24.25 1 94.62 145 THR B CA 1
ATOM 3763 C C . THR B 1 145 ? 10.953 -6.586 -23.312 1 94.62 145 THR B C 1
ATOM 3765 O O . THR B 1 145 ? 11.906 -7.133 -22.75 1 94.62 145 THR B O 1
ATOM 3768 N N . ILE B 1 146 ? 9.703 -6.918 -23.156 1 95.69 146 ILE B N 1
ATOM 3769 C CA . ILE B 1 146 ? 9.328 -8.086 -22.359 1 95.69 146 ILE B CA 1
ATOM 3770 C C . ILE B 1 146 ? 8.289 -8.906 -23.125 1 95.69 146 ILE B C 1
ATOM 3772 O O . ILE B 1 146 ? 7.566 -8.375 -23.969 1 95.69 146 ILE B O 1
ATOM 3776 N N . LYS B 1 147 ? 8.266 -10.141 -22.828 1 97.81 147 LYS B N 1
ATOM 3777 C CA . LYS B 1 147 ? 7.223 -10.984 -23.391 1 97.81 147 LYS B CA 1
ATOM 3778 C C . LYS B 1 147 ? 5.898 -10.797 -22.656 1 97.81 147 LYS B C 1
ATOM 3780 O O . LYS B 1 147 ? 5.879 -10.672 -21.438 1 97.81 147 LYS B O 1
ATOM 3785 N N . VAL B 1 148 ? 4.828 -10.758 -23.422 1 98.12 148 VAL B N 1
ATOM 3786 C CA . VAL B 1 148 ? 3.514 -10.609 -22.812 1 98.12 148 VAL B CA 1
ATOM 3787 C C . VAL B 1 148 ? 2.521 -11.57 -23.469 1 98.12 148 VAL B C 1
ATOM 3789 O O . VAL B 1 148 ? 2.648 -11.883 -24.656 1 98.12 148 VAL B O 1
ATOM 3792 N N . VAL B 1 149 ? 1.567 -11.992 -22.688 1 98.19 149 VAL B N 1
ATOM 3793 C CA . VAL B 1 149 ? 0.51 -12.852 -23.203 1 98.19 149 VAL B CA 1
ATOM 3794 C C . VAL B 1 149 ? -0.744 -12.703 -22.344 1 98.19 149 VAL B C 1
ATOM 3796 O O . VAL B 1 149 ? -0.655 -12.398 -21.156 1 98.19 149 VAL B O 1
ATOM 3799 N N . ARG B 1 150 ? -1.796 -12.836 -23.016 1 97.12 150 ARG B N 1
ATOM 3800 C CA . ARG B 1 150 ? -3.094 -12.891 -22.344 1 97.12 150 ARG B CA 1
ATOM 3801 C C . ARG B 1 150 ? -3.621 -14.32 -22.297 1 97.12 150 ARG B C 1
ATOM 3803 O O . ARG B 1 150 ? -3.631 -15.016 -23.312 1 97.12 150 ARG B O 1
ATOM 3810 N N . VAL B 1 151 ? -4.004 -14.734 -21.109 1 96.69 151 VAL B N 1
ATOM 3811 C CA . VAL B 1 151 ? -4.512 -16.094 -20.922 1 96.69 151 VAL B CA 1
ATOM 3812 C C . VAL B 1 151 ? -5.84 -16.047 -20.172 1 96.69 151 VAL B C 1
ATOM 3814 O O . VAL B 1 151 ? -6.043 -15.203 -19.312 1 96.69 151 VAL B O 1
ATOM 3817 N N . GLN B 1 152 ? -6.727 -16.984 -20.5 1 94.81 152 GLN B N 1
ATOM 3818 C CA . GLN B 1 152 ? -8.008 -17.078 -19.812 1 94.81 152 GLN B CA 1
ATOM 3819 C C . GLN B 1 152 ? -7.848 -17.719 -18.438 1 94.81 152 GLN B C 1
ATOM 3821 O O . GLN B 1 152 ? -7.098 -18.672 -18.281 1 94.81 152 GLN B O 1
ATOM 3826 N N . HIS B 1 153 ? -8.547 -17.109 -17.562 1 92.88 153 HIS B N 1
ATOM 3827 C CA . HIS B 1 153 ? -8.586 -17.703 -16.234 1 92.88 153 HIS B CA 1
ATOM 3828 C C . HIS B 1 153 ? -9.203 -19.094 -16.266 1 92.88 153 HIS B C 1
ATOM 3830 O O . HIS B 1 153 ? -10.18 -19.328 -16.984 1 92.88 153 HIS B O 1
ATOM 3836 N N . ASN B 1 154 ? -8.578 -19.953 -15.547 1 90.75 154 ASN B N 1
ATOM 3837 C CA . ASN B 1 154 ? -9.125 -21.281 -15.305 1 90.75 154 ASN B CA 1
ATOM 3838 C C . ASN B 1 154 ? -8.992 -21.688 -13.836 1 90.75 154 ASN B C 1
ATOM 3840 O O . ASN B 1 154 ? -7.902 -21.609 -13.266 1 90.75 154 ASN B O 1
ATOM 3844 N N . ARG B 1 155 ? -10.047 -22.156 -13.273 1 84.38 155 ARG B N 1
ATOM 3845 C CA . ARG B 1 155 ? -10.031 -22.594 -11.883 1 84.38 155 ARG B CA 1
ATOM 3846 C C . ARG B 1 155 ? -9.148 -23.828 -11.703 1 84.38 155 ARG B C 1
ATOM 3848 O O . ARG B 1 155 ? -8.523 -24 -10.656 1 84.38 155 ARG B O 1
ATOM 3855 N N . ASN B 1 156 ? -9.312 -24.578 -12.734 1 86.75 156 ASN B N 1
ATOM 3856 C CA . ASN B 1 156 ? -8.43 -25.75 -12.75 1 86.75 156 ASN B CA 1
ATOM 3857 C C . ASN B 1 156 ? -7 -25.359 -13.125 1 86.75 156 ASN B C 1
ATOM 3859 O O . ASN B 1 156 ? -6.723 -25.031 -14.281 1 86.75 156 ASN B O 1
ATOM 3863 N N . PHE B 1 157 ? -6.129 -25.5 -12.18 1 90.75 157 PHE B N 1
ATOM 3864 C CA . PHE B 1 157 ? -4.77 -25.016 -12.391 1 90.75 157 PHE B CA 1
ATOM 3865 C C . PHE B 1 157 ? -4.062 -25.844 -13.461 1 90.75 157 PHE B C 1
ATOM 3867 O O . PHE B 1 157 ? -3.264 -25.312 -14.234 1 90.75 157 PHE B O 1
ATOM 3874 N N . ASN B 1 158 ? -4.254 -27.156 -13.469 1 91.62 158 ASN B N 1
ATOM 3875 C CA . ASN B 1 158 ? -3.609 -27.984 -14.477 1 91.62 158 ASN B CA 1
ATOM 3876 C C . ASN B 1 158 ? -3.93 -27.5 -15.891 1 91.62 158 ASN B C 1
ATOM 3878 O O . ASN B 1 158 ? -3.045 -27.438 -16.75 1 91.62 158 ASN B O 1
ATOM 3882 N N . LYS B 1 159 ? -5.148 -27.141 -16.062 1 91.56 159 LYS B N 1
ATOM 3883 C CA . LYS B 1 159 ? -5.551 -26.641 -17.359 1 91.56 159 LYS B CA 1
ATOM 3884 C C . LYS B 1 159 ? -4.914 -25.281 -17.641 1 91.56 159 LYS B C 1
ATOM 3886 O O . LYS B 1 159 ? -4.438 -25.031 -18.75 1 91.56 159 LYS B O 1
ATOM 3891 N N . PHE B 1 160 ? -4.934 -24.516 -16.641 1 93.56 160 PHE B N 1
ATOM 3892 C CA . PHE B 1 160 ? -4.309 -23.203 -16.766 1 93.56 160 PHE B CA 1
ATOM 3893 C C . PHE B 1 160 ? -2.828 -23.328 -17.094 1 93.56 160 PHE B C 1
ATOM 3895 O O . PHE B 1 160 ? -2.336 -22.688 -18.031 1 93.56 160 PHE B O 1
ATOM 3902 N N . GLU B 1 161 ? -2.15 -24.109 -16.328 1 94.81 161 GLU B N 1
ATOM 3903 C CA . GLU B 1 161 ? -0.711 -24.297 -16.5 1 94.81 161 GLU B CA 1
ATOM 3904 C C . GLU B 1 161 ? -0.377 -24.844 -17.875 1 94.81 161 GLU B C 1
ATOM 3906 O O . GLU B 1 161 ? 0.578 -24.391 -18.516 1 94.81 161 GLU B O 1
ATOM 3911 N N . LYS B 1 162 ? -1.098 -25.781 -18.281 1 94.12 162 LYS B N 1
ATOM 3912 C CA . LYS B 1 162 ? -0.889 -26.344 -19.609 1 94.12 162 LYS B CA 1
ATOM 3913 C C . LYS B 1 162 ? -1.048 -25.281 -20.703 1 94.12 162 LYS B C 1
ATOM 3915 O O . LYS B 1 162 ? -0.228 -25.188 -21.609 1 94.12 162 LYS B O 1
ATOM 3920 N N . ASP B 1 163 ? -2.066 -24.531 -20.578 1 95.19 163 ASP B N 1
ATOM 3921 C CA . ASP B 1 163 ? -2.357 -23.484 -21.547 1 95.19 163 ASP B CA 1
ATOM 3922 C C . ASP B 1 163 ? -1.233 -22.453 -21.609 1 95.19 163 ASP B C 1
ATOM 3924 O O . ASP B 1 163 ? -0.752 -22.109 -22.688 1 95.19 163 ASP B O 1
ATOM 3928 N N . VAL B 1 164 ? -0.849 -22.031 -20.453 1 96.25 164 VAL B N 1
ATOM 3929 C CA . VAL B 1 164 ? 0.146 -20.969 -20.406 1 96.25 164 VAL B CA 1
ATOM 3930 C C . VAL B 1 164 ? 1.504 -21.5 -20.844 1 96.25 164 VAL B C 1
ATOM 3932 O O . VAL B 1 164 ? 2.236 -20.844 -21.578 1 96.25 164 VAL B O 1
ATOM 3935 N N . THR B 1 165 ? 1.887 -22.688 -20.469 1 95.31 165 THR B N 1
ATOM 3936 C CA . THR B 1 165 ? 3.174 -23.281 -20.812 1 95.31 165 THR B CA 1
ATOM 3937 C C . THR B 1 165 ? 3.281 -23.5 -22.312 1 95.31 165 THR B C 1
ATOM 3939 O O . THR B 1 165 ? 4.348 -23.297 -22.906 1 95.31 165 THR B O 1
ATOM 3942 N N . ALA B 1 166 ? 2.18 -23.844 -22.859 1 94.5 166 ALA B N 1
ATOM 3943 C CA . ALA B 1 166 ? 2.154 -24.109 -24.297 1 94.5 166 ALA B CA 1
ATOM 3944 C C . ALA B 1 166 ? 2.438 -22.828 -25.094 1 94.5 166 ALA B C 1
ATOM 3946 O O . ALA B 1 166 ? 2.963 -22.891 -26.203 1 94.5 166 ALA B O 1
ATOM 3947 N N . ARG B 1 167 ? 2.123 -21.797 -24.562 1 94.62 167 ARG B N 1
ATOM 3948 C CA . ARG B 1 167 ? 2.289 -20.516 -25.25 1 94.62 167 ARG B CA 1
ATOM 3949 C C . ARG B 1 167 ? 3.746 -20.078 -25.234 1 94.62 167 ARG B C 1
ATOM 3951 O O . ARG B 1 167 ? 4.18 -19.328 -26.109 1 94.62 167 ARG B O 1
ATOM 3958 N N . PHE B 1 168 ? 4.414 -20.469 -24.234 1 95.75 168 PHE B N 1
ATOM 3959 C CA . PHE B 1 168 ? 5.832 -20.141 -24.141 1 95.75 168 PHE B CA 1
ATOM 3960 C C . PHE B 1 168 ? 6.688 -21.25 -24.734 1 95.75 168 PHE B C 1
ATOM 3962 O O . PHE B 1 168 ? 7.309 -22.031 -24 1 95.75 168 PHE B O 1
ATOM 3969 N N . ALA B 1 169 ? 6.93 -21.203 -25.969 1 91.19 169 ALA B N 1
ATOM 3970 C CA . ALA B 1 169 ? 7.598 -22.266 -26.703 1 91.19 169 ALA B CA 1
ATOM 3971 C C . ALA B 1 169 ? 9.086 -22.312 -26.375 1 91.19 169 ALA B C 1
ATOM 3973 O O . ALA B 1 169 ? 9.742 -23.344 -26.578 1 91.19 169 ALA B O 1
ATOM 3974 N N . ASP B 1 170 ? 9.656 -21.297 -25.875 1 92.94 170 ASP B N 1
ATOM 3975 C CA . ASP B 1 170 ? 11.086 -21.234 -25.578 1 92.94 170 ASP B CA 1
ATOM 3976 C C . ASP B 1 170 ? 11.391 -21.891 -24.219 1 92.94 170 ASP B C 1
ATOM 3978 O O . ASP B 1 170 ? 12.539 -21.875 -23.766 1 92.94 170 ASP B O 1
ATOM 3982 N N . GLY B 1 171 ? 10.391 -22.328 -23.5 1 92.44 171 GLY B N 1
ATOM 3983 C CA . GLY B 1 171 ? 10.578 -23.047 -22.25 1 92.44 171 GLY B CA 1
ATOM 3984 C C . GLY B 1 171 ? 10.828 -22.125 -21.078 1 92.44 171 GLY B C 1
ATOM 3985 O O . GLY B 1 171 ? 11.305 -22.578 -20.031 1 92.44 171 GLY B O 1
ATOM 3986 N N . LEU B 1 172 ? 10.555 -20.906 -21.172 1 94.81 172 LEU B N 1
ATOM 3987 C CA . LEU B 1 172 ? 10.82 -19.922 -20.125 1 94.81 172 LEU B CA 1
ATOM 3988 C C . LEU B 1 172 ? 10.195 -20.359 -18.797 1 94.81 172 LEU B C 1
ATOM 3990 O O . LEU B 1 172 ? 10.836 -20.312 -17.75 1 94.81 172 LEU B O 1
ATOM 3994 N N . LEU B 1 173 ? 9 -20.844 -18.859 1 95.62 173 LEU B N 1
ATOM 3995 C CA . LEU B 1 173 ? 8.234 -21.125 -17.656 1 95.62 173 LEU B CA 1
ATOM 3996 C C . LEU B 1 173 ? 8.672 -22.438 -17.031 1 95.62 173 LEU B C 1
ATOM 3998 O O . LEU B 1 173 ? 8.344 -22.719 -15.875 1 95.62 173 LEU B O 1
ATOM 4002 N N . GLN B 1 174 ? 9.383 -23.234 -17.703 1 91.81 174 GLN B N 1
ATOM 4003 C CA . GLN B 1 174 ? 9.766 -24.562 -17.234 1 91.81 174 GLN B CA 1
ATOM 4004 C C . GLN B 1 174 ? 11.195 -24.562 -16.688 1 91.81 174 GLN B C 1
ATOM 4006 O O . GLN B 1 174 ? 11.656 -25.562 -16.156 1 91.81 174 GLN B O 1
ATOM 4011 N N . ARG B 1 175 ? 11.805 -23.453 -16.797 1 93.12 175 ARG B N 1
ATOM 4012 C CA . ARG B 1 175 ? 13.172 -23.375 -16.266 1 93.12 175 ARG B CA 1
ATOM 4013 C C . ARG B 1 175 ? 13.18 -23.422 -14.742 1 93.12 175 ARG B C 1
ATOM 4015 O O . ARG B 1 175 ? 12.289 -22.875 -14.094 1 93.12 175 ARG B O 1
ATOM 4022 N N . LYS B 1 176 ? 14.164 -24 -14.203 1 91.56 176 LYS B N 1
ATOM 4023 C CA . LYS B 1 176 ? 14.281 -24.188 -12.766 1 91.56 176 LYS B CA 1
ATOM 4024 C C . LYS B 1 176 ? 14.547 -22.859 -12.062 1 91.56 176 LYS B C 1
ATOM 4026 O O . LYS B 1 176 ? 14.203 -22.688 -10.891 1 91.56 176 LYS B O 1
ATOM 4031 N N . ASP B 1 177 ? 15.133 -21.953 -12.773 1 94.44 177 ASP B N 1
ATOM 4032 C CA . ASP B 1 177 ? 15.523 -20.688 -12.156 1 94.44 177 ASP B CA 1
ATOM 4033 C C . ASP B 1 177 ? 14.469 -19.609 -12.406 1 94.44 177 ASP B C 1
ATOM 4035 O O . ASP B 1 177 ? 14.75 -18.406 -12.266 1 94.44 177 ASP B O 1
ATOM 4039 N N . THR B 1 178 ? 13.266 -20.047 -12.82 1 97.62 178 THR B N 1
ATOM 4040 C CA . THR B 1 178 ? 12.203 -19.078 -13.094 1 97.62 178 THR B CA 1
ATOM 4041 C C . THR B 1 178 ? 11.477 -18.703 -11.805 1 97.62 178 THR B C 1
ATOM 4043 O O . THR B 1 178 ? 11.172 -19.562 -10.984 1 97.62 178 THR B O 1
ATOM 4046 N N . LEU B 1 179 ? 11.273 -17.422 -11.602 1 98.06 179 LEU B N 1
ATOM 4047 C CA . LEU B 1 179 ? 10.531 -16.875 -10.469 1 98.06 179 LEU B CA 1
ATOM 4048 C C . LEU B 1 179 ? 9.25 -16.203 -10.93 1 98.06 179 LEU B C 1
ATOM 4050 O O . LEU B 1 179 ? 9.219 -15.578 -11.992 1 98.06 179 LEU B O 1
ATOM 4054 N N . PHE B 1 180 ? 8.227 -16.312 -10.07 1 97.44 180 PHE B N 1
ATOM 4055 C CA . PHE B 1 180 ? 6.91 -15.773 -10.391 1 97.44 180 PHE B CA 1
ATOM 4056 C C . PHE B 1 180 ? 6.43 -14.836 -9.281 1 97.44 180 PHE B C 1
ATOM 4058 O O . PHE B 1 180 ? 6.691 -15.078 -8.102 1 97.44 180 PHE B O 1
ATOM 4065 N N . ARG B 1 181 ? 5.738 -13.812 -9.68 1 96.56 181 ARG B N 1
ATOM 4066 C CA . ARG B 1 181 ? 5.016 -12.93 -8.766 1 96.56 181 ARG B CA 1
ATOM 4067 C C . ARG B 1 181 ? 3.605 -12.648 -9.281 1 96.56 181 ARG B C 1
ATOM 4069 O O . ARG B 1 181 ? 3.434 -12.016 -10.328 1 96.56 181 ARG B O 1
ATOM 4076 N N . GLY B 1 182 ? 2.658 -13.18 -8.578 1 93.31 182 GLY B N 1
ATOM 4077 C CA . GLY B 1 182 ? 1.272 -12.852 -8.875 1 93.31 182 GLY B CA 1
ATOM 4078 C C . GLY B 1 182 ? 0.803 -11.57 -8.211 1 93.31 182 GLY B C 1
ATOM 4079 O O . GLY B 1 182 ? 1.104 -11.328 -7.043 1 93.31 182 GLY B O 1
ATOM 4080 N N . LEU B 1 183 ? 0.093 -10.781 -8.945 1 90 183 LEU B N 1
ATOM 4081 C CA . LEU B 1 183 ? -0.421 -9.539 -8.383 1 90 183 LEU B CA 1
ATOM 4082 C C . LEU B 1 183 ? -1.627 -9.039 -9.18 1 90 183 LEU B C 1
ATOM 4084 O O . LEU B 1 183 ? -1.903 -9.539 -10.273 1 90 183 LEU B O 1
ATOM 4088 N N . THR B 1 184 ? -2.391 -8.102 -8.648 1 85.44 184 THR B N 1
ATOM 4089 C CA . THR B 1 184 ? -3.488 -7.461 -9.359 1 85.44 184 THR B CA 1
ATOM 4090 C C . THR B 1 184 ? -2.955 -6.535 -10.453 1 85.44 184 THR B C 1
ATOM 4092 O O . THR B 1 184 ? -1.784 -6.152 -10.43 1 85.44 184 THR B O 1
ATOM 4095 N N . LEU B 1 185 ? -3.811 -6.145 -11.375 1 88.25 185 LEU B N 1
ATOM 4096 C CA . LEU B 1 185 ? -3.389 -5.242 -12.445 1 88.25 185 LEU B CA 1
ATOM 4097 C C . LEU B 1 185 ? -3.006 -3.877 -11.883 1 88.25 185 LEU B C 1
ATOM 4099 O O . LEU B 1 185 ? -2.053 -3.252 -12.352 1 88.25 185 LEU B O 1
ATOM 4103 N N . LEU B 1 186 ? -3.705 -3.48 -10.891 1 82.5 186 LEU B N 1
ATOM 4104 C CA . LEU B 1 186 ? -3.393 -2.203 -10.25 1 82.5 186 LEU B CA 1
ATOM 4105 C C . LEU B 1 186 ? -2.025 -2.25 -9.586 1 82.5 186 LEU B C 1
ATOM 4107 O O . LEU B 1 186 ? -1.229 -1.318 -9.719 1 82.5 186 LEU B O 1
ATOM 4111 N N . ALA B 1 187 ? -1.791 -3.293 -8.828 1 83.81 187 ALA B N 1
ATOM 4112 C CA . ALA B 1 187 ? -0.495 -3.453 -8.18 1 83.81 187 ALA B CA 1
ATOM 4113 C C . ALA B 1 187 ? 0.632 -3.521 -9.203 1 83.81 187 ALA B C 1
ATOM 4115 O O . ALA B 1 187 ? 1.727 -3.006 -8.969 1 83.81 187 ALA B O 1
ATOM 4116 N N . LEU B 1 188 ? 0.332 -4.148 -10.281 1 91 188 LEU B N 1
ATOM 4117 C CA . LEU B 1 188 ? 1.319 -4.234 -11.352 1 91 188 LEU B CA 1
ATOM 4118 C C . LEU B 1 188 ? 1.689 -2.844 -11.859 1 91 188 LEU B C 1
ATOM 4120 O O . LEU B 1 188 ? 2.871 -2.514 -11.969 1 91 188 LEU B O 1
ATOM 4124 N N . GLU B 1 189 ? 0.724 -2.139 -12.172 1 87.31 189 GLU B N 1
ATOM 4125 C CA . GLU B 1 189 ? 0.957 -0.793 -12.688 1 87.31 189 GLU B CA 1
ATOM 4126 C C . GLU B 1 189 ? 1.759 0.046 -11.695 1 87.31 189 GLU B C 1
ATOM 4128 O O . GLU B 1 189 ? 2.705 0.737 -12.086 1 87.31 189 GLU B O 1
ATOM 4133 N N . LYS B 1 190 ? 1.388 -0.01 -10.484 1 85.44 190 LYS B N 1
ATOM 4134 C CA . LYS B 1 190 ? 2.098 0.744 -9.453 1 85.44 190 LYS B CA 1
ATOM 4135 C C . LYS B 1 190 ? 3.527 0.239 -9.297 1 85.44 190 LYS B C 1
ATOM 4137 O O . LYS B 1 190 ? 4.461 1.034 -9.148 1 85.44 190 LYS B O 1
ATOM 4142 N N . CYS B 1 191 ? 3.641 -1.01 -9.297 1 89.5 191 CYS B N 1
ATOM 4143 C CA . CYS B 1 191 ? 4.965 -1.604 -9.156 1 89.5 191 CYS B CA 1
ATOM 4144 C C . CYS B 1 191 ? 5.883 -1.155 -10.289 1 89.5 191 CYS B C 1
ATOM 4146 O O . CYS B 1 191 ? 7.047 -0.817 -10.047 1 89.5 191 CYS B O 1
ATOM 4148 N N . LEU B 1 192 ? 5.336 -1.083 -11.469 1 91.5 192 LEU B N 1
ATOM 4149 C CA . LEU B 1 192 ? 6.145 -0.814 -12.656 1 91.5 192 LEU B CA 1
ATOM 4150 C C . LEU B 1 192 ? 6.52 0.662 -12.734 1 91.5 192 LEU B C 1
ATOM 4152 O O . LEU B 1 192 ? 7.355 1.051 -13.555 1 91.5 192 LEU B O 1
ATOM 4156 N N . ALA B 1 193 ? 5.934 1.481 -11.914 1 89 193 ALA B N 1
ATOM 4157 C CA . ALA B 1 193 ? 6.297 2.896 -11.938 1 89 193 ALA B CA 1
ATOM 4158 C C . ALA B 1 193 ? 7.805 3.078 -11.789 1 89 193 ALA B C 1
ATOM 4160 O O . ALA B 1 193 ? 8.438 3.777 -12.586 1 89 193 ALA B O 1
ATOM 4161 N N . PHE B 1 194 ? 8.461 2.48 -10.844 1 89.94 194 PHE B N 1
ATOM 4162 C CA . PHE B 1 194 ? 9.914 2.396 -10.781 1 89.94 194 PHE B CA 1
ATOM 4163 C C . PHE B 1 194 ? 10.352 1.163 -10 1 89.94 194 PHE B C 1
ATOM 4165 O O . PHE B 1 194 ? 11.391 1.182 -9.328 1 89.94 194 PHE B O 1
ATOM 4172 N N . PHE B 1 195 ? 9.469 0.129 -10.055 1 92.12 195 PHE B N 1
ATOM 4173 C CA . PHE B 1 195 ? 9.648 -1.239 -9.586 1 92.12 195 PHE B CA 1
ATOM 4174 C C . PHE B 1 195 ? 9.766 -1.278 -8.062 1 92.12 195 PHE B C 1
ATOM 4176 O O . PHE B 1 195 ? 10.781 -1.72 -7.527 1 92.12 195 PHE B O 1
ATOM 4183 N N . LEU B 1 196 ? 8.719 -0.881 -7.48 1 89.31 196 LEU B N 1
ATOM 4184 C CA . LEU B 1 196 ? 8.641 -0.834 -6.023 1 89.31 196 LEU B CA 1
ATOM 4185 C C . LEU B 1 196 ? 7.684 -1.898 -5.496 1 89.31 196 LEU B C 1
ATOM 4187 O O . LEU B 1 196 ? 6.754 -2.303 -6.195 1 89.31 196 LEU B O 1
ATOM 4191 N N . PRO B 1 197 ? 8.039 -2.326 -4.262 1 87.12 197 PRO B N 1
ATOM 4192 C CA . PRO B 1 197 ? 7.035 -3.189 -3.635 1 87.12 197 PRO B CA 1
ATOM 4193 C C . PRO B 1 197 ? 5.711 -2.473 -3.385 1 87.12 197 PRO B C 1
ATOM 4195 O O . PRO B 1 197 ? 5.703 -1.295 -3.014 1 87.12 197 PRO B O 1
ATOM 4198 N N . VAL B 1 198 ? 4.723 -3.074 -3.781 1 78.62 198 VAL B N 1
ATOM 4199 C CA . VAL B 1 198 ? 3.402 -2.539 -3.455 1 78.62 198 VAL B CA 1
ATOM 4200 C C . VAL B 1 198 ? 2.928 -3.115 -2.123 1 78.62 198 VAL B C 1
ATOM 4202 O O . VAL B 1 198 ? 2.547 -4.285 -2.047 1 78.62 198 VAL B O 1
ATOM 4205 N N . ILE B 1 199 ? 3.191 -2.256 -1.16 1 69.94 199 ILE B N 1
ATOM 4206 C CA . ILE B 1 199 ? 2.859 -2.676 0.197 1 69.94 199 ILE B CA 1
ATOM 4207 C C . ILE B 1 199 ? 1.392 -2.377 0.487 1 69.94 199 ILE B C 1
ATOM 4209 O O . ILE B 1 199 ? 0.918 -1.265 0.244 1 69.94 199 ILE B O 1
ATOM 4213 N N . ARG B 1 200 ? 0.724 -3.391 0.693 1 57.56 200 ARG B N 1
ATOM 4214 C CA . ARG B 1 200 ? -0.665 -3.158 1.075 1 57.56 200 ARG B CA 1
ATOM 4215 C C . ARG B 1 200 ? -0.839 -3.244 2.588 1 57.56 200 ARG B C 1
ATOM 4217 O O . ARG B 1 200 ? -0.187 -4.059 3.246 1 57.56 200 ARG B O 1
ATOM 4224 N N . SER B 1 201 ? -1.342 -2.176 3.039 1 47.97 201 SER B N 1
ATOM 4225 C CA . SER B 1 201 ? -1.557 -2.131 4.48 1 47.97 201 SER B CA 1
ATOM 4226 C C . SER B 1 201 ? -2.332 -3.352 4.965 1 47.97 201 SER B C 1
ATOM 4228 O O . SER B 1 201 ? -2.271 -3.707 6.145 1 47.97 201 SER B O 1
ATOM 4230 N N . THR B 1 202 ? -3.035 -3.803 4.016 1 44.94 202 THR B N 1
ATOM 4231 C CA . THR B 1 202 ? -3.91 -4.898 4.418 1 44.94 202 THR B CA 1
ATOM 4232 C C . THR B 1 202 ? -3.195 -6.242 4.273 1 44.94 202 THR B C 1
ATOM 4234 O O . THR B 1 202 ? -3.695 -7.27 4.734 1 44.94 202 THR B O 1
ATOM 4237 N N . ASN B 1 203 ? -2.293 -6.195 3.42 1 45.56 203 ASN B N 1
ATOM 4238 C CA . ASN B 1 203 ? -1.657 -7.48 3.166 1 45.56 203 ASN B CA 1
ATOM 4239 C C . ASN B 1 203 ? -0.501 -7.738 4.129 1 45.56 203 ASN B C 1
ATOM 4241 O O . ASN B 1 203 ? 0.486 -7 4.129 1 45.56 203 ASN B O 1
ATOM 4245 N N . ALA B 1 204 ? -0.916 -8.25 5.266 1 46.75 204 ALA B N 1
ATOM 4246 C CA . ALA B 1 204 ? 0.108 -8.883 6.094 1 46.75 204 ALA B CA 1
ATOM 4247 C C . ALA B 1 204 ? 0.989 -9.812 5.262 1 46.75 204 ALA B C 1
ATOM 4249 O O . ALA B 1 204 ? 1.751 -10.609 5.809 1 46.75 204 ALA B O 1
ATOM 4250 N N . ASP B 1 205 ? 0.761 -9.844 4.047 1 54.5 205 ASP B N 1
ATOM 4251 C CA . ASP B 1 205 ? 1.497 -10.828 3.266 1 54.5 205 ASP B CA 1
ATOM 4252 C C . ASP B 1 205 ? 2.99 -10.516 3.248 1 54.5 205 ASP B C 1
ATOM 4254 O O . ASP B 1 205 ? 3.689 -10.844 2.287 1 54.5 205 ASP B O 1
ATOM 4258 N N . ASN B 1 206 ? 3.266 -10 4.312 1 68 206 ASN B N 1
ATOM 4259 C CA . ASN B 1 206 ? 4.672 -9.625 4.43 1 68 206 ASN B CA 1
ATOM 4260 C C . ASN B 1 206 ? 5.379 -10.422 5.516 1 68 206 ASN B C 1
ATOM 4262 O O . ASN B 1 206 ? 5.785 -9.867 6.539 1 68 206 ASN B O 1
ATOM 4266 N N . GLU B 1 207 ? 5.562 -11.633 5.094 1 81.75 207 GLU B N 1
ATOM 4267 C CA . GLU B 1 207 ? 6.117 -12.523 6.109 1 81.75 207 GLU B CA 1
ATOM 4268 C C . GLU B 1 207 ? 7.543 -12.117 6.473 1 81.75 207 GLU B C 1
ATOM 4270 O O . GLU B 1 207 ? 7.977 -12.312 7.613 1 81.75 207 GLU B O 1
ATOM 4275 N N . PHE B 1 208 ? 8.25 -11.633 5.469 1 89.69 208 PHE B N 1
ATOM 4276 C CA . PHE B 1 208 ? 9.641 -11.266 5.703 1 89.69 208 PHE B CA 1
ATOM 4277 C C . PHE B 1 208 ? 9.805 -9.75 5.746 1 89.69 208 PHE B C 1
ATOM 4279 O O . PHE B 1 208 ? 10.922 -9.242 5.727 1 89.69 208 PHE B O 1
ATOM 4286 N N . GLY B 1 209 ? 8.68 -9.055 5.812 1 86.81 209 GLY B N 1
ATOM 4287 C CA . GLY B 1 209 ? 8.695 -7.605 5.754 1 86.81 209 GLY B CA 1
ATOM 4288 C C . GLY B 1 209 ? 8.438 -7.062 4.359 1 86.81 209 GLY B C 1
ATOM 4289 O O . GLY B 1 209 ? 8.266 -7.832 3.41 1 86.81 209 GLY B O 1
ATOM 4290 N N . PRO B 1 210 ? 8.352 -5.773 4.277 1 87.62 210 PRO B N 1
ATOM 4291 C CA . PRO B 1 210 ? 8.102 -5.172 2.965 1 87.62 210 PRO B CA 1
ATOM 4292 C C . PRO B 1 210 ? 9.164 -5.551 1.93 1 87.62 210 PRO B C 1
ATOM 4294 O O . PRO B 1 210 ? 10.352 -5.594 2.246 1 87.62 210 PRO B O 1
ATOM 4297 N N . GLY B 1 211 ? 8.758 -5.863 0.729 1 91.25 211 GLY B N 1
ATOM 4298 C CA . GLY B 1 211 ? 9.617 -6.254 -0.38 1 91.25 211 GLY B CA 1
ATOM 4299 C C . GLY B 1 211 ? 8.852 -6.797 -1.568 1 91.25 211 GLY B C 1
ATOM 4300 O O . GLY B 1 211 ? 7.617 -6.809 -1.563 1 91.25 211 GLY B O 1
ATOM 4301 N N . ILE B 1 212 ? 9.539 -7.105 -2.568 1 92.94 212 ILE B N 1
ATOM 4302 C CA . ILE B 1 212 ? 8.93 -7.789 -3.707 1 92.94 212 ILE B CA 1
ATOM 4303 C C . ILE B 1 212 ? 9.117 -9.297 -3.561 1 92.94 212 ILE B C 1
ATOM 4305 O O . ILE B 1 212 ? 10.25 -9.789 -3.553 1 92.94 212 ILE B O 1
ATOM 4309 N N . TYR B 1 213 ? 8.023 -9.945 -3.422 1 92.69 213 TYR B N 1
ATOM 4310 C CA . TYR B 1 213 ? 8.047 -11.383 -3.197 1 92.69 213 TYR B CA 1
ATOM 4311 C C . TYR B 1 213 ? 7.957 -12.141 -4.516 1 92.69 213 TYR B C 1
ATOM 4313 O O . TYR B 1 213 ? 7.203 -11.758 -5.41 1 92.69 213 TYR B O 1
ATOM 4321 N N . THR B 1 214 ? 8.719 -13.195 -4.59 1 96.25 214 THR B N 1
ATOM 4322 C CA . THR B 1 214 ? 8.664 -14.125 -5.715 1 96.25 214 THR B CA 1
ATOM 4323 C C . THR B 1 214 ? 8.711 -15.57 -5.234 1 96.25 214 THR B C 1
ATOM 4325 O O . THR B 1 214 ? 9.047 -15.828 -4.078 1 96.25 214 THR B O 1
ATOM 4328 N N . THR B 1 215 ? 8.328 -16.438 -6.09 1 95.31 215 THR B N 1
ATOM 4329 C CA . THR B 1 215 ? 8.383 -17.875 -5.824 1 95.31 215 THR B CA 1
ATOM 4330 C C . THR B 1 215 ? 8.586 -18.656 -7.117 1 95.31 215 THR B C 1
ATOM 4332 O O . THR B 1 215 ? 8.234 -18.188 -8.195 1 95.31 215 THR B O 1
ATOM 4335 N N . GLY B 1 216 ? 9.141 -19.844 -6.957 1 95.88 216 GLY B N 1
ATOM 4336 C CA . GLY B 1 216 ? 9.266 -20.734 -8.102 1 95.88 216 GLY B CA 1
ATOM 4337 C C . GLY B 1 216 ? 7.992 -21.5 -8.406 1 95.88 216 GLY B C 1
ATOM 4338 O O . GLY B 1 216 ? 7.926 -22.234 -9.391 1 95.88 216 GLY B O 1
ATOM 4339 N N . ASP B 1 217 ? 7.023 -21.281 -7.598 1 92.81 217 ASP B N 1
ATOM 4340 C CA . ASP B 1 217 ? 5.77 -22.016 -7.707 1 92.81 217 ASP B CA 1
ATOM 4341 C C . ASP B 1 217 ? 4.727 -21.219 -8.492 1 92.81 217 ASP B C 1
ATOM 4343 O O . ASP B 1 217 ? 4.117 -20.297 -7.953 1 92.81 217 ASP B O 1
ATOM 4347 N N . LEU B 1 218 ? 4.406 -21.641 -9.672 1 94.81 218 LEU B N 1
ATOM 4348 C CA . LEU B 1 218 ? 3.477 -20.938 -10.539 1 94.81 218 LEU B CA 1
ATOM 4349 C C . LEU B 1 218 ? 2.064 -20.969 -9.969 1 94.81 218 LEU B C 1
ATOM 4351 O O . LEU B 1 218 ? 1.311 -20 -10.109 1 94.81 218 LEU B O 1
ATOM 4355 N N . ALA B 1 219 ? 1.74 -22.047 -9.367 1 91.44 219 ALA B N 1
ATOM 4356 C CA . ALA B 1 219 ? 0.402 -22.188 -8.797 1 91.44 219 ALA B CA 1
ATOM 4357 C C . ALA B 1 219 ? 0.148 -21.109 -7.734 1 91.44 219 ALA B C 1
ATOM 4359 O O . ALA B 1 219 ? -0.907 -20.469 -7.73 1 91.44 219 ALA B O 1
ATOM 4360 N N . THR B 1 220 ? 1.135 -20.938 -6.926 1 88.62 220 THR B N 1
ATOM 4361 C CA . THR B 1 220 ? 1.039 -19.922 -5.891 1 88.62 220 THR B CA 1
ATOM 4362 C C . THR B 1 220 ? 0.907 -18.531 -6.512 1 88.62 220 THR B C 1
ATOM 4364 O O . THR B 1 220 ? 0.068 -17.734 -6.09 1 88.62 220 THR B O 1
ATOM 4367 N N . ALA B 1 221 ? 1.714 -18.266 -7.457 1 92.94 221 ALA B N 1
ATOM 4368 C CA . ALA B 1 221 ? 1.656 -16.969 -8.125 1 92.94 221 ALA B CA 1
ATOM 4369 C C . ALA B 1 221 ? 0.291 -16.75 -8.773 1 92.94 221 ALA B C 1
ATOM 4371 O O . ALA B 1 221 ? -0.261 -15.641 -8.703 1 92.94 221 ALA B O 1
ATOM 4372 N N . LYS B 1 222 ? -0.215 -17.734 -9.375 1 92.38 222 LYS B N 1
ATOM 4373 C CA . LYS B 1 222 ? -1.526 -17.641 -10.008 1 92.38 222 LYS B CA 1
ATOM 4374 C C . LYS B 1 222 ? -2.613 -17.328 -8.992 1 92.38 222 LYS B C 1
ATOM 4376 O O . LYS B 1 222 ? -3.514 -16.531 -9.258 1 92.38 222 LYS B O 1
ATOM 4381 N N . ASP B 1 223 ? -2.498 -17.891 -7.922 1 85.31 223 ASP B N 1
ATOM 4382 C CA . ASP B 1 223 ? -3.484 -17.641 -6.875 1 85.31 223 ASP B CA 1
ATOM 4383 C C . ASP B 1 223 ? -3.438 -16.188 -6.406 1 85.31 223 ASP B C 1
ATOM 4385 O O . ASP B 1 223 ? -4.48 -15.57 -6.176 1 85.31 223 ASP B O 1
ATOM 4389 N N . TYR B 1 224 ? -2.281 -15.695 -6.293 1 85.06 224 TYR B N 1
ATOM 4390 C CA . TYR B 1 224 ? -2.131 -14.305 -5.867 1 85.06 224 TYR B CA 1
ATOM 4391 C C . TYR B 1 224 ? -2.615 -13.344 -6.945 1 85.06 224 TYR B C 1
ATOM 4393 O O . TYR B 1 224 ? -3.127 -12.266 -6.641 1 85.06 224 TYR B O 1
ATOM 4401 N N . ALA B 1 225 ? -2.441 -13.742 -8.164 1 89.56 225 ALA B N 1
ATOM 4402 C CA . ALA B 1 225 ? -2.926 -12.938 -9.281 1 89.56 225 ALA B CA 1
ATOM 4403 C C . ALA B 1 225 ? -4.449 -12.93 -9.328 1 89.56 225 ALA B C 1
ATOM 4405 O O . ALA B 1 225 ? -5.059 -11.953 -9.781 1 89.56 225 ALA B O 1
ATOM 4406 N N . GLY B 1 226 ? -4.965 -14.039 -8.922 1 83.69 226 GLY B N 1
ATOM 4407 C CA . GLY B 1 226 ? -6.414 -14.164 -8.938 1 83.69 226 GLY B CA 1
ATOM 4408 C C . GLY B 1 226 ? -6.973 -14.43 -10.32 1 83.69 226 GLY B C 1
ATOM 4409 O O . GLY B 1 226 ? -6.328 -15.078 -11.141 1 83.69 226 GLY B O 1
ATOM 4410 N N . ARG B 1 227 ? -8.234 -14.008 -10.5 1 84.5 227 ARG B N 1
ATOM 4411 C CA . ARG B 1 227 ? -8.945 -14.344 -11.734 1 84.5 227 ARG B CA 1
ATOM 4412 C C . ARG B 1 227 ? -8.695 -13.297 -12.812 1 84.5 227 ARG B C 1
ATOM 4414 O O . ARG B 1 227 ? -8.969 -13.539 -13.992 1 84.5 227 ARG B O 1
ATOM 4421 N N . ALA B 1 228 ? -8.258 -12.164 -12.422 1 88.19 228 ALA B N 1
ATOM 4422 C CA . ALA B 1 228 ? -8.102 -11.062 -13.375 1 88.19 228 ALA B CA 1
ATOM 4423 C C . ALA B 1 228 ? -6.863 -10.234 -13.055 1 88.19 228 ALA B C 1
ATOM 4425 O O . ALA B 1 228 ? -6.914 -9 -13.055 1 88.19 228 ALA B O 1
ATOM 4426 N N . GLY B 1 229 ? -5.812 -10.859 -12.75 1 92.56 229 GLY B N 1
ATOM 4427 C CA . GLY B 1 229 ? -4.559 -10.195 -12.438 1 92.56 229 GLY B CA 1
ATOM 4428 C C . GLY B 1 229 ? -3.455 -10.5 -13.43 1 92.56 229 GLY B C 1
ATOM 4429 O O . GLY B 1 229 ? -3.717 -10.68 -14.617 1 92.56 229 GLY B O 1
ATOM 4430 N N . ALA B 1 230 ? -2.268 -10.406 -12.938 1 96.38 230 ALA B N 1
ATOM 4431 C CA . ALA B 1 230 ? -1.098 -10.656 -13.773 1 96.38 230 ALA B CA 1
ATOM 4432 C C . ALA B 1 230 ? -0.027 -11.422 -13.008 1 96.38 230 ALA B C 1
ATOM 4434 O O . ALA B 1 230 ? -0.001 -11.398 -11.773 1 96.38 230 ALA B O 1
ATOM 4435 N N . ILE B 1 231 ? 0.763 -12.141 -13.742 1 97.19 231 ILE B N 1
ATOM 4436 C CA . ILE B 1 231 ? 1.929 -12.828 -13.195 1 97.19 231 ILE B CA 1
ATOM 4437 C C . ILE B 1 231 ? 3.197 -12.289 -13.859 1 97.19 231 ILE B C 1
ATOM 4439 O O . ILE B 1 231 ? 3.371 -12.422 -15.078 1 97.19 231 ILE B O 1
ATOM 4443 N N . MET B 1 232 ? 4.016 -11.711 -13.055 1 97.94 232 MET B N 1
ATOM 4444 C CA . MET B 1 232 ? 5.348 -11.359 -13.539 1 97.94 232 MET B CA 1
ATOM 4445 C C . MET B 1 232 ? 6.273 -12.57 -13.523 1 97.94 232 MET B C 1
ATOM 4447 O O . MET B 1 232 ? 6.238 -13.367 -12.586 1 97.94 232 MET B O 1
ATOM 4451 N N . VAL B 1 233 ? 7.062 -12.68 -14.547 1 98.56 233 VAL B N 1
ATOM 4452 C CA . VAL B 1 233 ? 7.98 -13.805 -14.688 1 98.56 233 VAL B CA 1
ATOM 4453 C C . VAL B 1 233 ? 9.422 -13.297 -14.727 1 98.56 233 VAL B C 1
ATOM 4455 O O . VAL B 1 233 ? 9.75 -12.422 -15.531 1 98.56 233 VAL B O 1
ATOM 4458 N N . PHE B 1 234 ? 10.258 -13.875 -13.859 1 98.31 234 PHE B N 1
ATOM 4459 C CA . PHE B 1 234 ? 11.648 -13.453 -13.75 1 98.31 234 PHE B CA 1
ATOM 4460 C C . PHE B 1 234 ? 12.586 -14.641 -13.914 1 98.31 234 PHE B C 1
ATOM 4462 O O . PHE B 1 234 ? 12.242 -15.766 -13.547 1 98.31 234 PHE B O 1
ATOM 4469 N N . SER B 1 235 ? 13.734 -14.328 -14.43 1 97.06 235 SER B N 1
ATOM 4470 C CA . SER B 1 235 ? 14.852 -15.211 -14.141 1 97.06 235 SER B CA 1
ATOM 4471 C C . SER B 1 235 ? 15.453 -14.914 -12.766 1 97.06 235 SER B C 1
ATOM 4473 O O . SER B 1 235 ? 15.383 -13.781 -12.289 1 97.06 235 SER B O 1
ATOM 4475 N N . THR B 1 236 ? 15.969 -15.914 -12.164 1 96.25 236 THR B N 1
ATOM 4476 C CA . THR B 1 236 ? 16.641 -15.688 -10.891 1 96.25 236 THR B CA 1
ATOM 4477 C C . THR B 1 236 ? 17.844 -14.75 -11.07 1 96.25 236 THR B C 1
ATOM 4479 O O . THR B 1 236 ? 18.703 -15 -11.906 1 96.25 236 THR B O 1
ATOM 4482 N N . PRO B 1 237 ? 17.875 -13.734 -10.312 1 96.62 237 PRO B N 1
ATOM 4483 C CA . PRO B 1 237 ? 19.016 -12.828 -10.422 1 96.62 237 PRO B CA 1
ATOM 4484 C C . PRO B 1 237 ? 20.328 -13.484 -9.992 1 96.62 237 PRO B C 1
ATOM 4486 O O . PRO B 1 237 ? 20.312 -14.422 -9.188 1 96.62 237 PRO B O 1
ATOM 4489 N N . ASP B 1 238 ? 21.406 -12.93 -10.523 1 95.38 238 ASP B N 1
ATOM 4490 C CA . ASP B 1 238 ? 22.734 -13.305 -10.023 1 95.38 238 ASP B CA 1
ATOM 4491 C C . ASP B 1 238 ? 22.891 -12.93 -8.555 1 95.38 238 ASP B C 1
ATOM 4493 O O . ASP B 1 238 ? 22.844 -11.75 -8.195 1 95.38 238 ASP B O 1
ATOM 4497 N N . GLU B 1 239 ? 23.078 -13.836 -7.766 1 94.69 239 GLU B N 1
ATOM 4498 C CA . GLU B 1 239 ? 23.078 -13.617 -6.32 1 94.69 239 GLU B CA 1
ATOM 4499 C C . GLU B 1 239 ? 24.453 -13.242 -5.812 1 94.69 239 GLU B C 1
ATOM 4501 O O . GLU B 1 239 ? 24.609 -12.836 -4.66 1 94.69 239 GLU B O 1
ATOM 4506 N N . ARG B 1 240 ? 25.578 -13.32 -6.602 1 94.12 240 ARG B N 1
ATOM 4507 C CA . ARG B 1 240 ? 26.953 -13.094 -6.16 1 94.12 240 ARG B CA 1
ATOM 4508 C C . ARG B 1 240 ? 27.125 -11.688 -5.602 1 94.12 240 ARG B C 1
ATOM 4510 O O . ARG B 1 240 ? 27.703 -11.508 -4.527 1 94.12 240 ARG B O 1
ATOM 4517 N N . PRO B 1 241 ? 26.453 -10.688 -6.176 1 95.25 241 PRO B N 1
ATOM 4518 C CA . PRO B 1 241 ? 26.625 -9.336 -5.637 1 95.25 241 PRO B CA 1
ATOM 4519 C C . PRO B 1 241 ? 25.609 -9.008 -4.543 1 95.25 241 PRO B C 1
ATOM 4521 O O . PRO B 1 241 ? 25.625 -7.902 -3.994 1 95.25 241 PRO B O 1
ATOM 4524 N N . LEU B 1 242 ? 24.75 -9.922 -4.215 1 97.38 242 LEU B N 1
ATOM 4525 C CA . LEU B 1 242 ? 23.656 -9.672 -3.285 1 97.38 242 LEU B CA 1
ATOM 4526 C C . LEU B 1 242 ? 23.891 -10.383 -1.957 1 97.38 242 LEU B C 1
ATOM 4528 O O . LEU B 1 242 ? 24.484 -11.469 -1.925 1 97.38 242 LEU B O 1
ATOM 4532 N N . ASN B 1 243 ? 23.547 -9.703 -0.904 1 96.88 243 ASN B N 1
ATOM 4533 C CA . ASN B 1 243 ? 23.5 -10.383 0.389 1 96.88 243 ASN B CA 1
ATOM 4534 C C . ASN B 1 243 ? 22.203 -11.188 0.545 1 96.88 243 ASN B C 1
ATOM 4536 O O . ASN B 1 243 ? 21.156 -10.625 0.857 1 96.88 243 ASN B O 1
ATOM 4540 N N . CYS B 1 244 ? 22.344 -12.469 0.395 1 97.62 244 CYS B N 1
ATOM 4541 C CA . CYS B 1 244 ? 21.188 -13.359 0.508 1 97.62 244 CYS B CA 1
ATOM 4542 C C . CYS B 1 244 ? 21.156 -14.039 1.872 1 97.62 244 CYS B C 1
ATOM 4544 O O . CYS B 1 244 ? 22.141 -14.641 2.293 1 97.62 244 CYS B O 1
ATOM 4546 N N . TRP B 1 245 ? 20.031 -13.898 2.521 1 97.19 245 TRP B N 1
ATOM 4547 C CA . TRP B 1 245 ? 19.844 -14.477 3.846 1 97.19 245 TRP B CA 1
ATOM 4548 C C . TRP B 1 245 ? 18.703 -15.492 3.838 1 97.19 245 TRP B C 1
ATOM 4550 O O . TRP B 1 245 ? 17.641 -15.227 3.275 1 97.19 245 TRP B O 1
ATOM 4560 N N . GLU B 1 246 ? 18.922 -16.641 4.398 1 96.75 246 GLU B N 1
ATOM 4561 C CA . GLU B 1 246 ? 17.922 -17.688 4.508 1 96.75 246 GLU B CA 1
ATOM 4562 C C . GLU B 1 246 ? 17.703 -18.094 5.961 1 96.75 246 GLU B C 1
ATOM 4564 O O . GLU B 1 246 ? 18.266 -19.094 6.418 1 96.75 246 GLU B O 1
ATOM 4569 N N . PRO B 1 247 ? 16.828 -17.344 6.605 1 94.88 247 PRO B N 1
ATOM 4570 C CA . PRO B 1 247 ? 16.547 -17.703 7.996 1 94.88 247 PRO B CA 1
ATOM 4571 C C . PRO B 1 247 ? 15.891 -19.078 8.133 1 94.88 247 PRO B C 1
ATOM 4573 O O . PRO B 1 247 ? 15.07 -19.453 7.297 1 94.88 247 PRO B O 1
ATOM 4576 N N . THR B 1 248 ? 16.328 -19.812 9.203 1 91.06 248 THR B N 1
ATOM 4577 C CA . THR B 1 248 ? 15.758 -21.125 9.5 1 91.06 248 THR B CA 1
ATOM 4578 C C . THR B 1 248 ? 15.391 -21.219 10.977 1 91.06 248 THR B C 1
ATOM 4580 O O . THR B 1 248 ? 15.805 -20.391 11.781 1 91.06 248 THR B O 1
ATOM 4583 N N . GLY B 1 249 ? 14.57 -22.188 11.242 1 90 249 GLY B N 1
ATOM 4584 C CA . GLY B 1 249 ? 14.219 -22.453 12.625 1 90 249 GLY B CA 1
ATOM 4585 C C . GLY B 1 249 ? 13.68 -21.234 13.352 1 90 249 GLY B C 1
ATOM 4586 O O . GLY B 1 249 ? 12.734 -20.594 12.891 1 90 249 GLY B O 1
ATOM 4587 N N . ASP B 1 250 ? 14.43 -20.891 14.406 1 88.31 250 ASP B N 1
ATOM 4588 C CA . ASP B 1 250 ? 13.969 -19.828 15.289 1 88.31 250 ASP B CA 1
ATOM 4589 C C . ASP B 1 250 ? 14.039 -18.469 14.602 1 88.31 250 ASP B C 1
ATOM 4591 O O . ASP B 1 250 ? 13.203 -17.609 14.836 1 88.31 250 ASP B O 1
ATOM 4595 N N . GLU B 1 251 ? 15 -18.312 13.766 1 90.62 251 GLU B N 1
ATOM 4596 C CA . GLU B 1 251 ? 15.125 -17.047 13.055 1 90.62 251 GLU B CA 1
ATOM 4597 C C . GLU B 1 251 ? 13.938 -16.812 12.133 1 90.62 251 GLU B C 1
ATOM 4599 O O . GLU B 1 251 ? 13.391 -15.703 12.086 1 90.62 251 GLU B O 1
ATOM 4604 N N . TRP B 1 252 ? 13.586 -17.828 11.461 1 92.62 252 TRP B N 1
ATOM 4605 C CA . TRP B 1 252 ? 12.43 -17.734 10.578 1 92.62 252 TRP B CA 1
ATOM 4606 C C . TRP B 1 252 ? 11.164 -17.453 11.375 1 92.62 252 TRP B C 1
ATOM 4608 O O . TRP B 1 252 ? 10.359 -16.594 10.992 1 92.62 252 TRP B O 1
ATOM 4618 N N . ARG B 1 253 ? 11.016 -18.094 12.492 1 88.94 253 ARG B N 1
ATOM 4619 C CA . ARG B 1 253 ? 9.828 -17.938 13.328 1 88.94 253 ARG B CA 1
ATOM 4620 C C . ARG B 1 253 ? 9.734 -16.531 13.883 1 88.94 253 ARG B C 1
ATOM 4622 O O . ARG B 1 253 ? 8.648 -15.93 13.898 1 88.94 253 ARG B O 1
ATOM 4629 N N . ARG B 1 254 ? 10.828 -16.031 14.281 1 87.38 254 ARG B N 1
ATOM 4630 C CA . ARG B 1 254 ? 10.836 -14.688 14.859 1 87.38 254 ARG B CA 1
ATOM 4631 C C . ARG B 1 254 ? 10.555 -13.633 13.797 1 87.38 254 ARG B C 1
ATOM 4633 O O . ARG B 1 254 ? 9.805 -12.68 14.039 1 87.38 254 ARG B O 1
ATOM 4640 N N . LEU B 1 255 ? 11.148 -13.82 12.641 1 89.31 255 LEU B N 1
ATOM 4641 C CA . LEU B 1 255 ? 10.961 -12.883 11.539 1 89.31 255 LEU B CA 1
ATOM 4642 C C . LEU B 1 255 ? 9.5 -12.836 11.109 1 89.31 255 LEU B C 1
ATOM 4644 O O . LEU B 1 255 ? 8.906 -11.758 11.008 1 89.31 255 LEU B O 1
ATOM 4648 N N . THR B 1 256 ? 8.898 -13.961 10.938 1 86.81 256 THR B N 1
ATOM 4649 C CA . THR B 1 256 ? 7.516 -14.023 10.477 1 86.81 256 THR B CA 1
ATOM 4650 C C . THR B 1 256 ? 6.559 -13.539 11.555 1 86.81 256 THR B C 1
ATOM 4652 O O . THR B 1 256 ? 5.578 -12.852 11.266 1 86.81 256 THR B O 1
ATOM 4655 N N . ALA B 1 257 ? 6.855 -13.859 12.773 1 83.69 257 ALA B N 1
ATOM 4656 C CA . ALA B 1 257 ? 6.016 -13.406 13.883 1 83.69 257 ALA B CA 1
ATOM 4657 C C . ALA B 1 257 ? 5.988 -11.883 13.961 1 83.69 257 ALA B C 1
ATOM 4659 O O . ALA B 1 257 ? 4.926 -11.281 14.156 1 83.69 257 ALA B O 1
ATOM 4660 N N . ARG B 1 258 ? 7.066 -11.32 13.742 1 81.19 258 ARG B N 1
ATOM 4661 C CA . ARG B 1 258 ? 7.168 -9.867 13.828 1 81.19 258 ARG B CA 1
ATOM 4662 C C . ARG B 1 258 ? 6.348 -9.195 12.734 1 81.19 258 ARG B C 1
ATOM 4664 O O . ARG B 1 258 ? 5.551 -8.297 13.016 1 81.19 258 ARG B O 1
ATOM 4671 N N . TRP B 1 259 ? 6.582 -9.562 11.57 1 81.75 259 TRP B N 1
ATOM 4672 C CA . TRP B 1 259 ? 5.988 -8.844 10.445 1 81.75 259 TRP B CA 1
ATOM 4673 C C . TRP B 1 259 ? 4.512 -9.188 10.305 1 81.75 259 TRP B C 1
ATOM 4675 O O . TRP B 1 259 ? 3.748 -8.438 9.695 1 81.75 259 TRP B O 1
ATOM 4685 N N . LEU B 1 260 ? 4.172 -10.258 10.984 1 76.19 260 LEU B N 1
ATOM 4686 C CA . LEU B 1 260 ? 2.75 -10.578 10.977 1 76.19 260 LEU B CA 1
ATOM 4687 C C . LEU B 1 260 ? 2.059 -10.016 12.219 1 76.19 260 LEU B C 1
ATOM 4689 O O . LEU B 1 260 ? 0.845 -10.164 12.375 1 76.19 260 LEU B O 1
ATOM 4693 N N . GLY B 1 261 ? 2.902 -9.359 13.078 1 72.81 261 GLY B N 1
ATOM 4694 C CA . GLY B 1 261 ? 2.344 -8.648 14.219 1 72.81 261 GLY B CA 1
ATOM 4695 C C . GLY B 1 261 ? 1.998 -9.562 15.375 1 72.81 261 GLY B C 1
ATOM 4696 O O . GLY B 1 261 ? 1.071 -9.289 16.141 1 72.81 261 GLY B O 1
ATOM 4697 N N . LEU B 1 262 ? 2.629 -10.688 15.453 1 71.75 262 LEU B N 1
ATOM 4698 C CA . LEU B 1 262 ? 2.391 -11.57 16.594 1 71.75 262 LEU B CA 1
ATOM 4699 C C . LEU B 1 262 ? 3.076 -11.039 17.844 1 71.75 262 LEU B C 1
ATOM 4701 O O . LEU B 1 262 ? 4.152 -10.445 17.766 1 71.75 262 LEU B O 1
ATOM 4705 N N . SER B 1 263 ? 2.393 -11.047 18.953 1 66.19 263 SER B N 1
ATOM 4706 C CA . SER B 1 263 ? 2.863 -10.484 20.203 1 66.19 263 SER B CA 1
ATOM 4707 C C . SER B 1 263 ? 4.02 -11.297 20.781 1 66.19 263 SER B C 1
ATOM 4709 O O . SER B 1 263 ? 4.539 -10.977 21.859 1 66.19 263 SER B O 1
ATOM 4711 N N . LEU B 1 264 ? 4.438 -12.281 20.172 1 60.78 264 LEU B N 1
ATOM 4712 C CA . LEU B 1 264 ? 5.395 -13.242 20.703 1 60.78 264 LEU B CA 1
ATOM 4713 C C . LEU B 1 264 ? 6.824 -12.75 20.516 1 60.78 264 LEU B C 1
ATOM 4715 O O . LEU B 1 264 ? 7.766 -13.367 21.031 1 60.78 264 LEU B O 1
ATOM 4719 N N . SER B 1 265 ? 7.145 -11.781 19.734 1 57.31 265 SER B N 1
ATOM 4720 C CA . SER B 1 265 ? 8.5 -11.758 19.188 1 57.31 265 SER B CA 1
ATOM 4721 C C . SER B 1 265 ? 9.422 -10.906 20.047 1 57.31 265 SER B C 1
ATOM 4723 O O . SER B 1 265 ? 9.039 -9.828 20.5 1 57.31 265 SER B O 1
ATOM 4725 N N . ASP B 1 266 ? 10.32 -11.719 20.656 1 60 266 ASP B N 1
ATOM 4726 C CA . ASP B 1 266 ? 11.562 -11.117 21.109 1 60 266 ASP B CA 1
ATOM 4727 C C . ASP B 1 266 ? 12.273 -10.391 19.969 1 60 266 ASP B C 1
ATOM 4729 O O . ASP B 1 266 ? 12.195 -10.82 18.812 1 60 266 ASP B O 1
ATOM 4733 N N . THR B 1 267 ? 12.594 -9.234 20.203 1 62.78 267 THR B N 1
ATOM 4734 C CA . THR B 1 267 ? 13.047 -8.211 19.281 1 62.78 267 THR B CA 1
ATOM 4735 C C . THR B 1 267 ? 14.445 -8.531 18.75 1 62.78 267 THR B C 1
ATOM 4737 O O . THR B 1 267 ? 14.984 -7.809 17.922 1 62.78 267 THR B O 1
ATOM 4740 N N . ASP B 1 268 ? 14.945 -9.688 19.016 1 71.06 268 ASP B N 1
ATOM 4741 C CA . ASP B 1 268 ? 16.344 -9.742 18.578 1 71.06 268 ASP B CA 1
ATOM 4742 C C . ASP B 1 268 ? 16.469 -10.438 17.234 1 71.06 268 ASP B C 1
ATOM 4744 O O . ASP B 1 268 ? 16.125 -11.617 17.094 1 71.06 268 ASP B O 1
ATOM 4748 N N . LEU B 1 269 ? 16.703 -9.633 16.266 1 77.12 269 LEU B N 1
ATOM 4749 C CA . LEU B 1 269 ? 16.906 -10.203 14.945 1 77.12 269 LEU B CA 1
ATOM 4750 C C . LEU B 1 269 ? 18.391 -10.414 14.656 1 77.12 269 LEU B C 1
ATOM 4752 O O . LEU B 1 269 ? 19.234 -9.727 15.227 1 77.12 269 LEU B O 1
ATOM 4756 N N . SER B 1 270 ? 18.641 -11.352 13.812 1 84.69 270 SER B N 1
ATOM 4757 C CA . SER B 1 270 ? 19.984 -11.625 13.312 1 84.69 270 SER B CA 1
ATOM 4758 C C . SER B 1 270 ? 20.562 -10.414 12.586 1 84.69 270 SER B C 1
ATOM 4760 O O . SER B 1 270 ? 19.828 -9.711 11.875 1 84.69 270 SER B O 1
ATOM 4762 N N . PRO B 1 271 ? 21.812 -10.195 12.773 1 86.19 271 PRO B N 1
ATOM 4763 C CA . PRO B 1 271 ? 22.469 -9.125 12.016 1 86.19 271 PRO B CA 1
ATOM 4764 C C . PRO B 1 271 ? 22.297 -9.281 10.508 1 86.19 271 PRO B C 1
ATOM 4766 O O . PRO B 1 271 ? 22.312 -8.289 9.773 1 86.19 271 PRO B O 1
ATOM 4769 N N . ALA B 1 272 ? 22.125 -10.469 10.086 1 91.81 272 ALA B N 1
ATOM 4770 C CA . ALA B 1 272 ? 21.953 -10.75 8.664 1 91.81 272 ALA B CA 1
ATOM 4771 C C . ALA B 1 272 ? 20.719 -10.047 8.109 1 91.81 272 ALA B C 1
ATOM 4773 O O . ALA B 1 272 ? 20.672 -9.703 6.922 1 91.81 272 ALA B O 1
ATOM 4774 N N . TYR B 1 273 ? 19.828 -9.773 8.953 1 92.38 273 TYR B N 1
ATOM 4775 C CA . TYR B 1 273 ? 18.594 -9.109 8.531 1 92.38 273 TYR B CA 1
ATOM 4776 C C . TYR B 1 273 ? 18.891 -7.711 7.988 1 92.38 273 TYR B C 1
ATOM 4778 O O . TYR B 1 273 ? 18.344 -7.316 6.957 1 92.38 273 TYR B O 1
ATOM 4786 N N . TYR B 1 274 ? 19.828 -7.039 8.586 1 89.81 274 TYR B N 1
ATOM 4787 C CA . TYR B 1 274 ? 20.047 -5.629 8.297 1 89.81 274 TYR B CA 1
ATOM 4788 C C . TYR B 1 274 ? 20.828 -5.457 6.996 1 89.81 274 TYR B C 1
ATOM 4790 O O . TYR B 1 274 ? 20.75 -4.41 6.348 1 89.81 274 TYR B O 1
ATOM 4798 N N . GLU B 1 275 ? 21.438 -6.504 6.645 1 92 275 GLU B N 1
ATOM 4799 C CA . GLU B 1 275 ? 22.297 -6.395 5.461 1 92 275 GLU B CA 1
ATOM 4800 C C . GLU B 1 275 ? 21.672 -7.129 4.273 1 92 275 GLU B C 1
ATOM 4802 O O . GLU B 1 275 ? 22.188 -7.051 3.154 1 92 275 GLU B O 1
ATOM 4807 N N . ALA B 1 276 ? 20.609 -7.781 4.48 1 95.88 276 ALA B N 1
ATOM 4808 C CA . ALA B 1 276 ? 20.031 -8.648 3.459 1 95.88 276 ALA B CA 1
ATOM 4809 C C . ALA B 1 276 ? 19.484 -7.836 2.287 1 95.88 276 ALA B C 1
ATOM 4811 O O . ALA B 1 276 ? 18.812 -6.824 2.486 1 95.88 276 ALA B O 1
ATOM 4812 N N . ASP B 1 277 ? 19.797 -8.297 1.122 1 97.12 277 ASP B N 1
ATOM 4813 C CA . ASP B 1 277 ? 19.156 -7.82 -0.096 1 97.12 277 ASP B CA 1
ATOM 4814 C C . ASP B 1 277 ? 17.969 -8.711 -0.475 1 97.12 277 ASP B C 1
ATOM 4816 O O . ASP B 1 277 ? 16.984 -8.234 -1.044 1 97.12 277 ASP B O 1
ATOM 4820 N N . VAL B 1 278 ? 18.219 -9.938 -0.169 1 97.69 278 VAL B N 1
ATOM 4821 C CA . VAL B 1 278 ? 17.203 -10.953 -0.455 1 97.69 278 VAL B CA 1
ATOM 4822 C C . VAL B 1 278 ? 17.047 -11.875 0.754 1 97.69 278 VAL B C 1
ATOM 4824 O O . VAL B 1 278 ? 18.031 -12.32 1.339 1 97.69 278 VAL B O 1
ATOM 4827 N N . ILE B 1 279 ? 15.844 -12.102 1.108 1 96.69 279 ILE B N 1
ATOM 4828 C CA . ILE B 1 279 ? 15.531 -13.086 2.141 1 96.69 279 ILE B CA 1
ATOM 4829 C C . ILE B 1 279 ? 14.789 -14.266 1.521 1 96.69 279 ILE B C 1
ATOM 4831 O O . ILE B 1 279 ? 13.781 -14.086 0.835 1 96.69 279 ILE B O 1
ATOM 4835 N N . LYS B 1 280 ? 15.312 -15.406 1.729 1 96.94 280 LYS B N 1
ATOM 4836 C CA . LYS B 1 280 ? 14.727 -16.641 1.214 1 96.94 280 LYS B CA 1
ATOM 4837 C C . LYS B 1 280 ? 14.203 -17.516 2.348 1 96.94 280 LYS B C 1
ATOM 4839 O O . LYS B 1 280 ? 14.805 -17.578 3.42 1 96.94 280 LYS B O 1
ATOM 4844 N N . GLY B 1 281 ? 13.094 -18.156 2.061 1 95.25 281 GLY B N 1
ATOM 4845 C CA . GLY B 1 281 ? 12.562 -19.062 3.07 1 95.25 281 GLY B CA 1
ATOM 4846 C C . GLY B 1 281 ? 11.203 -19.625 2.709 1 95.25 281 GLY B C 1
ATOM 4847 O O . GLY B 1 281 ? 10.664 -19.312 1.646 1 95.25 281 GLY B O 1
ATOM 4848 N N . ALA B 1 282 ? 10.711 -20.438 3.594 1 93.06 282 ALA B N 1
ATOM 4849 C CA . ALA B 1 282 ? 9.414 -21.062 3.398 1 93.06 282 ALA B CA 1
ATOM 4850 C C . ALA B 1 282 ? 8.281 -20.062 3.604 1 93.06 282 ALA B C 1
ATOM 4852 O O . ALA B 1 282 ? 8.375 -19.172 4.441 1 93.06 282 ALA B O 1
ATOM 4853 N N . MET B 1 283 ? 7.238 -20.219 2.836 1 89.5 283 MET B N 1
ATOM 4854 C CA . MET B 1 283 ? 5.984 -19.531 3.162 1 89.5 283 MET B CA 1
ATOM 4855 C C . MET B 1 283 ? 5.316 -20.188 4.367 1 89.5 283 MET B C 1
ATOM 4857 O O . MET B 1 283 ? 5.453 -21.391 4.586 1 89.5 283 MET B O 1
ATOM 4861 N N . SER B 1 284 ? 4.625 -19.391 5.078 1 86.19 284 SER B N 1
ATOM 4862 C CA . SER B 1 284 ? 3.893 -19.953 6.207 1 86.19 284 SER B CA 1
ATOM 4863 C C . SER B 1 284 ? 2.723 -20.812 5.734 1 86.19 284 SER B C 1
ATOM 4865 O O . SER B 1 284 ? 2.031 -20.453 4.777 1 86.19 284 SER B O 1
ATOM 4867 N N . ALA B 1 285 ? 2.455 -21.891 6.441 1 80.62 285 ALA B N 1
ATOM 4868 C CA . ALA B 1 285 ? 1.392 -22.812 6.07 1 80.62 285 ALA B CA 1
ATOM 4869 C C . ALA B 1 285 ? 0.089 -22.484 6.789 1 80.62 285 ALA B C 1
ATOM 4871 O O . ALA B 1 285 ? -0.988 -22.906 6.371 1 80.62 285 ALA B O 1
ATOM 4872 N N . ASP B 1 286 ? 0.203 -21.734 7.879 1 78.12 286 ASP B N 1
ATOM 4873 C CA . ASP B 1 286 ? -0.959 -21.594 8.75 1 78.12 286 ASP B CA 1
ATOM 4874 C C . ASP B 1 286 ? -1.066 -20.188 9.312 1 78.12 286 ASP B C 1
ATOM 4876 O O . ASP B 1 286 ? -1.247 -20 10.516 1 78.12 286 ASP B O 1
ATOM 4880 N N . GLN B 1 287 ? -0.992 -19.219 8.516 1 73.19 287 GLN B N 1
ATOM 4881 C CA . GLN B 1 287 ? -0.961 -17.812 8.953 1 73.19 287 GLN B CA 1
ATOM 4882 C C . GLN B 1 287 ? -2.215 -17.453 9.742 1 73.19 287 GLN B C 1
ATOM 4884 O O . GLN B 1 287 ? -2.125 -16.922 10.844 1 73.19 287 GLN B O 1
ATOM 4889 N N . SER B 1 288 ? -3.309 -17.797 9.141 1 64.75 288 SER B N 1
ATOM 4890 C CA . SER B 1 288 ? -4.566 -17.422 9.781 1 64.75 288 SER B CA 1
ATOM 4891 C C . SER B 1 288 ? -4.711 -18.109 11.141 1 64.75 288 SER B C 1
ATOM 4893 O O . SER B 1 288 ? -5.113 -17.469 12.117 1 64.75 288 SER B O 1
ATOM 4895 N N . LYS B 1 289 ? -4.418 -19.344 11.188 1 69.12 289 LYS B N 1
ATOM 4896 C CA . LYS B 1 289 ? -4.508 -20.078 12.445 1 69.12 289 LYS B CA 1
ATOM 4897 C C . LYS B 1 289 ? -3.494 -19.547 13.453 1 69.12 289 LYS B C 1
ATOM 4899 O O . LYS B 1 289 ? -3.811 -19.406 14.641 1 69.12 289 LYS B O 1
ATOM 4904 N N . GLY B 1 290 ? -2.344 -19.328 13.023 1 72.19 290 GLY B N 1
ATOM 4905 C CA . GLY B 1 290 ? -1.313 -18.797 13.898 1 72.19 290 GLY B CA 1
ATOM 4906 C C . GLY B 1 290 ? -1.688 -17.453 14.508 1 72.19 290 GLY B C 1
ATOM 4907 O O . GLY B 1 290 ? -1.45 -17.219 15.695 1 72.19 290 GLY B O 1
ATOM 4908 N N . GLN B 1 291 ? -2.156 -16.609 13.742 1 67.94 291 GLN B N 1
ATOM 4909 C CA . GLN B 1 291 ? -2.559 -15.297 14.227 1 67.94 291 GLN B CA 1
ATOM 4910 C C . GLN B 1 291 ? -3.676 -15.406 15.258 1 67.94 291 GLN B C 1
ATOM 4912 O O . GLN B 1 291 ? -3.641 -14.734 16.297 1 67.94 291 GLN B O 1
ATOM 4917 N N . ARG B 1 292 ? -4.566 -16.266 14.953 1 64.69 292 ARG B N 1
ATOM 4918 C CA . ARG B 1 292 ? -5.707 -16.453 15.844 1 64.69 292 ARG B CA 1
ATOM 4919 C C . ARG B 1 292 ? -5.262 -17 17.203 1 64.69 292 ARG B C 1
ATOM 4921 O O . ARG B 1 292 ? -5.789 -16.609 18.234 1 64.69 292 ARG B O 1
ATOM 4928 N N . GLN B 1 293 ? -4.387 -17.828 17.156 1 74.06 293 GLN B N 1
ATOM 4929 C CA . GLN B 1 293 ? -3.928 -18.5 18.359 1 74.06 293 GLN B CA 1
ATOM 4930 C C . GLN B 1 293 ? -2.715 -17.797 18.953 1 74.06 293 GLN B C 1
ATOM 4932 O O . GLN B 1 293 ? -2.184 -18.219 19.984 1 74.06 293 GLN B O 1
ATOM 4937 N N . ASN B 1 294 ? -2.363 -16.75 18.312 1 75.44 294 ASN B N 1
ATOM 4938 C CA . ASN B 1 294 ? -1.183 -16.016 18.75 1 75.44 294 ASN B CA 1
ATOM 4939 C C . ASN B 1 294 ? 0 -16.953 19 1 75.44 294 ASN B C 1
ATOM 4941 O O . ASN B 1 294 ? 0.594 -16.922 20.078 1 75.44 294 ASN B O 1
ATOM 4945 N N . ARG B 1 295 ? 0.226 -17.75 18.016 1 83.31 295 ARG B N 1
ATOM 4946 C CA . ARG B 1 295 ? 1.346 -18.688 18.078 1 83.31 295 ARG B CA 1
ATOM 4947 C C . ARG B 1 295 ? 2.273 -18.5 16.891 1 83.31 295 ARG B C 1
ATOM 4949 O O . ARG B 1 295 ? 1.885 -17.906 15.875 1 83.31 295 ARG B O 1
ATOM 4956 N N . PHE B 1 296 ? 3.424 -19.109 17.109 1 85.44 296 PHE B N 1
ATOM 4957 C CA . PHE B 1 296 ? 4.367 -19.094 15.992 1 85.44 296 PHE B CA 1
ATOM 4958 C C . PHE B 1 296 ? 3.809 -19.859 14.805 1 85.44 296 PHE B C 1
ATOM 4960 O O . PHE B 1 296 ? 3.098 -20.844 14.969 1 85.44 296 PHE B O 1
ATOM 4967 N N . LEU B 1 297 ? 4.223 -19.406 13.664 1 85.19 297 LEU B N 1
ATOM 4968 C CA . LEU B 1 297 ? 3.764 -20.016 12.422 1 85.19 297 LEU B CA 1
ATOM 4969 C C . LEU B 1 297 ? 4.59 -21.25 12.086 1 85.19 297 LEU B C 1
ATOM 4971 O O . LEU B 1 297 ? 5.695 -21.422 12.602 1 85.19 297 LEU B O 1
ATOM 4975 N N . THR B 1 298 ? 3.988 -22.094 11.312 1 88.31 298 THR B N 1
ATOM 4976 C CA . THR B 1 298 ? 4.68 -23.266 10.805 1 88.31 298 THR B CA 1
ATOM 4977 C C . THR B 1 298 ? 5.094 -23.078 9.352 1 88.31 298 THR B C 1
ATOM 4979 O O . THR B 1 298 ? 4.289 -22.625 8.523 1 88.31 298 THR B O 1
ATOM 4982 N N . PRO B 1 299 ? 6.391 -23.359 9.086 1 90.12 299 PRO B N 1
ATOM 4983 C CA . PRO B 1 299 ? 6.824 -23.234 7.691 1 90.12 299 PRO B CA 1
ATOM 4984 C C . PRO B 1 299 ? 6.168 -24.266 6.777 1 90.12 299 PRO B C 1
ATOM 4986 O O . PRO B 1 299 ? 5.984 -25.422 7.176 1 90.12 299 PRO B O 1
ATOM 4989 N N . GLY B 1 300 ? 5.734 -23.797 5.586 1 87.88 300 GLY B N 1
ATOM 4990 C CA . GLY B 1 300 ? 5.199 -24.688 4.574 1 87.88 300 GLY B CA 1
ATOM 4991 C C . GLY B 1 300 ? 6.25 -25.188 3.596 1 87.88 300 GLY B C 1
ATOM 4992 O O . GLY B 1 300 ? 7.449 -25.047 3.844 1 87.88 300 GLY B O 1
ATOM 4993 N N . ASN B 1 301 ? 5.77 -25.766 2.535 1 88.44 301 ASN B N 1
ATOM 4994 C CA . ASN B 1 301 ? 6.664 -26.375 1.566 1 88.44 301 ASN B CA 1
ATOM 4995 C C . ASN B 1 301 ? 7.016 -25.422 0.432 1 88.44 301 ASN B C 1
ATOM 4997 O O . ASN B 1 301 ? 7.973 -25.656 -0.311 1 88.44 301 ASN B O 1
ATOM 5001 N N . ILE B 1 302 ? 6.309 -24.422 0.31 1 90.56 302 ILE B N 1
ATOM 5002 C CA . ILE B 1 302 ? 6.555 -23.5 -0.785 1 90.56 302 ILE B CA 1
ATOM 5003 C C . ILE B 1 302 ? 7.641 -22.5 -0.381 1 90.56 302 ILE B C 1
ATOM 5005 O O . ILE B 1 302 ? 7.555 -21.875 0.677 1 90.56 302 ILE B O 1
ATOM 5009 N N . LYS B 1 303 ? 8.57 -22.422 -1.252 1 93.31 303 LYS B N 1
ATOM 5010 C CA . LYS B 1 303 ? 9.664 -21.484 -1.012 1 93.31 303 LYS B CA 1
ATOM 5011 C C . LYS B 1 303 ? 9.383 -20.125 -1.674 1 93.31 303 LYS B C 1
ATOM 5013 O O . LYS B 1 303 ? 8.766 -20.078 -2.738 1 93.31 303 LYS B O 1
ATOM 5018 N N . GLN B 1 304 ? 9.852 -19.125 -0.987 1 94.5 304 GLN B N 1
ATOM 5019 C CA . GLN B 1 304 ? 9.711 -17.766 -1.515 1 94.5 304 GLN B CA 1
ATOM 5020 C C . GLN B 1 304 ? 10.977 -16.953 -1.297 1 94.5 304 GLN B C 1
ATOM 5022 O O . GLN B 1 304 ? 11.844 -17.344 -0.502 1 94.5 304 GLN B O 1
ATOM 5027 N N . GLN B 1 305 ? 11.094 -15.969 -2.084 1 96.06 305 GLN B N 1
ATOM 5028 C CA . GLN B 1 305 ? 12.141 -14.953 -1.949 1 96.06 305 GLN B CA 1
ATOM 5029 C C . GLN B 1 305 ? 11.539 -13.555 -1.868 1 96.06 305 GLN B C 1
ATOM 5031 O O . GLN B 1 305 ? 10.617 -13.219 -2.619 1 96.06 305 GLN B O 1
ATOM 5036 N N . ALA B 1 306 ? 12 -12.836 -0.881 1 95.31 306 ALA B N 1
ATOM 5037 C CA . ALA B 1 306 ? 11.625 -11.43 -0.759 1 95.31 306 ALA B CA 1
ATOM 5038 C C . ALA B 1 306 ? 12.812 -10.516 -1.03 1 95.31 306 ALA B C 1
ATOM 5040 O O . ALA B 1 306 ? 13.859 -10.641 -0.388 1 95.31 306 ALA B O 1
ATOM 5041 N N . PHE B 1 307 ? 12.672 -9.711 -2.025 1 96.38 307 PHE B N 1
ATOM 5042 C CA . PHE B 1 307 ? 13.672 -8.68 -2.279 1 96.38 307 PHE B CA 1
ATOM 5043 C C . PHE B 1 307 ? 13.406 -7.449 -1.421 1 96.38 307 PHE B C 1
ATOM 5045 O O . PHE B 1 307 ? 12.414 -6.742 -1.63 1 96.38 307 PHE B O 1
ATOM 5052 N N . VAL B 1 308 ? 14.398 -7.129 -0.489 1 94.81 308 VAL B N 1
ATOM 5053 C CA . VAL B 1 308 ? 14.039 -6.281 0.643 1 94.81 308 VAL B CA 1
ATOM 5054 C C . VAL B 1 308 ? 14.977 -5.074 0.698 1 94.81 308 VAL B C 1
ATOM 5056 O O . VAL B 1 308 ? 15.094 -4.422 1.736 1 94.81 308 VAL B O 1
ATOM 5059 N N . SER B 1 309 ? 15.672 -4.766 -0.357 1 94.56 309 SER B N 1
ATOM 5060 C CA . SER B 1 309 ? 16.516 -3.586 -0.512 1 94.56 309 SER B CA 1
ATOM 5061 C C . SER B 1 309 ? 16.422 -3.021 -1.926 1 94.56 309 SER B C 1
ATOM 5063 O O . SER B 1 309 ? 15.938 -3.693 -2.838 1 94.56 309 SER B O 1
ATOM 5065 N N . TYR B 1 310 ? 16.891 -1.841 -2.117 1 94.12 310 TYR B N 1
ATOM 5066 C CA . TYR B 1 310 ? 16.906 -1.263 -3.455 1 94.12 310 TYR B CA 1
ATOM 5067 C C . TYR B 1 310 ? 17.781 -2.082 -4.398 1 94.12 310 TYR B C 1
ATOM 5069 O O . TYR B 1 310 ? 17.391 -2.354 -5.535 1 94.12 310 TYR B O 1
ATOM 5077 N N . ARG B 1 311 ? 18.922 -2.477 -3.854 1 94.81 311 ARG B N 1
ATOM 5078 C CA . ARG B 1 311 ? 19.812 -3.299 -4.656 1 94.81 311 ARG B CA 1
ATOM 5079 C C . ARG B 1 311 ? 19.141 -4.605 -5.07 1 94.81 311 ARG B C 1
ATOM 5081 O O . ARG B 1 311 ? 19.25 -5.023 -6.223 1 94.81 311 ARG B O 1
ATOM 5088 N N . GLY B 1 312 ? 18.516 -5.219 -4.102 1 96.5 312 GLY B N 1
ATOM 5089 C CA . GLY B 1 312 ? 17.797 -6.441 -4.406 1 96.5 312 GLY B CA 1
ATOM 5090 C C . GLY B 1 312 ? 16.688 -6.242 -5.426 1 96.5 312 GLY B C 1
ATOM 5091 O O . GLY B 1 312 ? 16.578 -7.004 -6.387 1 96.5 312 GLY B O 1
ATOM 5092 N N . CYS B 1 313 ? 15.875 -5.215 -5.266 1 95.81 313 CYS B N 1
ATOM 5093 C CA . CYS B 1 313 ? 14.75 -4.938 -6.156 1 95.81 313 CYS B CA 1
ATOM 5094 C C . CYS B 1 313 ? 15.242 -4.598 -7.559 1 95.81 313 CYS B C 1
ATOM 5096 O O . CYS B 1 313 ? 14.664 -5.043 -8.547 1 95.81 313 CYS B O 1
ATOM 5098 N N . GLU B 1 314 ? 16.312 -3.84 -7.629 1 95.12 314 GLU B N 1
ATOM 5099 C CA . GLU B 1 314 ? 16.891 -3.488 -8.93 1 95.12 314 GLU B CA 1
ATOM 5100 C C . GLU B 1 314 ? 17.406 -4.727 -9.656 1 95.12 314 GLU B C 1
ATOM 5102 O O . GLU B 1 314 ? 17.25 -4.844 -10.875 1 95.12 314 GLU B O 1
ATOM 5107 N N . SER B 1 315 ? 18.047 -5.566 -8.914 1 96.88 315 SER B N 1
ATOM 5108 C CA . SER B 1 315 ? 18.547 -6.801 -9.5 1 96.88 315 SER B CA 1
ATOM 5109 C C . SER B 1 315 ? 17.406 -7.648 -10.055 1 96.88 315 SER B C 1
ATOM 5111 O O . SER B 1 315 ? 17.531 -8.227 -11.141 1 96.88 315 SER B O 1
ATOM 5113 N N . LEU B 1 316 ? 16.328 -7.711 -9.32 1 97.38 316 LEU B N 1
ATOM 5114 C CA . LEU B 1 316 ? 15.156 -8.453 -9.789 1 97.38 316 LEU B CA 1
ATOM 5115 C C . LEU B 1 316 ? 14.555 -7.801 -11.023 1 97.38 316 LEU B C 1
ATOM 5117 O O . LEU B 1 316 ? 14.195 -8.492 -11.984 1 97.38 316 LEU B O 1
ATOM 5121 N N . ARG B 1 317 ? 14.492 -6.516 -10.984 1 96.69 317 ARG B N 1
ATOM 5122 C CA . ARG B 1 317 ? 13.898 -5.766 -12.086 1 96.69 317 ARG B CA 1
ATOM 5123 C C . ARG B 1 317 ? 14.609 -6.078 -13.398 1 96.69 317 ARG B C 1
ATOM 5125 O O . ARG B 1 317 ? 13.977 -6.172 -14.453 1 96.69 317 ARG B O 1
ATOM 5132 N N . ARG B 1 318 ? 15.883 -6.246 -13.375 1 94.94 318 ARG B N 1
ATOM 5133 C CA . ARG B 1 318 ? 16.672 -6.523 -14.57 1 94.94 318 ARG B CA 1
ATOM 5134 C C . ARG B 1 318 ? 16.344 -7.895 -15.141 1 94.94 318 ARG B C 1
ATOM 5136 O O . ARG B 1 318 ? 16.625 -8.172 -16.312 1 94.94 318 ARG B O 1
ATOM 5143 N N . GLU B 1 319 ? 15.727 -8.688 -14.289 1 96.56 319 GLU B N 1
ATOM 5144 C CA . GLU B 1 319 ? 15.484 -10.062 -14.695 1 96.56 319 GLU B CA 1
ATOM 5145 C C . GLU B 1 319 ? 14.039 -10.266 -15.141 1 96.56 319 GLU B C 1
ATOM 5147 O O . GLU B 1 319 ? 13.609 -11.398 -15.383 1 96.56 319 GLU B O 1
ATOM 5152 N N . LEU B 1 320 ? 13.266 -9.219 -15.211 1 97 320 LEU B N 1
ATOM 5153 C CA . LEU B 1 320 ? 11.891 -9.352 -15.688 1 97 320 LEU B CA 1
ATOM 5154 C C . LEU B 1 320 ? 11.867 -9.797 -17.156 1 97 320 LEU B C 1
ATOM 5156 O O . LEU B 1 320 ? 12.375 -9.094 -18.031 1 97 320 LEU B O 1
ATOM 5160 N N . LYS B 1 321 ? 11.227 -10.938 -17.406 1 97.19 321 LYS B N 1
ATOM 5161 C CA . LYS B 1 321 ? 11.266 -11.523 -18.75 1 97.19 321 LYS B CA 1
ATOM 5162 C C . LYS B 1 321 ? 9.883 -11.5 -19.391 1 97.19 321 LYS B C 1
ATOM 5164 O O . LYS B 1 321 ? 9.773 -11.438 -20.625 1 97.19 321 LYS B O 1
ATOM 5169 N N . ALA B 1 322 ? 8.859 -11.602 -18.547 1 98.38 322 ALA B N 1
ATOM 5170 C CA . ALA B 1 322 ? 7.527 -11.711 -19.141 1 98.38 322 ALA B CA 1
ATOM 5171 C C . ALA B 1 322 ? 6.457 -11.273 -18.141 1 98.38 322 ALA B C 1
ATOM 5173 O O . ALA B 1 322 ? 6.711 -11.219 -16.938 1 98.38 322 ALA B O 1
ATOM 5174 N N . ILE B 1 323 ? 5.34 -10.914 -18.656 1 98.38 323 ILE B N 1
ATOM 5175 C CA . ILE B 1 323 ? 4.121 -10.703 -17.875 1 98.38 323 ILE B CA 1
ATOM 5176 C C . ILE B 1 323 ? 2.971 -11.492 -18.5 1 98.38 323 ILE B C 1
ATOM 5178 O O . ILE B 1 323 ? 2.695 -11.367 -19.688 1 98.38 323 ILE B O 1
ATOM 5182 N N . ILE B 1 324 ? 2.379 -12.336 -17.688 1 98.5 324 ILE B N 1
ATOM 5183 C CA . ILE B 1 324 ? 1.191 -13.086 -18.062 1 98.5 324 ILE B CA 1
ATOM 5184 C C . ILE B 1 324 ? -0.058 -12.398 -17.516 1 98.5 324 ILE B C 1
ATOM 5186 O O . ILE B 1 324 ? -0.231 -12.289 -16.297 1 98.5 324 ILE B O 1
ATOM 5190 N N . PHE B 1 325 ? -0.887 -11.984 -18.422 1 97.69 325 PHE B N 1
ATOM 5191 C CA . PHE B 1 325 ? -2.145 -11.367 -18.031 1 97.69 325 PHE B CA 1
ATOM 5192 C C . PHE B 1 325 ? -3.271 -12.391 -18 1 97.69 325 PHE B C 1
ATOM 5194 O O . PHE B 1 325 ? -3.443 -13.156 -18.953 1 97.69 325 PHE B O 1
ATOM 5201 N N . ILE B 1 326 ? -3.998 -12.383 -16.906 1 95.25 326 ILE B N 1
ATOM 5202 C CA . ILE B 1 326 ? -5.09 -13.328 -16.734 1 95.25 326 ILE B CA 1
ATOM 5203 C C . ILE B 1 326 ? -6.426 -12.625 -16.953 1 95.25 326 ILE B C 1
ATOM 5205 O O . ILE B 1 326 ? -6.691 -11.578 -16.359 1 95.25 326 ILE B O 1
ATOM 5209 N N . GLU B 1 327 ? -7.199 -13.133 -17.781 1 92.06 327 GLU B N 1
ATOM 5210 C CA . GLU B 1 327 ? -8.508 -12.562 -18.094 1 92.06 327 GLU B CA 1
ATOM 5211 C C . GLU B 1 327 ? -9.633 -13.453 -17.578 1 92.06 327 GLU B C 1
ATOM 5213 O O . GLU B 1 327 ? -9.586 -14.68 -17.734 1 92.06 327 GLU B O 1
ATOM 5218 N N . SER B 1 328 ? -10.508 -12.789 -16.797 1 81.5 328 SER B N 1
ATOM 5219 C CA . SER B 1 328 ? -11.664 -13.555 -16.328 1 81.5 328 SER B CA 1
ATOM 5220 C C . SER B 1 328 ? -12.766 -13.578 -17.375 1 81.5 328 SER B C 1
ATOM 5222 O O . SER B 1 328 ? -12.961 -12.602 -18.109 1 81.5 328 SER B O 1
ATOM 5224 N N . SER B 1 329 ? -13.164 -14.727 -17.906 1 63 329 SER B N 1
ATOM 5225 C CA . SER B 1 329 ? -14.289 -14.789 -18.828 1 63 329 SER B CA 1
ATOM 5226 C C . SER B 1 329 ? -15.531 -14.133 -18.234 1 63 329 SER B C 1
ATOM 5228 O O . SER B 1 329 ? -15.75 -14.188 -17.031 1 63 329 SER B O 1
ATOM 5230 N N . LYS B 1 330 ? -16.312 -13.297 -18.969 1 47.25 330 LYS B N 1
ATOM 5231 C CA . LYS B 1 330 ? -17.656 -12.844 -18.656 1 47.25 330 LYS B CA 1
ATOM 5232 C C . LYS B 1 330 ? -18.609 -14.031 -18.453 1 47.25 330 LYS B C 1
ATOM 5234 O O . LYS B 1 330 ? -18.484 -15.055 -19.125 1 47.25 330 LYS B O 1
#

Solvent-accessible surface area (backbone atoms only — not comparable to full-atom values): 34614 Å² total; per-residue (Å²): 73,62,59,73,80,75,48,57,62,84,81,34,68,76,44,35,60,94,50,61,84,56,94,67,80,52,67,81,47,38,34,55,21,36,97,80,47,78,41,42,82,46,40,45,34,31,25,42,43,47,36,51,33,43,36,45,18,26,58,68,59,32,50,39,41,70,30,81,91,39,76,41,66,74,40,79,43,70,34,40,46,43,40,41,62,55,31,49,52,52,50,49,28,40,63,71,60,44,42,44,68,79,28,16,50,85,34,66,48,67,59,60,58,59,63,67,79,52,82,85,55,36,75,53,65,40,77,39,45,49,49,77,68,37,68,72,32,38,71,94,46,89,82,43,62,29,34,33,27,37,41,68,50,50,65,36,50,71,60,35,50,52,55,55,51,63,53,41,79,86,44,61,84,72,41,88,54,29,30,24,31,32,28,39,44,54,50,45,55,55,15,41,33,61,58,45,45,69,44,42,93,51,43,46,67,16,48,85,39,74,39,46,59,32,20,68,46,59,69,51,19,44,47,54,12,50,50,59,11,27,33,42,32,25,47,62,54,81,54,85,90,46,43,72,36,66,55,54,72,68,52,36,38,38,45,32,25,47,48,63,35,38,89,78,44,68,82,77,71,62,73,59,66,66,61,29,16,30,43,34,37,57,35,39,57,36,47,60,59,16,58,73,64,65,45,74,58,46,74,37,87,51,54,33,36,30,24,43,30,69,70,29,34,51,46,45,58,74,23,54,48,32,38,41,34,33,38,57,80,131,67,59,59,73,80,76,48,57,65,84,80,35,69,75,43,35,58,95,47,62,84,54,94,67,80,52,67,80,48,38,32,56,20,35,96,79,46,77,40,41,83,45,40,46,35,30,25,42,43,47,34,50,33,42,38,44,17,27,59,66,58,32,49,37,42,69,30,82,90,38,74,41,69,73,41,78,42,70,33,41,46,44,42,44,62,55,34,50,52,51,50,48,29,40,62,69,60,46,42,46,67,76,28,15,55,87,34,67,44,61,58,59,58,59,62,66,81,52,81,88,54,38,75,53,66,40,77,39,43,48,50,77,67,37,67,73,32,38,70,93,46,88,80,43,59,28,34,33,26,39,42,70,51,49,64,37,50,70,60,33,50,52,54,54,49,64,53,41,80,85,42,62,83,72,41,87,55,30,30,25,31,30,30,40,43,55,50,46,55,55,16,40,34,62,59,45,44,68,43,42,90,56,47,49,53,20,45,86,39,74,38,45,59,32,21,70,46,60,69,51,18,46,46,54,13,50,52,60,11,27,32,42,31,25,47,63,53,81,55,86,90,45,43,72,36,67,54,55,73,68,53,37,35,39,45,32,26,46,45,58,37,38,89,76,47,70,80,78,70,62,75,60,65,65,61,28,15,30,42,36,39,56,36,40,58,35,47,60,60,16,60,72,65,64,45,74,56,46,73,39,87,50,53,32,36,30,24,43,31,70,69,30,33,52,46,44,59,75,25,53,48,32,39,42,35,31,37,57,78,133

pLDDT: mean 82.66, std 16.1, range [29.53, 98.56]

Foldseek 3Di:
DPPCVVPPCVVDPFKDQVHTPDPDDDPLQCLQQDPVSVNVQFFRIWAKPLRVCVVVPNVVVNVLCVDPVAQNHIDIATHTFLWDSVLLVVVVCVLQCRPCPVQDPPPPSPPPPNLAFAPPAEQAKDWDFPCVRQVLFDAPDPRDIAIEHEDADDSRVVVRVVSVCVRVPVCQLVDQQKKKAAAASVQVNVCRNHNAFDDDPSILSQQQHTFGKIFNDVSNNDSRNPQWGKMWMFGHFDCVVFLEAEDDDPQSQQNRCVSLVQPPHDPDHDPSSVRGQKYKYFRFRPSPVCNVVSHTTDGGDTMMMGGDDPVSSVRRSVGTHYMYGYHYDD/DPPCVVPPCVVDPFKDAVHTPDPDDDPLQCLQQDPVSVNVQFFRIWAKPLRVCVVVPNVVVNVLCVDPVAQRHIDIATHTFLWDSVLLVVVVCVLQCRPPPVQDPPPPSPCPPNLAFAPPAEQAKDWDFPCVRQVLFDAPDPRDIAIEHEDADDSRVVVVVVSVCVRVPVCQLVDQQKKKAAAASVQVNVCRNHNAFDDDPRTLSCQQHTFGKIFNDVSNNDSRNPQWGKMWMFGHFDCVVFLEAEDDDPQSQQNRCVSSVQPPHDPDHDPSSVRGQKYKYFRFRHSPVCNVVSHTTDGGDTMMMGGDDPVSSVRRSVGGHYMYGYHYDD

Sequence (660 aa):
MYDNTDYDHVRFDPIWYGDYPGDEMPLEIAEYLGENLEYAHVHQMVGSSRTIFHMCGRPDVVRMIDDPAYVIDDEIVAVPIGCFPVSFLLSRYQDEGIFPWDHVPGLESGAVKKCSIPASVTETVAAQELKALYPFSRPVTSGETIKVVRVQHNRNFNKFEKDVTARFADGLLQRKDTLFRGLTLLALEKCLAFFLPVIRSTNADNEFGPGIYTTGDLATAKDYAGRAGAIMVFSTPDERPLNCWEPTGDEWRRLTARWLGLSLSDTDLSPAYYEADVIKGAMSADQSKGQRQNRFLTPGNIKQQAFVSYRGCESLRRELKAIIFIESSKMYDNTDYDHVRFDPIWYGDYPGDEMPLEIAEYLGENLEYAHVHQMVGSSRTIFHMCGRPDVVRMIDDPAYVIDDEIVAVPIGCFPVSFLLSRYQDEGIFPWDHVPGLESGAVKKCSIPASVTETVAAQELKALYPFSRPVTSGETIKVVRVQHNRNFNKFEKDVTARFADGLLQRKDTLFRGLTLLALEKCLAFFLPVIRSTNADNEFGPGIYTTGDLATAKDYAGRAGAIMVFSTPDERPLNCWEPTGDEWRRLTARWLGLSLSDTDLSPAYYEADVIKGAMSADQSKGQRQNRFLTPGNIKQQAFVSYRGCESLRRELKAIIFIESSK

Radius of gyration: 24.06 Å; Cα contacts (8 Å, |Δi|>4): 1379; chains: 2; bounding box: 59×68×54 Å

Nearest PDB structures (foldseek):
  3lma-assembly1_A  TM=2.438E-01  e=7.686E+00  Bacillus licheniformis DSM 13 = ATCC 14580
  3lma-assembly1_A  TM=2.437E-01  e=5.717E+00  Bacillus licheniformis DSM 13 = ATCC 14580

Secondary structure (DSSP, 8-state):
---GGG--TTTS---BSSS--SSS--HHHHHHH-TTSTTGGGEEEEEEHHHHHHHTT-HHHHHHHH-TTS-----EEEEETTS-HHHHHHHHHHHTT-STTS--TTS-----------TT--SS-EEEEHHHH-TT---SSTT-EEEEEEEE--SSHHHHHHHHHHH-TT-GGG-TTEEEEEEEHHHHHHHHHHT-----SS----TTSSSEEEES-HHHHHHHHTTSEEEEEEEPPP-TTS-EE---HHHHHHHHHHHTT-TT--S---HHHHH-SEEEEEEES-HHHHHHHT-PPPEEEEEEEEE-SHHHHHHHHTTEEEEEEEE---/---GGG--TTTS---BSSS--SSS--HHHHHHH-TTSTTGGGEEEEEEHHHHHHHTT-HHHHHHHH-TTS-----EEEEETTS-HHHHHHHHHHHTT-STTS--TTS-----------TT--SS-EEEEHHHH-TT---SSTT-EEEEEEEE--SSHHHHHHHHHHH-TT-GGG-TTEEEEEEEHHHHHHHHHHT-----SS----TTSSSEEEES-HHHHHHHHTTSEEEEEEEPPP-TTS-EE---HHHHHHHHHHHTT-TT--S---HHHHH-SEEEEEEES-HHHHHHHT-PPPEEEEEEEEE-SHHHHHHHHTTEEEEEEEE---